Protein AF-A0A1H4TTR9-F1 (afdb_monomer)

Solvent-accessible surface area (backbone atoms only — not comparable to full-atom values): 35630 Å² total; per-residue (Å²): 132,89,55,81,62,45,75,66,67,33,70,66,47,48,50,48,52,50,24,49,53,57,41,59,69,64,35,64,68,94,58,66,63,32,37,32,39,32,40,49,38,52,62,48,83,67,57,56,69,40,50,79,34,61,26,54,58,40,37,19,14,58,51,67,68,34,41,50,50,22,43,71,77,40,73,88,58,50,76,45,82,44,42,56,70,70,56,73,81,50,62,88,81,46,77,19,44,31,34,41,32,54,79,30,56,29,34,25,74,40,50,70,60,33,48,45,47,52,36,72,24,41,70,36,32,37,45,37,26,31,46,39,40,91,59,88,55,69,42,75,43,78,40,82,40,65,95,48,87,92,45,16,91,84,27,35,13,29,34,33,10,62,45,25,53,44,50,53,27,28,73,50,28,65,31,34,29,33,51,41,58,67,37,81,42,90,43,36,69,30,42,65,88,73,66,71,94,75,78,66,40,39,54,56,36,39,22,18,63,55,90,80,93,33,91,31,53,35,72,62,86,68,57,62,30,80,79,43,77,93,70,84,86,75,80,77,57,85,43,34,35,37,32,39,55,44,84,37,72,64,63,40,54,51,28,70,74,33,79,46,31,35,33,42,31,24,19,48,52,66,79,54,32,53,54,35,55,78,64,47,52,99,38,40,47,70,39,76,26,37,68,25,68,50,71,51,74,46,66,33,40,33,50,97,80,76,79,52,63,35,75,60,83,83,76,96,77,74,91,80,79,90,74,85,95,68,85,86,68,86,61,61,74,44,81,34,41,28,33,20,53,38,58,52,29,61,78,68,71,54,75,57,33,54,36,39,38,41,44,43,68,77,39,57,65,36,39,55,54,12,19,60,84,52,50,73,36,46,53,28,45,39,57,73,76,78,82,58,94,91,62,91,79,76,56,80,66,57,56,50,51,49,53,50,58,39,45,79,68,52,37,36,78,41,78,63,82,78,82,80,79,94,66,94,71,66,54,45,33,37,46,61,93,77,73,90,84,89,83,80,88,82,76,89,86,84,56,70,23,72,65,25,66,41,74,81,62,45,42,71,69,35,59,51,59,46,72,55,97,84,26,34,40,38,34,29,42,46,52,56,67,41,45,17,36,39,20,57,57,41,74,88,37,52,60,72,62,17,29,36,40,36,36,34,39,40,38,24,83,34,47,15,45,26,44,32,31,24,25,57,85,65,81,50,69,72,31,71,52,77,46,63,48,51,77,76,41,77,49,77,46,58,41,80,54,41,72,58,66,26,38,40,34,35,23,14,59,21,78,88,36,44,17,34,34,36,40,28,80,75,52,47,47,49,43,72,68,76,76,78,59,93,84,74,83,84,66,72,58,65,65,47,50,56,54,46,53,53,48,51,54,53,51,51,50,53,54,60,55,74,78,49,97,65,63,70,69,60,57,48,54,52,50,51,51,53,52,49,54,55,48,52,56,57,61,75,72,110

Sequence (638 aa):
MTTTFDVFLAQDALNINRARLNHLATLGLELQNKRVLEVGAGIGLLTGFFEERGCDVLSTEGNSANVAEMRRRYPQRRIGLLDLDYPGDLTGLGSFDVIFCYGTLYHLQYPDLALAQLANVCSGMILLETIVRTGNYPEVQLMTEPPVANQALFGVGCRPTRSWVMAALRKHFGHAYTTLDQPDFPDFVGDWDVVNKEGNLRAVFVGSKRPLAASGLTETLLVRHRHASRRTIRRRPSRVWIDVGARGEHSIAAAVSDPSLMVHAFEPLPALHEKLVHAAPANLMAHAMAVYDGDGVASIRINGSGSTSSLTPIGETAPGAFREGHLVGKEPEFVVQTTRLETFMRHNGIGTVELLKINAPGADLAVLRSLGDRIKDIKQIRIETGPKAGQVDYGPADEAALIAFLAERGFVIEPPEGQAQGKQGRPIVARQSSLDPTGAPPEDPENDATGLYELKAFETAAGNVRFLDDRLEVTTTAAQWAYAAVIPVDRTRAPKGSIVRLDLALDIDAGSLEAGILNEAETSFITAVSCEAGPLQTVELVIPCFDAVGRLVLRNAYANGPSHGWCRLLRITTEMPDEPKAGAWADGEYASQVAAQIRTSAMDLAGKLAESPMPPPVIAEIKEAAELMLREIRSAAR

Secondary structure (DSSP, 8-state):
---TTHHHHSHHHHHHHHHHHHHHHHS----TT-EEEEES-TTTSSTHHHHTTT-EEEEEES-HHHHHHHHHH-TTSEEEE--SSS----GGG--EEEEEEES-GGG-S-HHHHHHHHHHHEEEEEEEEEE-B--SS--EEEEE--SSTTS-TTSEEEEEBHHHHHHHHHHHHSEEEEESS--SSTTB-SBSSS--S-S--EEEEEEESS----TTEESSPPSB-TT---PPPPPPP-EEEEEES--SHHHHHHHHH-TTEEEEEE--SHHHHHHHHHH--TTEEEESSEE-SSSEEEEEEE-TTSS-EESSPPPS-------SS---PPPPEEEEEEE-HHHHHHHTT---EEEEEE--TTTHHHHHHTTGGGGGGEEEEEE---PPTT-----HHHHHHHHHHHHTTTEEEEPPS---SS--PPPEEEEGGG----S--------B-TTSB-GGGPEE-SEEEEEETTEEEEEE-SSTT-EEEEE-B-TTSS-TT-EEEEEEEEEEEEEEEEEEEEETTSSSEEEEEEEEEEEEEEEEEEESS-SSEEEEEEEE--TTS--EEEEEEEEEEEEPPPP--TT----THHHHHHHHHHHHHHHHHHHHHTTS---HHHHHHHHHHHHHHHHHHHHHT-

pLDDT: mean 73.66, std 21.51, range [23.94, 98.88]

Nearest PDB structures (foldseek):
  3ccf-assembly1_A  TM=8.533E-01  e=3.716E-07  Trichormus variabilis ATCC 29413
  3bkw-assembly1_B  TM=6.988E-01  e=2.064E-06  Mesorhizobium japonicum MAFF 303099
  3l8d-assembly1_A-2  TM=6.474E-01  e=1.418E-06  Bacillus thuringiensis str. Al Hakam
  6uk5-assembly1_B  TM=6.040E-01  e=1.956E-06  Micromonospora echinospora
  7z2j-assembly1_A  TM=5.813E-01  e=1.583E-04  White bream virus

Mean predicted aligned error: 21.39 Å

Foldseek 3Di:
DDDLCVVCVPPQNVVVLVLVLVVVVQQQDDLAQWAEEEEQCQLPPNVVSSVVRNYQYAYEHQDVVSQVNNCVVCVPHHYYYADLLCRDAPCVVAATQEYEAALHLQQHPCNLSSLQRNLVRHPWKYKHKDFADDDDDFDKDKDFADPGSSHRPVRIGIHTHPNNVLVSLCVRAVAKKFFLAHRPDPLEAQAQVQDDPDDTNMGIMMHTNDDDPGPGIDSDDDNGHPPGDPDDDDDAQPAEAEAAQDQQPVQQVVCVVDVSYAYEYEHQDPVSLVVNVVSHDPRYHYDNAHEFLDFFKAKWWADPVNPAIARDDDDPDDPDDDDDDDDPDDTDIDMTGYAQPCVVCVVVVPQAHAEYEADHPNGRVRNCNSCPVVNLRYFKYHYDDDDDPPDDDDDPVNVVVVVVVQVVSQWDWDDDPDDPDDDPDDTIIGGPPPDDDDDDDDDDDDAFLPVQWQQCQKDAQAADWDQDPQKIKFKHFFDAFGWGIKTWGPLVSADFFKKKKWKKKKAWQAAKKKKFKAFQVRPDTQFMDMDGHDHIDIDMTINNGSDGTGIITMGGNGNGGITTIMMHTDGMGIGHDPDPPPPPPPDCPVLVVVLVVLVVVLVVVLVVVVPDPDDPVVNVVSVVVSVVVNVVSVVVSD

Radius of gyration: 33.21 Å; Cα contacts (8 Å, |Δi|>4): 1223; chains: 1; bounding box: 105×60×90 Å

Structure (mmCIF, N/CA/C/O backbone):
data_AF-A0A1H4TTR9-F1
#
_entry.id   AF-A0A1H4TTR9-F1
#
loop_
_atom_site.group_PDB
_atom_site.id
_atom_site.type_symbol
_atom_site.label_atom_id
_atom_site.label_alt_id
_atom_site.label_comp_id
_atom_site.label_asym_id
_atom_site.label_entity_id
_atom_site.label_seq_id
_atom_site.pdbx_PDB_ins_code
_atom_site.Cartn_x
_atom_site.Cartn_y
_atom_site.Cartn_z
_atom_site.occupancy
_atom_site.B_iso_or_equiv
_atom_site.auth_seq_id
_atom_site.auth_comp_id
_atom_site.auth_asym_id
_atom_site.auth_atom_id
_atom_site.pdbx_PDB_model_num
ATOM 1 N N . MET A 1 1 ? 16.246 27.030 25.613 1.00 40.41 1 MET A N 1
ATOM 2 C CA . MET A 1 1 ? 16.589 25.619 25.872 1.00 40.41 1 MET A CA 1
ATOM 3 C C . MET A 1 1 ? 15.510 24.799 25.210 1.00 40.41 1 MET A C 1
ATOM 5 O O . MET A 1 1 ? 14.363 24.938 25.610 1.00 40.41 1 MET A O 1
ATOM 9 N N . THR A 1 2 ? 15.849 24.072 24.153 1.00 48.59 2 THR A N 1
ATOM 10 C CA . THR A 1 2 ? 14.915 23.194 23.446 1.00 48.59 2 THR A CA 1
ATOM 11 C C . THR A 1 2 ? 14.563 22.040 24.384 1.00 48.59 2 THR A C 1
ATOM 13 O O . THR A 1 2 ? 15.469 21.357 24.864 1.00 48.59 2 THR A O 1
ATOM 16 N N . THR A 1 3 ? 13.293 21.872 24.741 1.00 66.31 3 THR A N 1
ATOM 17 C CA . THR A 1 3 ? 12.870 20.755 25.596 1.00 66.31 3 THR A CA 1
ATOM 18 C C . THR A 1 3 ? 12.690 19.495 24.754 1.00 66.31 3 THR A C 1
ATOM 20 O O . THR A 1 3 ? 12.384 19.572 23.565 1.00 66.31 3 THR A O 1
ATOM 23 N N . THR A 1 4 ? 12.828 18.315 25.365 1.00 77.38 4 THR A N 1
ATOM 24 C CA . THR A 1 4 ? 12.585 17.010 24.717 1.00 77.38 4 THR A CA 1
ATOM 25 C C . THR A 1 4 ? 11.213 16.924 24.029 1.00 77.38 4 THR A C 1
ATOM 27 O O . THR A 1 4 ? 11.044 16.161 23.081 1.00 77.38 4 THR A O 1
ATOM 30 N N . PHE A 1 5 ? 10.238 17.724 24.472 1.00 88.69 5 PHE A N 1
ATOM 31 C CA . PHE A 1 5 ? 8.859 17.700 23.984 1.00 88.69 5 PHE A CA 1
ATOM 32 C C . PHE A 1 5 ? 8.552 18.755 22.913 1.00 88.69 5 PHE A C 1
ATOM 34 O O . PHE A 1 5 ? 7.428 18.793 22.412 1.00 88.69 5 PHE A O 1
ATOM 41 N N . ASP A 1 6 ? 9.527 19.580 22.517 1.00 86.88 6 ASP A N 1
ATOM 42 C CA . ASP A 1 6 ? 9.323 20.630 21.509 1.00 86.88 6 ASP A CA 1
ATOM 43 C C . ASP A 1 6 ? 8.893 20.049 20.154 1.00 86.88 6 ASP A C 1
ATOM 45 O O . ASP A 1 6 ? 8.130 20.679 19.426 1.00 86.88 6 ASP A O 1
ATOM 49 N N . VAL A 1 7 ? 9.285 18.806 19.850 1.00 86.81 7 VAL A N 1
ATOM 50 C CA . VAL A 1 7 ? 8.857 18.080 18.640 1.00 86.81 7 VAL A CA 1
ATOM 51 C C . VAL A 1 7 ? 7.336 17.902 18.546 1.00 86.81 7 VAL A C 1
ATOM 53 O O . VAL A 1 7 ? 6.798 17.862 17.444 1.00 86.81 7 VAL A O 1
ATOM 56 N N . PHE A 1 8 ? 6.627 17.841 19.680 1.00 89.81 8 PHE A N 1
ATOM 57 C CA . PHE A 1 8 ? 5.162 17.752 19.720 1.00 89.81 8 PHE A CA 1
ATOM 58 C C . PHE A 1 8 ? 4.477 19.117 19.602 1.00 89.81 8 PHE A C 1
ATOM 60 O O . PHE A 1 8 ? 3.298 19.188 19.258 1.00 89.81 8 PHE A O 1
ATOM 67 N N . LEU A 1 9 ? 5.198 20.194 19.922 1.00 93.25 9 LEU A N 1
ATOM 68 C CA . LEU A 1 9 ? 4.688 21.567 19.953 1.00 93.25 9 LEU A CA 1
ATOM 69 C C . LEU A 1 9 ? 5.141 22.397 18.749 1.00 93.25 9 LEU A C 1
ATOM 71 O O . LEU A 1 9 ? 4.719 23.543 18.604 1.00 93.25 9 LEU A O 1
ATOM 75 N N . ALA A 1 10 ? 5.984 21.827 17.888 1.00 91.62 10 ALA A N 1
ATOM 76 C CA . ALA A 1 10 ? 6.375 22.429 16.627 1.00 91.62 10 ALA A CA 1
ATOM 77 C C . ALA A 1 10 ? 5.135 22.796 15.799 1.00 91.62 10 ALA A C 1
ATOM 79 O O . ALA A 1 10 ? 4.137 22.071 15.782 1.00 91.62 10 ALA A O 1
ATOM 80 N N . GLN A 1 11 ? 5.206 23.920 15.084 1.00 91.75 11 GLN A N 1
ATOM 81 C CA . GLN A 1 11 ? 4.058 24.468 14.361 1.00 91.75 11 GLN A CA 1
ATOM 82 C C . GLN A 1 11 ? 3.453 23.460 13.372 1.00 91.75 11 GLN A C 1
ATOM 84 O O . GLN A 1 11 ? 2.231 23.337 13.299 1.00 91.75 11 GLN A O 1
ATOM 89 N N . ASP A 1 12 ? 4.291 22.695 12.671 1.00 86.69 12 ASP A N 1
ATOM 90 C CA . ASP A 1 12 ? 3.834 21.663 11.737 1.00 86.69 12 ASP A CA 1
ATOM 91 C C . ASP A 1 12 ? 3.136 20.498 12.448 1.00 86.69 12 ASP A C 1
ATOM 93 O O . ASP A 1 12 ? 2.098 20.035 11.976 1.00 86.69 12 ASP A O 1
ATOM 97 N N . ALA A 1 13 ? 3.625 20.087 13.626 1.00 91.00 13 ALA A N 1
ATOM 98 C CA . ALA A 1 13 ? 2.991 19.055 14.449 1.00 91.00 13 ALA A CA 1
ATOM 99 C C . ALA A 1 13 ? 1.599 19.496 14.940 1.00 91.00 13 ALA A C 1
ATOM 101 O O . ALA A 1 13 ? 0.637 18.728 14.905 1.00 91.00 13 ALA A O 1
ATOM 102 N N . LEU A 1 14 ? 1.453 20.762 15.337 1.00 94.62 14 LEU A N 1
ATOM 103 C CA . LEU A 1 14 ? 0.153 21.326 15.710 1.00 94.62 14 LEU A CA 1
ATOM 104 C C . LEU A 1 14 ? -0.784 21.456 14.497 1.00 94.62 14 LEU A C 1
ATOM 106 O O . LEU A 1 14 ? -1.981 21.178 14.604 1.00 94.62 14 LEU A O 1
ATOM 110 N N . ASN A 1 15 ? -0.251 21.843 13.335 1.00 94.62 15 ASN A N 1
ATOM 111 C CA . ASN A 1 15 ? -1.022 21.985 12.101 1.00 94.62 15 ASN A CA 1
ATOM 112 C C . ASN A 1 15 ? -1.586 20.644 11.617 1.00 94.62 15 ASN A C 1
ATOM 114 O O . ASN A 1 15 ? -2.785 20.570 11.338 1.00 94.62 15 ASN A O 1
ATOM 118 N N . ILE A 1 16 ? -0.767 19.588 11.575 1.00 94.88 16 ILE A N 1
ATOM 119 C CA . ILE A 1 16 ? -1.232 18.257 11.163 1.00 94.88 16 ILE A CA 1
ATOM 120 C C . ILE A 1 16 ? -2.249 17.682 12.154 1.00 94.88 16 ILE A C 1
ATOM 122 O O . ILE A 1 16 ? -3.252 17.103 11.737 1.00 94.88 16 ILE A O 1
ATOM 126 N N . ASN A 1 17 ? -2.057 17.892 13.461 1.00 97.12 17 ASN A N 1
ATOM 127 C CA . ASN A 1 17 ? -3.008 17.454 14.486 1.00 97.12 17 ASN A CA 1
ATOM 128 C C . ASN A 1 17 ? -4.379 18.112 14.302 1.00 97.12 17 ASN A C 1
ATOM 130 O O . ASN A 1 17 ? -5.405 17.432 14.318 1.00 97.12 17 ASN A O 1
ATOM 134 N N . ARG A 1 18 ? -4.403 19.422 14.040 1.00 97.38 18 ARG A N 1
ATOM 135 C CA . ARG A 1 18 ? -5.639 20.145 13.725 1.00 97.38 18 ARG A CA 1
ATOM 136 C C . ARG A 1 18 ? -6.298 19.627 12.444 1.00 97.38 18 ARG A C 1
ATOM 138 O O . ARG A 1 18 ? -7.505 19.409 12.448 1.00 97.38 18 ARG A O 1
ATOM 145 N N . ALA A 1 19 ? -5.534 19.394 11.375 1.00 96.44 19 ALA A N 1
ATOM 146 C CA . ALA A 1 19 ? -6.073 18.863 10.120 1.00 96.44 19 ALA A CA 1
ATOM 147 C C . ALA A 1 19 ? -6.716 17.477 10.310 1.00 96.44 19 ALA A C 1
ATOM 149 O O . ALA A 1 19 ? -7.837 17.250 9.855 1.00 96.44 19 ALA A O 1
ATOM 150 N N . ARG A 1 20 ? -6.046 16.581 11.049 1.00 97.75 20 ARG A N 1
ATOM 151 C CA . ARG A 1 20 ? -6.550 15.244 11.405 1.00 97.75 20 ARG A CA 1
ATOM 152 C C . ARG A 1 20 ? -7.870 15.296 12.173 1.00 97.75 20 ARG A C 1
ATOM 154 O O . ARG A 1 20 ? -8.801 14.579 11.820 1.00 97.75 20 ARG A O 1
ATOM 161 N N . LEU A 1 21 ? -7.959 16.127 13.213 1.00 97.81 21 LEU A N 1
ATOM 162 C CA . LEU A 1 21 ? -9.159 16.219 14.054 1.00 97.81 21 LEU A CA 1
ATOM 163 C C . LEU A 1 21 ? -10.320 16.924 13.341 1.00 97.81 21 LEU A C 1
ATOM 165 O O . LEU A 1 21 ? -11.465 16.490 13.464 1.00 97.81 21 LEU A O 1
ATOM 169 N N . ASN A 1 22 ? -10.031 17.963 12.552 1.00 97.06 22 ASN A N 1
ATOM 170 C CA . ASN A 1 22 ? -11.034 18.621 11.714 1.00 97.06 22 ASN A CA 1
ATOM 171 C C . ASN A 1 22 ? -11.636 17.637 10.710 1.00 97.06 22 ASN A C 1
ATOM 173 O O . ASN A 1 22 ? -12.850 17.597 10.552 1.00 97.06 22 ASN A O 1
ATOM 177 N N . HIS A 1 23 ? -10.800 16.819 10.068 1.00 96.62 23 HIS A N 1
ATOM 178 C CA . HIS A 1 23 ? -11.254 15.767 9.162 1.00 96.62 23 HIS A CA 1
ATOM 179 C C . HIS A 1 23 ? -12.042 14.673 9.882 1.00 96.62 23 HIS A C 1
ATOM 181 O O . HIS A 1 23 ? -13.120 14.310 9.428 1.00 96.62 23 HIS A O 1
ATOM 187 N N . LEU A 1 24 ? -11.583 14.202 11.044 1.00 97.00 24 LEU A N 1
ATOM 188 C CA . LEU A 1 24 ? -12.326 13.212 11.828 1.00 97.00 24 LEU A CA 1
ATOM 189 C C . LEU A 1 24 ? -13.748 13.698 12.168 1.00 97.00 24 LEU A C 1
ATOM 191 O O . LEU A 1 24 ? -14.699 12.919 12.110 1.00 97.00 24 LEU A O 1
ATOM 195 N N . ALA A 1 25 ? -13.916 14.991 12.462 1.00 95.75 25 ALA A N 1
ATOM 196 C CA . ALA A 1 25 ? -15.224 15.583 12.733 1.00 95.75 25 ALA A CA 1
ATOM 197 C C . ALA A 1 25 ? -16.189 15.547 11.532 1.00 95.75 25 ALA A C 1
ATOM 199 O O . ALA A 1 25 ? -17.400 15.592 11.744 1.00 95.75 25 ALA A O 1
ATOM 200 N N . THR A 1 26 ? -15.695 15.452 10.291 1.00 94.25 26 THR A N 1
ATOM 201 C CA . THR A 1 26 ? -16.543 15.429 9.084 1.00 94.25 26 THR A CA 1
ATOM 202 C C . THR A 1 26 ? -16.972 14.027 8.661 1.00 94.25 26 THR A C 1
ATOM 204 O O . THR A 1 26 ? -17.849 13.899 7.808 1.00 94.25 26 THR A O 1
ATOM 207 N N . LEU A 1 27 ? -16.414 12.965 9.258 1.00 93.75 27 LEU A N 1
ATOM 208 C CA . LEU A 1 27 ? -16.687 11.586 8.831 1.00 93.75 27 LEU A CA 1
ATOM 209 C C . LEU A 1 27 ? -18.105 11.097 9.160 1.00 93.75 27 LEU A C 1
ATOM 211 O O . LEU A 1 27 ? -18.511 10.059 8.645 1.00 93.75 27 LEU A O 1
ATOM 215 N N . GLY A 1 28 ? -18.865 11.822 9.991 1.00 91.12 28 GLY A N 1
ATOM 216 C CA . GLY A 1 28 ? -20.238 11.451 10.355 1.00 91.12 28 GLY A CA 1
ATOM 217 C C . GLY A 1 28 ? -20.321 10.213 11.256 1.00 91.12 28 GLY A C 1
ATOM 218 O O . GLY A 1 28 ? -21.281 9.452 11.173 1.00 91.12 28 GLY A O 1
ATOM 219 N N . LEU A 1 29 ? -19.297 9.985 12.083 1.00 95.19 29 LEU A N 1
ATOM 220 C CA . LEU A 1 29 ? -19.224 8.859 13.016 1.00 95.19 29 LEU A CA 1
ATOM 221 C C . LEU A 1 29 ? -19.876 9.201 14.363 1.00 95.19 29 LEU A C 1
ATOM 223 O O . LEU A 1 29 ? -19.726 10.311 14.877 1.00 95.19 29 LEU A O 1
ATOM 227 N N . GLU A 1 30 ? -20.554 8.228 14.974 1.00 94.25 30 GLU A N 1
ATOM 228 C CA . GLU A 1 30 ? -21.172 8.396 16.294 1.00 94.25 30 GLU A CA 1
ATOM 229 C C . GLU A 1 30 ? -20.142 8.310 17.428 1.00 94.25 30 GLU A C 1
ATOM 231 O O . GLU A 1 30 ? -19.894 7.243 17.994 1.00 94.25 30 GLU A O 1
ATOM 236 N N . LEU A 1 31 ? -19.551 9.456 17.771 1.00 96.31 31 LEU A N 1
ATOM 237 C CA . LEU A 1 31 ? -18.477 9.563 18.767 1.00 96.31 31 LEU A CA 1
ATOM 238 C C . LEU A 1 31 ? -18.907 10.209 20.094 1.00 96.31 31 LEU A C 1
ATOM 240 O O . LEU A 1 31 ? -18.063 10.428 20.952 1.00 96.31 31 LEU A O 1
ATOM 244 N N . GLN A 1 32 ? -20.187 10.534 20.289 1.00 97.56 32 GLN A N 1
ATOM 245 C CA . GLN A 1 32 ? -20.653 11.182 21.521 1.00 97.56 32 GLN A CA 1
ATOM 246 C C . GLN A 1 32 ? -20.807 10.172 22.672 1.00 97.56 32 GLN A C 1
ATOM 248 O O . GLN A 1 32 ? -21.374 9.094 22.477 1.00 97.56 32 GLN A O 1
ATOM 253 N N . ASN A 1 33 ? -20.364 10.549 23.877 1.00 98.31 33 ASN A N 1
ATOM 254 C CA . ASN A 1 33 ? -20.523 9.790 25.127 1.00 98.31 33 ASN A CA 1
ATOM 255 C C . ASN A 1 33 ? -20.016 8.335 25.045 1.00 98.31 33 ASN A C 1
ATOM 257 O O . ASN A 1 33 ? -20.628 7.422 25.602 1.00 98.31 33 ASN A O 1
ATOM 261 N N . LYS A 1 34 ? -18.925 8.103 24.307 1.00 98.50 34 LYS A N 1
ATOM 262 C CA . LYS A 1 34 ? -18.324 6.776 24.113 1.00 98.50 34 LYS A CA 1
ATOM 263 C C . LYS A 1 34 ? -17.222 6.495 25.128 1.00 98.50 34 LYS A C 1
ATOM 265 O O . LYS A 1 34 ? -16.598 7.414 25.655 1.00 98.50 34 LYS A O 1
ATOM 270 N N . ARG A 1 35 ? -16.936 5.215 25.362 1.00 98.69 35 ARG A N 1
ATOM 271 C CA . ARG A 1 35 ? -15.700 4.785 26.028 1.00 98.69 35 ARG A CA 1
ATOM 272 C C . ARG A 1 35 ? -14.590 4.665 24.993 1.00 98.69 35 ARG A C 1
ATOM 274 O O . ARG A 1 35 ? -14.719 3.887 24.047 1.00 98.69 35 ARG A O 1
ATOM 281 N N . VAL A 1 36 ? -13.513 5.422 25.174 1.00 98.88 36 VAL A N 1
ATOM 282 C CA . VAL A 1 36 ? -12.429 5.551 24.195 1.00 98.88 36 VAL A CA 1
ATOM 283 C C . VAL A 1 36 ? -11.119 5.052 24.796 1.00 98.88 36 VAL A C 1
ATOM 285 O O . VAL A 1 36 ? -10.713 5.508 25.864 1.00 98.88 36 VAL A O 1
ATOM 288 N N . LEU A 1 37 ? -10.446 4.136 24.100 1.00 98.81 37 LEU A N 1
ATOM 289 C CA . LEU A 1 37 ? -9.040 3.821 24.350 1.00 98.81 37 LEU A CA 1
ATOM 290 C C . LEU A 1 37 ? -8.200 4.565 23.316 1.00 98.81 37 LEU A C 1
ATOM 292 O O . LEU A 1 37 ? -8.232 4.230 22.134 1.00 98.81 37 LEU A O 1
ATOM 296 N N . GLU A 1 38 ? -7.460 5.571 23.761 1.00 98.81 38 GLU A N 1
ATOM 297 C CA . GLU A 1 38 ? -6.450 6.250 22.953 1.00 98.81 38 GLU A CA 1
ATOM 298 C C . GLU A 1 38 ? -5.104 5.551 23.165 1.00 98.81 38 GLU A C 1
ATOM 300 O O . GLU A 1 38 ? -4.677 5.335 24.303 1.00 98.81 38 GLU A O 1
ATOM 305 N N . VAL A 1 39 ? -4.440 5.183 22.071 1.00 98.50 39 VAL A N 1
ATOM 306 C CA . VAL A 1 39 ? -3.124 4.537 22.093 1.00 98.50 39 VAL A CA 1
ATOM 307 C C . VAL A 1 39 ? -2.093 5.375 21.353 1.00 98.50 39 VAL A C 1
ATOM 309 O O . VAL A 1 39 ? -2.409 5.964 20.324 1.00 98.50 39 VAL A O 1
ATOM 312 N N . GLY A 1 40 ? -0.874 5.446 21.895 1.00 97.00 40 GLY A N 1
ATOM 313 C CA . GLY A 1 40 ? 0.174 6.335 21.387 1.00 97.00 40 GLY A CA 1
ATOM 314 C C . GLY A 1 40 ? -0.176 7.817 21.545 1.00 97.00 40 GLY A C 1
ATOM 315 O O . GLY A 1 40 ? -0.014 8.600 20.611 1.00 97.00 40 GLY A O 1
ATOM 316 N N . ALA A 1 41 ? -0.697 8.199 22.716 1.00 96.88 41 ALA A N 1
ATOM 317 C CA . ALA A 1 41 ? -1.195 9.546 22.997 1.00 96.88 41 ALA A CA 1
ATOM 318 C C . ALA A 1 41 ? -0.106 10.641 22.958 1.00 96.88 41 ALA A C 1
ATOM 320 O O . ALA A 1 41 ? -0.422 11.839 22.976 1.00 96.88 41 ALA A O 1
ATOM 321 N N . GLY A 1 42 ? 1.178 10.265 22.956 1.00 96.12 42 GLY A N 1
ATOM 322 C CA . GLY A 1 42 ? 2.298 11.183 23.108 1.00 96.12 42 GLY A CA 1
ATOM 323 C C . GLY A 1 42 ? 2.152 11.986 24.399 1.00 96.12 42 GLY A C 1
ATOM 324 O O . GLY A 1 42 ? 2.026 11.431 25.488 1.00 96.12 42 GLY A O 1
ATOM 325 N N . ILE A 1 43 ? 2.130 13.314 24.274 1.00 96.25 43 ILE A N 1
ATOM 326 C CA . ILE A 1 43 ? 1.907 14.223 25.410 1.00 96.25 43 ILE A CA 1
ATOM 327 C C . ILE A 1 43 ? 0.426 14.614 25.611 1.00 96.25 43 ILE A C 1
ATOM 329 O O . ILE A 1 43 ? 0.140 15.534 26.378 1.00 96.25 43 ILE A O 1
ATOM 333 N N . GLY A 1 44 ? -0.515 13.946 24.928 1.00 96.81 44 GLY A N 1
ATOM 334 C CA . GLY A 1 44 ? -1.965 14.070 25.147 1.00 96.81 44 GLY A CA 1
ATOM 335 C C . GLY A 1 44 ? -2.663 15.212 24.401 1.00 96.81 44 GLY A C 1
ATOM 336 O O . GLY A 1 44 ? -3.658 15.749 24.888 1.00 96.81 44 GLY A O 1
ATOM 337 N N . LEU A 1 45 ? -2.153 15.647 23.245 1.00 97.31 45 LEU A N 1
ATOM 338 C CA . LEU A 1 45 ? -2.723 16.807 22.535 1.00 97.31 45 LEU A CA 1
ATOM 339 C C . LEU A 1 45 ? -4.031 16.502 21.787 1.00 97.31 45 LEU A C 1
ATOM 341 O O . LEU A 1 45 ? -4.783 17.431 21.505 1.00 97.31 45 LEU A O 1
ATOM 345 N N . LEU A 1 46 ? -4.307 15.235 21.457 1.00 98.19 46 LEU A N 1
ATOM 346 C CA . LEU A 1 46 ? -5.485 14.844 20.669 1.00 98.19 46 LEU A CA 1
ATOM 347 C C . LEU A 1 46 ? -6.693 14.452 21.533 1.00 98.19 46 LEU A C 1
ATOM 349 O O . LEU A 1 46 ? -7.831 14.584 21.086 1.00 98.19 46 LEU A O 1
ATOM 353 N N . THR A 1 47 ? -6.459 14.055 22.786 1.00 98.19 47 THR A N 1
ATOM 354 C CA . THR A 1 47 ? -7.469 13.554 23.731 1.00 98.19 47 THR A CA 1
ATOM 355 C C . THR A 1 47 ? -8.674 14.489 23.900 1.00 98.19 47 THR A C 1
ATOM 357 O O . THR A 1 47 ? -9.811 14.027 24.011 1.00 98.19 47 THR A O 1
ATOM 360 N N . GLY A 1 48 ? -8.442 15.809 23.869 1.00 97.81 48 GLY A N 1
ATOM 361 C CA . GLY A 1 48 ? -9.478 16.830 24.076 1.00 97.81 48 GLY A CA 1
ATOM 362 C C . GLY A 1 48 ? -10.658 16.719 23.107 1.00 97.81 48 GLY A C 1
ATOM 363 O O . GLY A 1 48 ? -11.793 16.978 23.492 1.00 97.81 48 GLY A O 1
ATOM 364 N N . PHE A 1 49 ? -10.421 16.221 21.889 1.00 98.38 49 PHE A N 1
ATOM 365 C CA . PHE A 1 49 ? -11.467 16.001 20.889 1.00 98.38 49 PHE A CA 1
ATOM 366 C C . PHE A 1 49 ? -12.605 15.099 21.393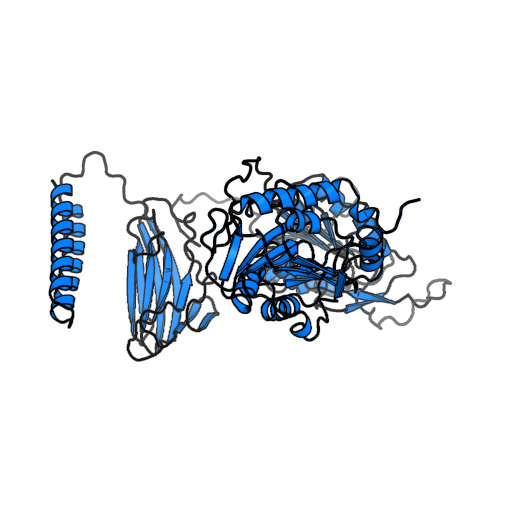 1.00 98.38 49 PHE A C 1
ATOM 368 O O . PHE A 1 49 ? -13.777 15.330 21.080 1.00 98.38 49 PHE A O 1
ATOM 375 N N . PHE A 1 50 ? -12.265 14.063 22.162 1.00 98.62 50 PHE A N 1
ATOM 376 C CA . PHE A 1 50 ? -13.229 13.114 22.717 1.00 98.62 50 PHE A CA 1
ATOM 377 C C . PHE A 1 50 ? -13.823 13.615 24.038 1.00 98.62 50 PHE A C 1
ATOM 379 O O . PHE A 1 50 ? -15.012 13.412 24.285 1.00 98.62 50 PHE A O 1
ATOM 386 N N . GLU A 1 51 ? -13.037 14.323 24.855 1.00 98.12 51 GLU A N 1
ATOM 387 C CA . GLU A 1 51 ? -13.513 14.950 26.099 1.00 98.12 51 GLU A CA 1
ATOM 388 C C . GLU A 1 51 ? -14.620 15.979 25.818 1.00 98.12 51 GLU A C 1
ATOM 390 O O . GLU A 1 51 ? -15.670 15.953 26.458 1.00 98.12 51 GLU A O 1
ATOM 395 N N . GLU A 1 52 ? -14.446 16.819 24.792 1.00 97.94 52 GLU A N 1
ATOM 396 C CA . GLU A 1 52 ? -15.462 17.776 24.322 1.00 97.94 52 GLU A CA 1
ATOM 397 C C . GLU A 1 52 ? -16.764 17.093 23.862 1.00 97.94 52 GLU A C 1
ATOM 399 O O . GLU A 1 52 ? -17.827 17.712 23.826 1.00 97.94 52 GLU A O 1
ATOM 404 N N . ARG A 1 53 ? -16.697 15.795 23.545 1.00 98.12 53 ARG A N 1
ATOM 405 C CA . ARG A 1 53 ? -17.827 14.939 23.150 1.00 98.12 53 ARG A CA 1
ATOM 406 C C . ARG A 1 53 ? -18.347 14.070 24.301 1.00 98.12 53 ARG A C 1
ATOM 408 O O . ARG A 1 53 ? -19.081 13.111 24.065 1.00 98.12 53 ARG A O 1
ATOM 415 N N . GLY A 1 54 ? -17.973 14.382 25.542 1.00 98.25 54 GLY A N 1
ATOM 416 C CA . GLY A 1 54 ? -18.438 13.677 26.739 1.00 98.25 54 GLY A CA 1
ATOM 417 C C . GLY A 1 54 ? -17.948 12.232 26.851 1.00 98.25 54 GLY A C 1
ATOM 418 O O . GLY A 1 54 ? -18.569 11.434 27.550 1.00 98.25 54 GLY A O 1
ATOM 419 N N . CYS A 1 55 ? -16.879 11.861 26.142 1.00 98.69 55 CYS A N 1
ATOM 420 C CA . CYS A 1 55 ? -16.339 10.504 26.197 1.00 98.69 55 CYS A CA 1
ATOM 421 C C . CYS A 1 55 ? -15.591 10.223 27.507 1.00 98.69 55 CYS A C 1
ATOM 423 O O . CYS A 1 55 ? -14.905 11.094 28.040 1.00 98.69 55 CYS A O 1
ATOM 425 N N . ASP A 1 56 ? -15.645 8.970 27.964 1.00 98.38 56 ASP A N 1
ATOM 426 C CA . ASP A 1 56 ? -14.740 8.441 28.993 1.00 98.38 56 ASP A CA 1
ATOM 427 C C . ASP A 1 56 ? -13.476 7.918 28.305 1.00 98.38 56 ASP A C 1
ATOM 429 O O . ASP A 1 56 ? -13.519 6.891 27.621 1.00 98.38 56 ASP A O 1
ATOM 433 N N . VAL A 1 57 ? -12.366 8.644 28.447 1.00 98.75 57 VAL A N 1
ATOM 434 C CA . VAL A 1 57 ? -11.125 8.371 27.713 1.00 98.75 57 VAL A CA 1
ATOM 435 C C . VAL A 1 57 ? -10.059 7.786 28.635 1.00 98.75 57 VAL A C 1
ATOM 437 O O . VAL A 1 57 ? -9.731 8.361 29.675 1.00 98.75 57 VAL A O 1
ATOM 440 N N . LEU A 1 58 ? -9.481 6.658 28.223 1.00 98.56 58 LEU A N 1
ATOM 441 C CA . LEU A 1 58 ? -8.210 6.153 28.733 1.00 98.56 58 LEU A CA 1
ATOM 442 C C . LEU A 1 58 ? -7.129 6.419 27.683 1.00 98.56 58 LEU A C 1
ATOM 444 O O . LEU A 1 58 ? -7.127 5.780 26.633 1.00 98.56 58 LEU A O 1
ATOM 448 N N . SER A 1 59 ? -6.205 7.331 27.980 1.00 98.50 59 SER A N 1
ATOM 449 C CA . SER A 1 59 ? -5.055 7.617 27.115 1.00 98.50 59 SER A CA 1
ATOM 450 C C . SER A 1 59 ? -3.864 6.759 27.517 1.00 98.50 59 SER A C 1
ATOM 452 O O . SER A 1 59 ? -3.513 6.672 28.696 1.00 98.50 59 SER A O 1
ATOM 454 N N . THR A 1 60 ? -3.220 6.129 26.542 1.00 97.94 60 THR A N 1
ATOM 455 C CA . THR A 1 60 ? -2.067 5.256 26.760 1.00 97.94 60 THR A CA 1
ATOM 456 C C . THR A 1 60 ? -0.900 5.641 25.860 1.00 97.94 60 THR A C 1
ATOM 458 O O . THR A 1 60 ? -1.089 6.151 24.758 1.00 97.94 60 THR A O 1
ATOM 461 N N . GLU A 1 61 ? 0.319 5.436 26.347 1.00 96.25 61 GLU A N 1
ATOM 462 C CA . GLU A 1 61 ? 1.554 5.784 25.643 1.00 96.25 61 GLU A CA 1
ATOM 463 C C . GLU A 1 61 ? 2.667 4.811 26.060 1.00 96.25 61 GLU A C 1
ATOM 465 O O . GLU A 1 61 ? 2.692 4.377 27.213 1.00 96.25 61 GLU A O 1
ATOM 470 N N . GLY A 1 62 ? 3.561 4.443 25.137 1.00 87.88 62 GLY A N 1
ATOM 471 C CA . GLY A 1 62 ? 4.648 3.488 25.388 1.00 87.88 62 GLY A CA 1
ATOM 472 C C . GLY A 1 62 ? 5.893 4.146 25.978 1.00 87.88 62 GLY A C 1
ATOM 473 O O . GLY A 1 62 ? 6.611 3.542 26.774 1.00 87.88 62 GLY A O 1
ATOM 474 N N . ASN A 1 63 ? 6.133 5.418 25.652 1.00 87.19 63 ASN A N 1
ATOM 475 C CA . ASN A 1 63 ? 7.252 6.171 26.199 1.00 87.19 63 ASN A CA 1
ATOM 476 C C . ASN A 1 63 ? 6.914 6.752 27.585 1.00 87.19 63 ASN A C 1
ATOM 478 O O . ASN A 1 63 ? 6.088 7.657 27.733 1.00 87.19 63 ASN A O 1
ATOM 482 N N . SER A 1 64 ? 7.614 6.281 28.617 1.00 88.62 64 SER A N 1
ATOM 483 C CA . SER A 1 64 ? 7.392 6.704 30.005 1.00 88.62 64 SER A CA 1
ATOM 484 C C . SER A 1 64 ? 7.634 8.201 30.254 1.00 88.62 64 SER A C 1
ATOM 486 O O . SER A 1 64 ? 6.972 8.783 31.117 1.00 88.62 64 SER A O 1
ATOM 488 N N . ALA A 1 65 ? 8.515 8.854 29.488 1.00 89.31 65 ALA A N 1
ATOM 489 C CA . ALA A 1 65 ? 8.739 10.297 29.579 1.00 89.31 65 ALA A CA 1
ATOM 490 C C . ALA A 1 65 ? 7.554 11.092 29.009 1.00 89.31 65 ALA A C 1
ATOM 492 O O . ALA A 1 65 ? 7.130 12.078 29.614 1.00 89.31 65 ALA A O 1
ATOM 493 N N . ASN A 1 66 ? 6.968 10.629 27.900 1.00 92.00 66 ASN A N 1
ATOM 494 C CA . ASN A 1 66 ? 5.750 11.216 27.336 1.00 92.00 66 ASN A CA 1
ATOM 495 C C . ASN A 1 66 ? 4.561 11.034 28.294 1.00 92.00 66 ASN A C 1
ATOM 497 O O . ASN A 1 66 ? 3.836 11.992 28.556 1.00 92.00 66 ASN A O 1
ATOM 501 N N . VAL A 1 67 ? 4.420 9.850 28.908 1.00 92.56 67 VAL A N 1
ATOM 502 C CA . VAL A 1 67 ? 3.423 9.584 29.965 1.00 92.56 67 VAL A CA 1
ATOM 503 C C . VAL A 1 67 ? 3.574 10.558 31.136 1.00 92.56 67 VAL A C 1
ATOM 505 O O . VAL A 1 67 ? 2.580 11.110 31.616 1.00 92.56 67 VAL A O 1
ATOM 508 N N . ALA A 1 68 ? 4.802 10.778 31.612 1.00 93.00 68 ALA A N 1
ATOM 509 C CA . ALA A 1 68 ? 5.071 11.707 32.707 1.00 93.00 68 ALA A CA 1
ATOM 510 C C . ALA A 1 68 ? 4.692 13.150 32.335 1.00 93.00 68 ALA A C 1
ATOM 512 O O . ALA A 1 68 ? 4.047 13.841 33.126 1.00 93.00 68 ALA A O 1
ATOM 513 N N . GLU A 1 69 ? 5.024 13.587 31.120 1.00 95.62 69 GLU A N 1
ATOM 514 C CA . GLU A 1 69 ? 4.667 14.918 30.629 1.00 95.62 69 GLU A CA 1
ATOM 515 C C . GLU A 1 69 ? 3.154 15.082 30.438 1.00 95.62 69 GLU A C 1
ATOM 517 O O . GLU A 1 69 ? 2.588 16.107 30.823 1.00 95.62 69 GLU A O 1
ATOM 522 N N . MET A 1 70 ? 2.472 14.061 29.921 1.00 95.81 70 MET A N 1
ATOM 523 C CA . MET A 1 70 ? 1.017 14.049 29.785 1.00 95.81 70 MET A CA 1
ATOM 524 C C . MET A 1 70 ? 0.329 14.154 31.153 1.00 95.81 70 MET A C 1
ATOM 526 O O . MET A 1 70 ? -0.582 14.965 31.316 1.00 95.81 70 MET A O 1
ATOM 530 N N . ARG A 1 71 ? 0.808 13.417 32.168 1.00 96.50 71 ARG A N 1
ATOM 531 C CA . ARG A 1 71 ? 0.313 13.523 33.556 1.00 96.50 71 ARG A CA 1
ATOM 532 C C . ARG A 1 71 ? 0.558 14.903 34.157 1.00 96.50 71 ARG A C 1
ATOM 534 O O . ARG A 1 71 ? -0.298 15.413 34.872 1.00 96.50 71 ARG A O 1
ATOM 541 N N . ARG A 1 72 ? 1.706 15.520 33.860 1.00 96.75 72 ARG A N 1
ATOM 542 C CA . ARG A 1 72 ? 2.031 16.879 34.315 1.00 96.75 72 ARG A CA 1
ATOM 543 C C . ARG A 1 72 ? 1.094 17.922 33.700 1.00 96.75 72 ARG A C 1
ATOM 545 O O . ARG A 1 72 ? 0.692 18.853 34.392 1.00 96.75 72 ARG A O 1
ATOM 552 N N . ARG A 1 73 ? 0.767 17.789 32.410 1.00 95.38 73 ARG A N 1
ATOM 553 C CA . ARG A 1 73 ? -0.118 18.716 31.679 1.00 95.38 73 ARG A CA 1
ATOM 554 C C . ARG A 1 73 ? -1.592 18.534 32.026 1.00 95.38 73 ARG A C 1
ATOM 556 O O . ARG A 1 73 ? -2.318 19.521 32.094 1.00 95.38 73 ARG A O 1
ATOM 563 N N . TYR A 1 74 ? -2.018 17.290 32.231 1.00 96.62 74 TYR A N 1
ATOM 564 C CA . TYR A 1 74 ? -3.423 16.916 32.376 1.00 96.62 74 TYR A CA 1
ATOM 565 C C . TYR A 1 74 ? -3.624 15.967 33.570 1.00 96.62 74 TYR A C 1
ATOM 567 O O . TYR A 1 74 ? -3.954 14.794 33.380 1.00 96.62 74 TYR A O 1
ATOM 575 N N . PRO A 1 75 ? -3.431 16.443 34.814 1.00 95.94 75 PRO A N 1
ATOM 576 C CA . PRO A 1 75 ? -3.467 15.599 36.013 1.00 95.94 75 PRO A CA 1
ATOM 577 C C . PRO A 1 75 ? -4.823 14.920 36.263 1.00 95.94 75 PRO A C 1
ATOM 579 O O . PRO A 1 75 ? -4.890 13.928 36.982 1.00 95.94 75 PRO A O 1
ATOM 582 N N . GLN A 1 76 ? -5.900 15.438 35.672 1.00 95.88 76 GLN A N 1
ATOM 583 C CA . GLN A 1 76 ? -7.250 14.885 35.762 1.00 95.88 76 GLN A CA 1
ATOM 584 C C . GLN A 1 76 ? -7.514 13.702 34.815 1.00 95.88 76 GLN A C 1
ATOM 586 O O . GLN A 1 76 ? -8.518 13.012 34.981 1.00 95.88 76 GLN A O 1
ATOM 591 N N . ARG A 1 77 ? -6.664 13.473 33.801 1.00 96.56 77 ARG A N 1
ATOM 592 C CA . ARG A 1 77 ? -6.891 12.434 32.783 1.00 96.56 77 ARG A CA 1
ATOM 593 C C . ARG A 1 77 ? -6.482 11.050 33.275 1.00 96.56 77 ARG A C 1
ATOM 595 O O . ARG A 1 77 ? -5.494 10.884 33.991 1.00 96.56 77 ARG A O 1
ATOM 602 N N . ARG A 1 78 ? -7.203 10.024 32.815 1.00 97.38 78 ARG A N 1
ATOM 603 C CA . ARG A 1 78 ? -6.833 8.618 33.024 1.00 97.38 78 ARG A CA 1
ATOM 604 C C . ARG A 1 78 ? -5.719 8.254 32.046 1.00 97.38 78 ARG A C 1
ATOM 606 O O . ARG A 1 78 ? -5.938 8.235 30.839 1.00 97.38 78 ARG A O 1
ATOM 613 N N . ILE A 1 79 ? -4.527 7.992 32.582 1.00 97.25 79 ILE A N 1
ATOM 614 C CA . ILE A 1 79 ? -3.302 7.822 31.793 1.00 97.25 79 ILE A CA 1
ATOM 615 C C . ILE A 1 79 ? -2.589 6.511 32.148 1.00 97.25 79 ILE A C 1
ATOM 617 O O . ILE A 1 79 ? -2.155 6.326 33.294 1.00 97.25 79 ILE A O 1
ATOM 621 N N . GLY A 1 80 ? -2.412 5.643 31.150 1.00 91.25 80 GLY A N 1
ATOM 622 C CA . GLY A 1 80 ? -1.699 4.366 31.240 1.00 91.25 80 GLY A CA 1
ATOM 623 C C . GLY A 1 80 ? -0.365 4.348 30.485 1.00 91.25 80 GLY A C 1
ATOM 624 O O . GLY A 1 80 ? -0.178 5.082 29.519 1.00 91.25 80 GLY A O 1
ATOM 625 N N . LEU A 1 81 ? 0.555 3.488 30.928 1.00 93.31 81 LEU A N 1
ATOM 626 C CA . LEU A 1 81 ? 1.744 3.104 30.161 1.00 93.31 81 LEU A CA 1
ATOM 627 C C . LEU A 1 81 ? 1.393 1.829 29.386 1.00 93.31 81 LEU A C 1
ATOM 629 O O . LEU A 1 81 ? 0.979 0.854 30.013 1.00 93.31 81 LEU A O 1
ATOM 633 N N . LEU A 1 82 ? 1.530 1.843 28.061 1.00 92.81 82 LEU A N 1
ATOM 634 C CA . LEU A 1 82 ? 1.234 0.694 27.206 1.00 92.81 82 LEU A CA 1
ATOM 635 C C . LEU A 1 82 ? 2.201 0.639 26.024 1.00 92.81 82 LEU A C 1
ATOM 637 O O . LEU A 1 82 ? 2.207 1.534 25.182 1.00 92.81 82 LEU A O 1
ATOM 641 N N . ASP A 1 83 ? 2.970 -0.440 25.949 1.00 90.06 83 ASP A N 1
ATOM 642 C CA . ASP A 1 83 ? 3.793 -0.779 24.792 1.00 90.06 83 ASP A CA 1
ATOM 643 C C . ASP A 1 83 ? 2.973 -1.636 23.820 1.00 90.06 83 ASP A C 1
ATOM 645 O O . ASP A 1 83 ? 2.498 -2.704 24.190 1.00 90.06 83 ASP A O 1
ATOM 649 N N . LEU A 1 84 ? 2.782 -1.170 22.585 1.00 88.69 84 LEU A N 1
ATOM 650 C CA . LEU A 1 84 ? 2.006 -1.893 21.575 1.00 88.69 84 LEU A CA 1
ATOM 651 C C . LEU A 1 84 ? 2.816 -2.914 20.766 1.00 88.69 84 LEU A C 1
ATOM 653 O O . LEU A 1 84 ? 2.195 -3.724 20.078 1.00 88.69 84 LEU A O 1
ATOM 657 N N . ASP A 1 85 ? 4.149 -2.918 20.842 1.00 76.50 85 ASP A N 1
ATOM 658 C CA . ASP A 1 85 ? 4.952 -4.021 20.294 1.00 76.50 85 ASP A CA 1
ATOM 659 C C . ASP A 1 85 ? 4.897 -5.247 21.214 1.00 76.50 85 ASP A C 1
ATOM 661 O O . ASP A 1 85 ? 4.926 -6.386 20.742 1.00 76.50 85 ASP A O 1
ATOM 665 N N . TYR A 1 86 ? 4.725 -5.015 22.520 1.00 80.81 86 TYR A N 1
ATOM 666 C CA . TYR A 1 86 ? 4.589 -6.060 23.539 1.00 80.81 86 TYR A CA 1
ATOM 667 C C . TYR A 1 86 ? 3.379 -5.822 24.468 1.00 80.81 86 TYR A C 1
ATOM 669 O O . TYR A 1 86 ? 3.539 -5.744 25.688 1.00 80.81 86 TYR A O 1
ATOM 677 N N . PRO A 1 87 ? 2.146 -5.751 23.928 1.00 75.56 87 PRO A N 1
ATOM 678 C CA . PRO A 1 87 ? 0.962 -5.303 24.671 1.00 75.56 87 PRO A CA 1
ATOM 679 C C . PRO A 1 87 ? 0.476 -6.285 25.741 1.00 75.56 87 PRO A C 1
ATOM 681 O O . PRO A 1 87 ? -0.322 -5.909 26.596 1.00 75.56 87 PRO A O 1
ATOM 684 N N . GLY A 1 88 ? 0.934 -7.541 25.709 1.00 79.62 88 GLY A N 1
ATOM 685 C CA . GLY A 1 88 ? 0.378 -8.599 26.549 1.00 79.62 88 GLY A CA 1
ATOM 686 C C . GLY A 1 88 ? -1.122 -8.799 26.294 1.00 79.62 88 GLY A C 1
ATOM 687 O O . GLY A 1 88 ? -1.610 -8.573 25.186 1.00 79.62 88 GLY A O 1
ATOM 688 N N . ASP A 1 89 ? -1.847 -9.245 27.320 1.00 87.12 89 ASP A N 1
ATOM 689 C CA . ASP A 1 89 ? -3.309 -9.337 27.301 1.00 87.12 89 ASP A CA 1
ATOM 690 C C . ASP A 1 89 ? -3.929 -8.010 27.768 1.00 87.12 89 ASP A C 1
ATOM 692 O O . ASP A 1 89 ? -3.738 -7.583 28.909 1.00 87.12 89 ASP A O 1
ATOM 696 N N . LEU A 1 90 ? -4.693 -7.365 26.882 1.00 91.75 90 LEU A N 1
ATOM 697 C CA . LEU A 1 90 ? -5.343 -6.080 27.154 1.00 91.75 90 LEU A CA 1
ATOM 698 C C . LEU A 1 90 ? -6.724 -6.205 27.804 1.00 91.75 90 LEU A C 1
ATOM 700 O O . LEU A 1 90 ? -7.284 -5.192 28.223 1.00 91.75 90 LEU A O 1
ATOM 704 N N . THR A 1 91 ? -7.298 -7.406 27.911 1.00 89.00 91 THR A N 1
ATOM 705 C CA . THR A 1 91 ? -8.690 -7.600 28.364 1.00 89.00 91 THR A CA 1
ATOM 706 C C . THR A 1 91 ? -8.957 -7.051 29.768 1.00 89.00 91 THR A C 1
ATOM 708 O O . THR A 1 91 ? -10.067 -6.594 30.053 1.00 89.00 91 THR A O 1
ATOM 711 N N . GLY A 1 92 ? -7.928 -6.982 30.621 1.00 88.81 92 GLY A N 1
ATOM 712 C CA . GLY A 1 92 ? -7.995 -6.353 31.944 1.00 88.81 92 GLY A CA 1
ATOM 713 C C . GLY A 1 92 ? -8.313 -4.849 31.927 1.00 88.81 92 GLY A C 1
ATOM 714 O O . GLY A 1 92 ? -8.759 -4.312 32.939 1.00 88.81 92 GLY A O 1
ATOM 715 N N . LEU A 1 93 ? -8.148 -4.167 30.787 1.00 90.69 93 LEU A N 1
ATOM 716 C CA . LEU A 1 93 ? -8.541 -2.763 30.601 1.00 90.69 93 LEU A CA 1
ATOM 717 C C . LEU A 1 93 ? -10.063 -2.590 30.427 1.00 90.69 93 LEU A C 1
ATOM 719 O O . LEU A 1 93 ? -10.584 -1.475 30.531 1.00 90.69 93 LEU A O 1
ATOM 723 N N . GLY A 1 94 ? -10.785 -3.687 30.184 1.00 92.75 94 GLY A N 1
ATOM 724 C CA . GLY A 1 94 ? -12.202 -3.702 29.844 1.00 92.75 94 GLY A CA 1
ATOM 725 C C . GLY A 1 94 ? -12.455 -3.516 28.345 1.00 92.75 94 GLY A C 1
ATOM 726 O O . GLY A 1 94 ? -11.573 -3.713 27.517 1.00 92.75 94 GLY A O 1
ATOM 727 N N . SER A 1 95 ? -13.693 -3.156 27.996 1.00 97.31 95 SER A N 1
ATOM 728 C CA . SER A 1 95 ? -14.129 -2.961 26.607 1.00 97.31 95 SER A CA 1
ATOM 729 C C . SER A 1 95 ? -14.377 -1.485 26.279 1.00 97.31 95 SER A C 1
ATOM 731 O O . SER A 1 95 ? -14.873 -0.740 27.129 1.00 97.31 95 SER A O 1
ATOM 733 N N . PHE A 1 96 ? -14.049 -1.081 25.053 1.00 98.69 96 PHE A N 1
ATOM 734 C CA . PHE A 1 96 ? -14.126 0.287 24.545 1.00 98.69 96 PHE A CA 1
ATOM 735 C C . PHE A 1 96 ? -14.933 0.342 23.249 1.00 98.69 96 PHE A C 1
ATOM 737 O O . PHE A 1 96 ? -14.723 -0.461 22.338 1.00 98.69 96 PHE A O 1
ATOM 744 N N . ASP A 1 97 ? -15.817 1.332 23.147 1.00 98.75 97 ASP A N 1
ATOM 745 C CA . ASP A 1 97 ? -16.625 1.563 21.948 1.00 98.75 97 ASP A CA 1
ATOM 746 C C . ASP A 1 97 ? -15.760 2.050 20.781 1.00 98.75 97 ASP A C 1
ATOM 748 O O . ASP A 1 97 ? -16.026 1.725 19.622 1.00 98.75 97 ASP A O 1
ATOM 752 N N . VAL A 1 98 ? -14.718 2.825 21.093 1.00 98.88 98 VAL A N 1
ATOM 753 C CA . VAL A 1 98 ? -13.800 3.404 20.114 1.00 98.88 98 VAL A CA 1
ATOM 754 C C . VAL A 1 98 ? -12.359 3.157 20.546 1.00 98.88 98 VAL A C 1
ATOM 756 O O . VAL A 1 98 ? -11.964 3.493 21.660 1.00 98.88 98 VAL A O 1
ATOM 759 N N . ILE A 1 99 ? -11.555 2.610 19.641 1.00 98.88 99 ILE A N 1
ATOM 760 C CA . ILE A 1 99 ? -10.096 2.640 19.732 1.00 98.88 99 ILE A CA 1
ATOM 761 C C . ILE A 1 99 ? -9.606 3.802 18.867 1.00 98.88 99 ILE A C 1
ATOM 763 O O . ILE A 1 99 ? -9.915 3.856 17.679 1.00 98.88 99 ILE A O 1
ATOM 767 N N . PHE A 1 100 ? -8.848 4.731 19.437 1.00 98.88 100 PHE A N 1
ATOM 768 C CA . PHE A 1 100 ? -8.241 5.843 18.712 1.00 98.88 100 PHE A CA 1
ATOM 769 C C . PHE A 1 100 ? -6.732 5.606 18.578 1.00 98.88 100 PHE A C 1
ATOM 771 O O . PHE A 1 100 ? -6.009 5.606 19.571 1.00 98.88 100 PHE A O 1
ATOM 778 N N . CYS A 1 101 ? -6.276 5.360 17.347 1.00 98.69 101 CYS A N 1
ATOM 779 C CA . CYS A 1 101 ? -4.901 4.996 16.996 1.00 98.69 101 CYS A CA 1
ATOM 780 C C . CYS A 1 101 ? -4.414 5.893 15.845 1.00 98.69 101 CYS A C 1
ATOM 782 O O . CYS A 1 101 ? -4.260 5.463 14.702 1.00 98.69 101 CYS A O 1
ATOM 784 N N . TYR A 1 102 ? -4.253 7.185 16.118 1.00 98.38 102 TYR A N 1
ATOM 785 C CA . TYR A 1 102 ? -3.715 8.147 15.154 1.00 98.38 102 TYR A CA 1
ATOM 786 C C . TYR A 1 102 ? -2.241 8.386 15.447 1.00 98.38 102 TYR A C 1
ATOM 788 O O . TYR A 1 102 ? -1.884 8.737 16.567 1.00 98.38 102 TYR A O 1
ATOM 796 N N . GLY A 1 103 ? -1.383 8.267 14.437 1.00 96.38 103 GLY A N 1
ATOM 797 C CA . GLY A 1 103 ? 0.026 8.605 14.598 1.00 96.38 103 GLY A CA 1
ATOM 798 C C . GLY A 1 103 ? 0.894 7.495 15.195 1.00 96.38 103 GLY A C 1
ATOM 799 O O . GLY A 1 103 ? 2.034 7.783 15.532 1.00 96.38 103 GLY A O 1
ATOM 800 N N . THR A 1 104 ? 0.388 6.265 15.353 1.00 97.19 104 THR A N 1
ATOM 801 C CA . THR A 1 104 ? 1.054 5.238 16.184 1.00 97.19 104 THR A CA 1
ATOM 802 C C . THR A 1 104 ? 1.482 3.992 15.417 1.00 97.19 104 THR A C 1
ATOM 804 O O . THR A 1 104 ? 2.600 3.528 15.598 1.00 97.19 104 THR A O 1
ATOM 807 N N . LEU A 1 105 ? 0.629 3.434 14.549 1.00 97.88 105 LEU A N 1
ATOM 808 C CA . LEU A 1 105 ? 0.853 2.098 13.969 1.00 97.88 105 LEU A CA 1
ATOM 809 C C . LEU A 1 105 ? 2.183 1.979 13.194 1.00 97.88 105 LEU A C 1
ATOM 811 O O . LEU A 1 105 ? 2.838 0.944 13.252 1.00 97.88 105 LEU A O 1
ATOM 815 N N . TYR A 1 106 ? 2.609 3.042 12.507 1.00 94.94 106 TYR A N 1
ATOM 816 C CA . TYR A 1 106 ? 3.869 3.080 11.751 1.00 94.94 106 TYR A CA 1
ATOM 817 C C . TYR A 1 106 ? 5.130 3.175 12.620 1.00 94.94 106 TYR A C 1
ATOM 819 O O . TYR A 1 106 ? 6.230 3.068 12.086 1.00 94.94 106 TYR A O 1
ATOM 827 N N . HIS A 1 107 ? 4.992 3.362 13.931 1.00 92.88 107 HIS A N 1
ATOM 828 C CA . HIS A 1 107 ? 6.094 3.315 14.893 1.00 92.88 107 HIS A CA 1
ATOM 829 C C . HIS A 1 107 ? 6.290 1.918 15.500 1.00 92.88 107 HIS A C 1
ATOM 831 O O . HIS A 1 107 ? 7.161 1.751 16.345 1.00 92.88 107 HIS A O 1
ATOM 837 N N . LEU A 1 108 ? 5.483 0.930 15.091 1.00 85.44 108 LEU A N 1
ATOM 838 C CA . LEU A 1 108 ? 5.525 -0.428 15.631 1.00 85.44 108 LEU A CA 1
ATOM 839 C C . LEU A 1 108 ? 6.294 -1.372 14.710 1.00 85.44 108 LEU A C 1
ATOM 841 O O . LEU A 1 108 ? 6.160 -1.311 13.481 1.00 85.44 108 LEU A O 1
ATOM 845 N N . GLN A 1 109 ? 7.031 -2.295 15.318 1.00 80.50 109 GLN A N 1
ATOM 846 C CA . GLN A 1 109 ? 7.666 -3.418 14.640 1.00 80.50 109 GLN A CA 1
ATOM 847 C C . GLN A 1 109 ? 6.651 -4.528 14.313 1.00 80.50 109 GLN A C 1
ATOM 849 O O . GLN A 1 109 ? 6.769 -5.182 13.273 1.00 80.50 109 GLN A O 1
ATOM 854 N N . TYR A 1 110 ? 5.630 -4.718 15.158 1.00 81.00 110 TYR A N 1
ATOM 855 C CA . TYR A 1 110 ? 4.631 -5.788 15.035 1.00 81.00 110 TYR A CA 1
ATOM 856 C C . TYR A 1 110 ? 3.190 -5.257 14.876 1.00 81.00 110 TYR A C 1
ATOM 858 O O . TYR A 1 110 ? 2.318 -5.534 15.707 1.00 81.00 110 TYR A O 1
ATOM 866 N N . PRO A 1 111 ? 2.874 -4.532 13.783 1.00 90.62 111 PRO A N 1
ATOM 867 C CA . PRO A 1 111 ? 1.587 -3.850 13.631 1.00 90.62 111 PRO A CA 1
ATOM 868 C C . PRO A 1 111 ? 0.367 -4.794 13.582 1.00 90.62 111 PRO A C 1
ATOM 870 O O . PRO A 1 111 ? -0.699 -4.416 14.062 1.00 90.62 111 PRO A O 1
ATOM 873 N N . ASP A 1 112 ? 0.487 -6.022 13.050 1.00 87.75 112 ASP A N 1
ATOM 874 C CA . ASP A 1 112 ? -0.636 -6.988 13.034 1.00 87.75 112 ASP A CA 1
ATOM 875 C C . ASP A 1 112 ? -1.003 -7.464 14.447 1.00 87.75 112 ASP A C 1
ATOM 877 O O . ASP A 1 112 ? -2.183 -7.581 14.774 1.00 87.75 112 ASP A O 1
ATOM 881 N N . LEU A 1 113 ? 0.008 -7.707 15.293 1.00 89.56 113 LEU A N 1
ATOM 882 C CA . LEU A 1 113 ? -0.177 -8.138 16.679 1.00 89.56 113 LEU A CA 1
ATOM 883 C C . LEU A 1 113 ? -0.862 -7.041 17.500 1.00 89.56 113 LEU A C 1
ATOM 885 O O . LEU A 1 113 ? -1.811 -7.324 18.232 1.00 89.56 113 LEU A O 1
ATOM 889 N N . ALA A 1 114 ? -0.421 -5.792 17.336 1.00 94.06 114 ALA A N 1
ATOM 890 C CA . ALA A 1 114 ? -1.041 -4.642 17.980 1.00 94.06 114 ALA A CA 1
ATOM 891 C C . ALA A 1 114 ? -2.522 -4.511 17.589 1.00 94.06 114 ALA A C 1
ATOM 893 O O . ALA A 1 114 ? -3.387 -4.410 18.459 1.00 94.06 114 ALA A O 1
ATOM 894 N N . LEU A 1 115 ? -2.839 -4.583 16.288 1.00 97.94 115 LEU A N 1
ATOM 895 C CA . LEU A 1 115 ? -4.225 -4.530 15.807 1.00 97.94 115 LEU A CA 1
ATOM 896 C C . LEU A 1 115 ? -5.074 -5.685 16.354 1.00 97.94 115 LEU A C 1
ATOM 898 O O . LEU A 1 115 ? -6.220 -5.451 16.737 1.00 97.94 115 LEU A O 1
ATOM 902 N N . ALA A 1 116 ? -4.520 -6.897 16.444 1.00 96.06 116 ALA A N 1
ATOM 903 C CA . ALA A 1 116 ? -5.208 -8.049 17.023 1.00 96.06 116 ALA A CA 1
ATOM 904 C C . ALA A 1 116 ? -5.572 -7.823 18.502 1.00 96.06 116 ALA A C 1
ATOM 906 O O . ALA A 1 116 ? -6.710 -8.061 18.904 1.00 96.06 116 ALA A O 1
ATOM 907 N N . GLN A 1 117 ? -4.637 -7.315 19.312 1.00 96.12 117 GLN A N 1
ATOM 908 C CA . GLN A 1 117 ? -4.887 -7.075 20.738 1.00 96.12 117 GLN A CA 1
ATOM 909 C C . GLN A 1 117 ? -5.859 -5.918 20.977 1.00 96.12 117 GLN A C 1
ATOM 911 O O . GLN A 1 117 ? -6.761 -6.024 21.808 1.00 96.12 117 GLN A O 1
ATOM 916 N N . LEU A 1 118 ? -5.753 -4.841 20.198 1.00 98.25 118 LEU A N 1
ATOM 917 C CA . LEU A 1 118 ? -6.720 -3.743 20.245 1.00 98.25 118 LEU A CA 1
ATOM 918 C C . LEU A 1 118 ? -8.125 -4.206 19.843 1.00 98.25 118 LEU A C 1
ATOM 920 O O . LEU A 1 118 ? -9.120 -3.772 20.425 1.00 98.25 118 LEU A O 1
ATOM 924 N N . ALA A 1 119 ? -8.224 -5.127 18.884 1.00 98.31 119 ALA A N 1
ATOM 925 C CA . ALA A 1 119 ? -9.495 -5.695 18.466 1.00 98.31 119 ALA A CA 1
ATOM 926 C C . ALA A 1 119 ? -10.176 -6.550 19.549 1.00 98.31 119 ALA A C 1
ATOM 928 O O . ALA A 1 119 ? -11.402 -6.670 19.502 1.00 98.31 119 ALA A O 1
ATOM 929 N N . ASN A 1 120 ? -9.430 -7.110 20.511 1.00 97.06 120 ASN A N 1
ATOM 930 C CA . ASN A 1 120 ? -9.982 -7.892 21.629 1.00 97.06 120 ASN A CA 1
ATOM 931 C C . ASN A 1 120 ? -10.717 -7.022 22.657 1.00 97.06 120 ASN A C 1
ATOM 933 O O . ASN A 1 120 ? -11.655 -7.482 23.303 1.00 97.06 120 ASN A O 1
ATOM 937 N N . VAL A 1 121 ? -10.313 -5.758 22.791 1.00 98.12 121 VAL A N 1
ATOM 938 C CA . VAL A 1 121 ? -10.928 -4.793 23.717 1.00 98.12 121 VAL A CA 1
ATOM 939 C C . VAL A 1 121 ? -11.887 -3.825 23.019 1.00 98.12 121 VAL A C 1
ATOM 941 O O . VAL A 1 121 ? -12.554 -3.033 23.680 1.00 98.12 121 VAL A O 1
ATOM 944 N N . CYS A 1 122 ? -12.013 -3.897 21.694 1.00 98.56 122 CYS A N 1
ATOM 945 C CA . CYS A 1 122 ? -12.903 -3.050 20.902 1.00 98.56 122 CYS A CA 1
ATOM 946 C C . CYS A 1 122 ? -14.296 -3.678 20.734 1.00 98.56 122 CYS A C 1
ATOM 948 O O . CYS A 1 122 ? -14.427 -4.754 20.149 1.00 98.56 122 CYS A O 1
ATOM 950 N N . SER A 1 123 ? -15.349 -2.986 21.175 1.00 97.94 123 SER A N 1
ATOM 951 C CA . SER A 1 123 ? -16.748 -3.376 20.935 1.00 97.94 123 SER A CA 1
ATOM 952 C C . SER A 1 123 ? -17.361 -2.713 19.696 1.00 97.94 123 SER A C 1
ATOM 954 O O . SER A 1 123 ? -18.298 -3.263 19.116 1.00 97.94 123 SER A O 1
ATOM 956 N N . GLY A 1 124 ? -16.855 -1.543 19.290 1.00 98.25 124 GLY A N 1
ATOM 957 C CA . GLY A 1 124 ? -17.412 -0.741 18.200 1.00 98.25 124 GLY A CA 1
ATOM 958 C C . GLY A 1 124 ? -16.469 -0.606 17.010 1.00 98.25 124 GLY A C 1
ATOM 959 O O . GLY A 1 124 ? -16.589 -1.353 16.035 1.00 98.25 124 GLY A O 1
ATOM 960 N N . MET A 1 125 ? -15.569 0.377 17.056 1.00 98.56 125 MET A N 1
ATOM 961 C CA . MET A 1 125 ? -14.688 0.719 15.935 1.00 98.56 125 MET A CA 1
ATOM 962 C C . MET A 1 125 ? -13.273 1.116 16.359 1.00 98.56 125 MET A C 1
ATOM 964 O O . MET A 1 125 ? -13.042 1.532 17.490 1.00 98.56 125 MET A O 1
ATOM 968 N N . ILE A 1 126 ? -12.335 1.030 15.419 1.00 98.88 126 ILE A N 1
ATOM 969 C CA . ILE A 1 126 ? -11.012 1.645 15.489 1.00 98.88 126 ILE A CA 1
ATOM 970 C C . ILE A 1 126 ? -10.916 2.775 14.465 1.00 98.88 126 ILE A C 1
ATOM 972 O O . ILE A 1 126 ? -11.271 2.605 13.299 1.00 98.88 126 ILE A O 1
ATOM 976 N N . LEU A 1 127 ? -10.410 3.918 14.912 1.00 98.81 127 LEU A N 1
ATOM 977 C CA . LEU A 1 127 ? -10.029 5.059 14.091 1.00 98.81 127 LEU A CA 1
ATOM 978 C C . LEU A 1 127 ? -8.510 5.020 13.939 1.00 98.81 127 LEU A C 1
ATOM 980 O O . LEU A 1 127 ? -7.790 5.156 14.930 1.00 98.81 127 LEU A O 1
ATOM 984 N N . LEU A 1 128 ? -8.029 4.803 12.719 1.00 98.81 128 LEU A N 1
ATOM 985 C CA . LEU A 1 128 ? -6.619 4.560 12.438 1.00 98.81 128 LEU A CA 1
ATOM 986 C C . LEU A 1 128 ? -6.073 5.612 11.472 1.00 98.81 128 LEU A C 1
ATOM 988 O O . LEU A 1 128 ? -6.596 5.786 10.377 1.00 98.81 128 LEU A O 1
ATOM 992 N N . GLU A 1 129 ? -4.972 6.258 11.833 1.00 98.38 129 GLU A N 1
ATOM 993 C CA . GLU A 1 129 ? -4.156 7.034 10.898 1.00 98.38 129 GLU A CA 1
ATOM 994 C C . GLU A 1 129 ? -2.712 6.560 10.991 1.00 98.38 129 GLU A C 1
ATOM 996 O O . GLU A 1 129 ? -2.173 6.367 12.082 1.00 98.38 129 GLU A O 1
ATOM 1001 N N . THR A 1 130 ? -2.085 6.352 9.834 1.00 98.12 130 THR A N 1
ATOM 1002 C CA . THR A 1 130 ? -0.722 5.830 9.777 1.00 98.12 130 THR A CA 1
ATOM 1003 C C . THR A 1 130 ? 0.044 6.334 8.558 1.00 98.12 130 THR A C 1
ATOM 1005 O O . THR A 1 130 ? -0.564 6.699 7.547 1.00 98.12 130 THR A O 1
ATOM 1008 N N . ILE A 1 131 ? 1.381 6.318 8.631 1.00 95.62 131 ILE A N 1
ATOM 1009 C CA . ILE A 1 131 ? 2.229 6.465 7.446 1.00 95.62 131 ILE A CA 1
ATOM 1010 C C . ILE A 1 131 ? 2.137 5.171 6.636 1.00 95.62 131 ILE A C 1
ATOM 1012 O O . ILE A 1 131 ? 2.242 4.073 7.183 1.00 95.62 131 ILE A O 1
ATOM 1016 N N . VAL A 1 132 ? 1.952 5.309 5.331 1.00 91.50 132 VAL A N 1
ATOM 1017 C CA . VAL A 1 132 ? 1.849 4.220 4.366 1.00 91.50 132 VAL A CA 1
ATOM 1018 C C . VAL A 1 132 ? 2.906 4.352 3.272 1.00 91.50 132 VAL A C 1
ATOM 1020 O O . VAL A 1 132 ? 3.517 5.403 3.090 1.00 91.50 132 VAL A O 1
ATOM 1023 N N . ARG A 1 133 ? 3.109 3.281 2.505 1.00 79.31 133 ARG A N 1
ATOM 1024 C CA . ARG A 1 133 ? 3.877 3.297 1.252 1.00 79.31 133 ARG A CA 1
ATOM 1025 C C . ARG A 1 133 ? 2.991 2.989 0.050 1.00 79.31 133 ARG A C 1
ATOM 1027 O O . ARG A 1 133 ? 1.900 2.427 0.183 1.00 79.31 133 ARG A O 1
ATOM 1034 N N . THR A 1 134 ? 3.473 3.356 -1.132 1.00 70.44 134 THR A N 1
ATOM 1035 C CA . THR A 1 134 ? 2.864 2.952 -2.402 1.00 70.44 134 THR A CA 1
ATOM 1036 C C . THR A 1 134 ? 3.060 1.450 -2.635 1.00 70.44 134 THR A C 1
ATOM 1038 O O . THR A 1 134 ? 4.034 0.858 -2.172 1.00 70.44 134 THR A O 1
ATOM 1041 N N . GLY A 1 135 ? 2.107 0.828 -3.326 1.00 52.28 135 GLY A N 1
ATOM 1042 C CA . GLY A 1 135 ? 2.074 -0.612 -3.583 1.00 52.28 135 GLY A CA 1
ATOM 1043 C C . GLY A 1 135 ? 0.636 -1.118 -3.694 1.00 52.28 135 GLY A C 1
ATOM 1044 O O . GLY A 1 135 ? -0.249 -0.612 -3.001 1.00 52.28 135 GLY A O 1
ATOM 1045 N N . ASN A 1 136 ? 0.409 -2.096 -4.574 1.00 46.62 136 ASN A N 1
ATOM 1046 C CA . ASN A 1 136 ? -0.919 -2.679 -4.809 1.00 46.62 136 ASN A CA 1
ATOM 1047 C C . ASN A 1 136 ? -1.167 -3.939 -3.963 1.00 46.62 136 ASN A C 1
ATOM 1049 O O . ASN A 1 136 ? -2.317 -4.310 -3.739 1.00 46.62 136 ASN A O 1
ATOM 1053 N N . TYR A 1 137 ? -0.112 -4.550 -3.419 1.00 46.47 137 TYR A N 1
ATOM 1054 C CA . TYR A 1 137 ? -0.191 -5.781 -2.630 1.00 46.47 137 TYR A CA 1
ATOM 1055 C C . TYR A 1 137 ? -0.124 -5.519 -1.120 1.00 46.47 137 TYR A C 1
ATOM 1057 O O . TYR A 1 137 ? 0.551 -4.569 -0.723 1.00 46.47 137 TYR A O 1
ATOM 1065 N N . PRO A 1 138 ? -0.793 -6.340 -0.283 1.00 60.91 138 PRO A N 1
ATOM 1066 C CA . PRO A 1 138 ? -0.724 -6.273 1.178 1.00 60.91 138 PRO A CA 1
ATOM 1067 C C . PRO A 1 138 ? 0.682 -6.527 1.755 1.00 60.91 138 PRO A C 1
ATOM 1069 O O . PRO A 1 138 ? 0.982 -7.605 2.257 1.00 60.91 138 PRO A O 1
ATOM 1072 N N . GLU A 1 139 ? 1.540 -5.513 1.726 1.00 59.84 139 GLU A N 1
ATOM 1073 C CA . GLU A 1 139 ? 2.921 -5.570 2.219 1.00 59.84 139 GLU A CA 1
ATOM 1074 C C . GLU A 1 139 ? 3.171 -4.633 3.407 1.00 59.84 139 GLU A C 1
ATOM 1076 O O . GLU A 1 139 ? 2.559 -3.564 3.511 1.00 59.84 139 GLU A O 1
ATOM 1081 N N . VAL A 1 140 ? 4.151 -4.999 4.242 1.00 65.12 140 VAL A N 1
ATOM 1082 C CA . VAL A 1 140 ? 4.720 -4.167 5.312 1.00 65.12 140 VAL A CA 1
ATOM 1083 C C . VAL A 1 140 ? 6.232 -4.110 5.149 1.00 65.12 140 VAL A C 1
ATOM 1085 O O . VAL A 1 140 ? 6.885 -5.147 5.068 1.00 65.12 140 VAL A O 1
ATOM 1088 N N . GLN A 1 141 ? 6.791 -2.902 5.129 1.00 66.19 141 GLN A N 1
ATOM 1089 C CA . GLN A 1 141 ? 8.236 -2.677 5.170 1.00 66.19 141 GLN A CA 1
ATOM 1090 C C . GLN A 1 141 ? 8.637 -2.170 6.556 1.00 66.19 141 GLN A C 1
ATOM 1092 O O . GLN A 1 141 ? 8.011 -1.239 7.056 1.00 66.19 141 GLN A O 1
ATOM 1097 N N . LEU A 1 142 ? 9.675 -2.740 7.165 1.00 60.66 142 LEU A N 1
ATOM 1098 C CA . LEU A 1 142 ? 10.244 -2.219 8.412 1.00 60.66 142 LEU A CA 1
ATOM 1099 C C . LEU A 1 142 ? 11.195 -1.050 8.133 1.00 60.66 142 LEU A C 1
ATOM 1101 O O . LEU A 1 142 ? 11.880 -1.038 7.109 1.00 60.66 142 LEU A O 1
ATOM 1105 N N . MET A 1 143 ? 11.234 -0.078 9.044 1.00 57.81 143 MET A N 1
ATOM 1106 C CA . MET A 1 143 ? 12.043 1.138 8.934 1.00 57.81 143 MET A CA 1
ATOM 1107 C C . MET A 1 143 ? 12.749 1.439 10.251 1.00 57.81 143 MET A C 1
ATOM 1109 O O . MET A 1 143 ? 12.135 1.357 11.309 1.00 57.81 143 MET A O 1
ATOM 1113 N N . THR A 1 144 ? 14.012 1.854 10.191 1.00 60.56 144 THR A N 1
ATOM 1114 C CA . THR A 1 144 ? 14.715 2.402 11.358 1.00 60.56 144 THR A CA 1
ATOM 1115 C C . THR A 1 144 ? 14.301 3.854 11.586 1.00 60.56 144 THR A C 1
ATOM 1117 O O . THR A 1 144 ? 14.195 4.627 10.634 1.00 60.56 144 THR A O 1
ATOM 1120 N N . GLU A 1 145 ? 14.094 4.235 12.843 1.00 61.19 145 GLU A N 1
ATOM 1121 C CA . GLU A 1 145 ? 13.693 5.581 13.248 1.00 61.19 145 GLU A CA 1
ATOM 1122 C C . GLU A 1 145 ? 14.662 6.160 14.292 1.00 61.19 145 GLU A C 1
ATOM 1124 O O . GLU A 1 145 ? 15.217 5.417 15.107 1.00 61.19 145 GLU A O 1
ATOM 1129 N N . PRO A 1 146 ? 14.915 7.482 14.270 1.00 64.19 146 PRO A N 1
ATOM 1130 C CA . PRO A 1 146 ? 15.844 8.105 15.203 1.00 64.19 146 PRO A CA 1
ATOM 1131 C C . PRO A 1 146 ? 15.277 8.111 16.633 1.00 64.19 146 PRO A C 1
ATOM 1133 O O . PRO A 1 146 ? 14.063 8.210 16.807 1.00 64.19 146 PRO A O 1
ATOM 1136 N N . PRO A 1 147 ? 16.131 8.090 17.672 1.00 70.50 147 PRO A N 1
ATOM 1137 C CA . PRO A 1 147 ? 15.706 8.014 19.070 1.00 70.50 147 PRO A CA 1
ATOM 1138 C C . PRO A 1 147 ? 15.237 9.381 19.601 1.00 70.50 147 PRO A C 1
ATOM 1140 O O . PRO A 1 147 ? 15.837 9.956 20.510 1.00 70.50 147 PRO A O 1
ATOM 1143 N N . VAL A 1 148 ? 14.179 9.939 19.013 1.00 76.38 148 VAL A N 1
ATOM 1144 C CA . VAL A 1 148 ? 13.537 11.182 19.469 1.00 76.38 148 VAL A CA 1
ATOM 1145 C C . VAL A 1 148 ? 12.135 10.890 20.006 1.00 76.38 148 VAL A C 1
ATOM 1147 O O . VAL A 1 148 ? 11.527 9.875 19.681 1.00 76.38 148 VAL A O 1
ATOM 1150 N N . ALA A 1 149 ? 11.617 11.773 20.864 1.00 76.62 149 ALA A N 1
ATOM 1151 C CA . ALA A 1 149 ? 10.463 11.482 21.724 1.00 76.62 149 ALA A CA 1
ATOM 1152 C C . ALA A 1 149 ? 9.153 11.135 20.991 1.00 76.62 149 ALA A C 1
ATOM 1154 O O . ALA A 1 149 ? 8.241 10.597 21.615 1.00 76.62 149 ALA A O 1
ATOM 1155 N N . ASN A 1 150 ? 9.050 11.443 19.696 1.00 79.81 150 ASN A N 1
ATOM 1156 C CA . ASN A 1 150 ? 7.891 11.170 18.847 1.00 79.81 150 ASN A CA 1
ATOM 1157 C C . ASN A 1 150 ? 8.143 10.070 17.793 1.00 79.81 150 ASN A C 1
ATOM 1159 O O . ASN A 1 150 ? 7.518 10.109 16.736 1.00 79.81 150 ASN A O 1
ATOM 1163 N N . GLN A 1 151 ? 9.086 9.153 18.035 1.00 82.81 151 GLN A N 1
ATOM 1164 C CA . GLN A 1 151 ? 9.410 8.026 17.145 1.00 82.81 151 GLN A CA 1
ATOM 1165 C C . GLN A 1 151 ? 9.239 6.674 17.846 1.00 82.81 151 GLN A C 1
ATOM 1167 O O . GLN A 1 151 ? 8.928 6.622 19.038 1.00 82.81 151 GLN A O 1
ATOM 1172 N N . ALA A 1 152 ? 9.463 5.586 17.101 1.00 74.88 152 ALA A N 1
ATOM 1173 C CA . ALA A 1 152 ? 9.431 4.213 17.593 1.00 74.88 152 ALA A CA 1
ATOM 1174 C C . ALA A 1 152 ? 10.246 4.014 18.879 1.00 74.88 152 ALA A C 1
ATOM 1176 O O . ALA A 1 152 ? 11.411 4.411 18.970 1.00 74.88 152 ALA A O 1
ATOM 1177 N N . LEU A 1 153 ? 9.647 3.318 19.851 1.00 70.31 153 LEU A N 1
ATOM 1178 C CA . LEU A 1 153 ? 10.229 3.084 21.177 1.00 70.31 153 LEU A CA 1
ATOM 1179 C C . LEU A 1 153 ? 11.575 2.347 21.103 1.00 70.31 153 LEU A C 1
ATOM 1181 O O . LEU A 1 153 ? 12.516 2.695 21.814 1.00 70.31 153 LEU A O 1
ATOM 1185 N N . PHE A 1 154 ? 11.666 1.361 20.210 1.00 69.88 154 PHE A N 1
ATOM 1186 C CA . PHE A 1 154 ? 12.864 0.545 19.994 1.00 69.88 154 PHE A CA 1
ATOM 1187 C C . PHE A 1 154 ? 13.642 0.947 18.732 1.00 69.88 154 PHE A C 1
ATOM 1189 O O . PHE A 1 154 ? 14.507 0.205 18.273 1.00 69.88 154 PHE A O 1
ATOM 1196 N N . GLY A 1 155 ? 13.333 2.114 18.152 1.00 65.31 155 GLY A N 1
ATOM 1197 C CA . GLY A 1 155 ? 13.993 2.623 16.947 1.00 65.31 155 GLY A CA 1
ATOM 1198 C C . GLY A 1 155 ? 13.648 1.866 15.662 1.00 65.31 155 GLY A C 1
ATOM 1199 O O . GLY A 1 155 ? 14.306 2.076 14.645 1.00 65.31 155 GLY A O 1
ATOM 1200 N N . VAL A 1 156 ? 12.635 0.994 15.681 1.00 61.91 156 VAL A N 1
ATOM 1201 C CA . VAL A 1 156 ? 12.137 0.278 14.499 1.00 61.91 156 VAL A CA 1
ATOM 1202 C C . VAL A 1 156 ? 10.628 0.461 14.398 1.00 61.91 156 VAL A C 1
ATOM 1204 O O . VAL A 1 156 ? 9.890 0.024 15.271 1.00 61.91 156 VAL A O 1
ATOM 1207 N N . GLY A 1 157 ? 10.188 1.096 13.316 1.00 75.75 157 GLY A N 1
ATOM 1208 C CA . GLY A 1 157 ? 8.790 1.201 12.922 1.00 75.75 157 GLY A CA 1
ATOM 1209 C C . GLY A 1 157 ? 8.508 0.444 11.625 1.00 75.75 157 GLY A C 1
ATOM 1210 O O . GLY A 1 157 ? 9.301 -0.380 11.158 1.00 75.75 157 GLY A O 1
ATOM 1211 N N . CYS A 1 158 ? 7.386 0.762 10.988 1.00 74.56 158 CYS A N 1
ATOM 1212 C CA . CYS A 1 158 ? 6.973 0.157 9.730 1.00 74.56 158 CYS A CA 1
ATOM 1213 C C . CYS A 1 158 ? 6.284 1.144 8.777 1.00 74.56 158 CYS A C 1
ATOM 1215 O O . CYS A 1 158 ? 5.853 2.232 9.153 1.00 74.56 158 CYS A O 1
ATOM 1217 N N . ARG A 1 159 ? 6.187 0.770 7.501 1.00 87.56 159 ARG A N 1
ATOM 1218 C CA . ARG A 1 159 ? 5.469 1.489 6.442 1.00 87.56 159 ARG A CA 1
ATOM 1219 C C . ARG A 1 159 ? 4.602 0.480 5.682 1.00 87.56 159 ARG A C 1
ATOM 1221 O O . ARG A 1 159 ? 5.070 -0.119 4.709 1.00 87.56 159 ARG A O 1
ATOM 1228 N N . PRO A 1 160 ? 3.369 0.213 6.145 1.00 75.88 160 PRO A N 1
ATOM 1229 C CA . PRO A 1 160 ? 2.449 -0.682 5.455 1.00 75.88 160 PRO A CA 1
ATOM 1230 C C . PRO A 1 160 ? 1.930 -0.072 4.149 1.00 75.88 160 PRO A C 1
ATOM 1232 O O . PRO A 1 160 ? 1.848 1.143 3.983 1.00 75.88 160 PRO A O 1
ATOM 1235 N N . THR A 1 161 ? 1.534 -0.918 3.210 1.00 80.00 161 THR A N 1
ATOM 1236 C CA . THR A 1 161 ? 0.705 -0.506 2.066 1.00 80.00 161 THR A CA 1
ATOM 1237 C C . THR A 1 161 ? -0.741 -0.274 2.512 1.00 80.00 161 THR A C 1
ATOM 1239 O O . THR A 1 161 ? -1.210 -0.847 3.498 1.00 80.00 161 THR A O 1
ATOM 1242 N N . ARG A 1 162 ? -1.498 0.535 1.763 1.00 92.88 162 ARG A N 1
ATOM 1243 C CA . ARG A 1 162 ? -2.927 0.766 2.056 1.00 92.88 162 ARG A CA 1
ATOM 1244 C C . ARG A 1 162 ? -3.751 -0.524 1.981 1.00 92.88 162 ARG A C 1
ATOM 1246 O O . ARG A 1 162 ? -4.664 -0.716 2.780 1.00 92.88 162 ARG A O 1
ATOM 1253 N N . SER A 1 163 ? -3.418 -1.413 1.044 1.00 69.19 163 SER A N 1
ATOM 1254 C CA . SER A 1 163 ? -4.052 -2.730 0.901 1.00 69.19 163 SER A CA 1
ATOM 1255 C C . SER A 1 163 ? -3.777 -3.628 2.103 1.00 69.19 163 SER A C 1
ATOM 1257 O O . SER A 1 163 ? -4.698 -4.307 2.555 1.00 69.19 163 SER A O 1
ATOM 1259 N N . TRP A 1 164 ? -2.576 -3.566 2.689 1.00 93.19 164 TRP A N 1
ATOM 1260 C CA . TRP A 1 164 ? -2.281 -4.267 3.937 1.00 93.19 164 TRP A CA 1
ATOM 1261 C C . TRP A 1 164 ? -3.127 -3.761 5.102 1.00 93.19 164 TRP A C 1
ATOM 1263 O O . TRP A 1 164 ? -3.749 -4.568 5.788 1.00 93.19 164 TRP A O 1
ATOM 1273 N N . VAL A 1 165 ? -3.223 -2.438 5.291 1.00 96.56 165 VAL A N 1
ATOM 1274 C CA . VAL A 1 165 ? -4.018 -1.859 6.390 1.00 96.56 165 VAL A CA 1
ATOM 1275 C C . VAL A 1 165 ? -5.486 -2.275 6.277 1.00 96.56 165 VAL A C 1
ATOM 1277 O O . VAL A 1 165 ? -6.071 -2.743 7.251 1.00 96.56 165 VAL A O 1
ATOM 1280 N N . MET A 1 166 ? -6.071 -2.189 5.078 1.00 95.88 166 MET A N 1
ATOM 1281 C CA . MET A 1 166 ? -7.450 -2.631 4.841 1.00 95.88 166 MET A CA 1
ATOM 1282 C C . MET A 1 166 ? -7.637 -4.124 5.127 1.00 95.88 166 MET A C 1
ATOM 1284 O O . MET A 1 166 ? -8.628 -4.507 5.746 1.00 95.88 166 MET A O 1
ATOM 1288 N N . ALA A 1 167 ? -6.699 -4.974 4.702 1.00 81.38 167 ALA A N 1
ATOM 1289 C CA . ALA A 1 167 ? -6.760 -6.411 4.959 1.00 81.38 167 ALA A CA 1
ATOM 1290 C C . ALA A 1 167 ? -6.660 -6.734 6.460 1.00 81.38 167 ALA A C 1
ATOM 1292 O O . ALA A 1 167 ? -7.464 -7.516 6.969 1.00 81.38 167 ALA A O 1
ATOM 1293 N N . ALA A 1 168 ? -5.735 -6.096 7.181 1.00 89.00 168 ALA A N 1
ATOM 1294 C CA . ALA A 1 168 ? -5.562 -6.279 8.620 1.00 89.00 168 ALA A CA 1
ATOM 1295 C C . ALA A 1 168 ? -6.797 -5.811 9.408 1.00 89.00 168 ALA A C 1
ATOM 1297 O O . ALA A 1 168 ? -7.280 -6.516 10.295 1.00 89.00 168 ALA A O 1
ATOM 1298 N N . LEU A 1 169 ? -7.378 -4.664 9.044 1.00 98.31 169 LEU A N 1
ATOM 1299 C CA . LEU A 1 169 ? -8.612 -4.185 9.666 1.00 98.31 169 LEU A CA 1
ATOM 1300 C C . LEU A 1 169 ? -9.790 -5.135 9.408 1.00 98.31 169 LEU A C 1
ATOM 1302 O O . LEU A 1 169 ? -10.510 -5.459 10.350 1.00 98.31 169 LEU A O 1
ATOM 1306 N N . ARG A 1 170 ? -9.957 -5.659 8.183 1.00 96.25 170 ARG A N 1
ATOM 1307 C CA . ARG A 1 170 ? -10.995 -6.672 7.901 1.00 96.25 170 ARG A CA 1
ATOM 1308 C C . ARG A 1 170 ? -10.790 -7.931 8.731 1.00 96.25 170 ARG A C 1
ATOM 1310 O O . ARG A 1 170 ? -11.745 -8.426 9.315 1.00 96.25 170 ARG A O 1
ATOM 1317 N N . LYS A 1 171 ? -9.549 -8.416 8.817 1.00 96.00 171 LYS A N 1
ATOM 1318 C CA . LYS A 1 171 ? -9.186 -9.613 9.586 1.00 96.00 171 LYS A CA 1
ATOM 1319 C C . LYS A 1 171 ? -9.573 -9.489 11.064 1.00 96.00 171 LYS A C 1
ATOM 1321 O O . LYS A 1 171 ? -10.161 -10.417 11.606 1.00 96.00 171 LYS A O 1
ATOM 1326 N N . HIS A 1 172 ? -9.253 -8.366 11.711 1.00 97.75 172 HIS A N 1
ATOM 1327 C CA . HIS A 1 172 ? -9.381 -8.235 13.174 1.00 97.75 172 HIS A CA 1
ATOM 1328 C C . HIS A 1 172 ? -10.674 -7.547 13.634 1.00 97.75 172 HIS A C 1
ATOM 1330 O O . HIS A 1 172 ? -11.190 -7.816 14.725 1.00 97.75 172 HIS A O 1
ATOM 1336 N N . PHE A 1 173 ? -11.223 -6.653 12.814 1.00 98.12 173 PHE A N 1
ATOM 1337 C CA . PHE A 1 173 ? -12.430 -5.896 13.143 1.00 98.12 173 PHE A CA 1
ATOM 1338 C C . PHE A 1 173 ? -13.659 -6.395 12.381 1.00 98.12 173 PHE A C 1
ATOM 1340 O O . PHE A 1 173 ? -14.757 -6.222 12.885 1.00 98.12 173 PHE A O 1
ATOM 1347 N N . GLY A 1 174 ? -13.507 -7.091 11.252 1.00 96.75 174 GLY A N 1
ATOM 1348 C CA . GLY A 1 174 ? -14.609 -7.630 10.444 1.00 96.75 174 GLY A CA 1
ATOM 1349 C C . GLY A 1 174 ? -14.976 -6.724 9.268 1.00 96.75 174 GLY A C 1
ATOM 1350 O O . GLY A 1 174 ? -15.138 -7.204 8.149 1.00 96.75 174 GLY A O 1
ATOM 1351 N N . HIS A 1 175 ? -15.005 -5.408 9.486 1.00 98.19 175 HIS A N 1
ATOM 1352 C CA . HIS A 1 175 ? -15.208 -4.410 8.434 1.00 98.19 175 HIS A CA 1
ATOM 1353 C C . HIS A 1 175 ? -14.045 -3.419 8.392 1.00 98.19 175 HIS A C 1
ATOM 1355 O O . HIS A 1 175 ? -13.482 -3.081 9.435 1.00 98.19 175 HIS A O 1
ATOM 1361 N N . ALA A 1 176 ? -13.700 -2.940 7.195 1.00 97.50 176 ALA A N 1
ATOM 1362 C CA . ALA A 1 176 ? -12.658 -1.938 6.997 1.00 97.50 176 ALA A CA 1
ATOM 1363 C C . ALA A 1 176 ? -13.054 -0.922 5.933 1.00 97.50 176 ALA A C 1
ATOM 1365 O O . ALA A 1 176 ? -13.588 -1.286 4.883 1.00 97.50 176 ALA A O 1
ATOM 1366 N N . TYR A 1 177 ? -12.702 0.331 6.189 1.00 98.06 177 TYR A N 1
ATOM 1367 C CA . TYR A 1 177 ? -13.028 1.472 5.356 1.00 98.06 177 TYR A CA 1
ATOM 1368 C C . TYR A 1 177 ? -11.813 2.383 5.198 1.00 98.06 177 TYR A C 1
ATOM 1370 O O . TYR A 1 177 ? -11.022 2.563 6.126 1.00 98.06 177 TYR A O 1
ATOM 1378 N N . THR A 1 178 ? -11.717 3.017 4.036 1.00 96.00 178 THR A N 1
ATOM 1379 C CA . THR A 1 178 ? -10.944 4.244 3.832 1.00 96.00 178 THR A CA 1
ATOM 1380 C C . THR A 1 178 ? -11.901 5.432 3.799 1.00 96.00 178 THR A C 1
ATOM 1382 O O . THR A 1 178 ? -13.109 5.281 3.594 1.00 96.00 178 THR A O 1
ATOM 1385 N N . THR A 1 179 ? -11.368 6.632 3.984 1.00 95.69 179 THR A N 1
ATOM 1386 C CA . THR A 1 179 ? -12.146 7.867 3.872 1.00 95.69 179 THR A CA 1
ATOM 1387 C C . THR A 1 179 ? -12.290 8.305 2.412 1.00 95.69 179 THR A C 1
ATOM 1389 O O . THR A 1 179 ? -11.411 8.041 1.592 1.00 95.69 179 THR A O 1
ATOM 1392 N N . LEU A 1 180 ? -13.417 8.946 2.083 1.00 92.62 180 LEU A N 1
ATOM 1393 C CA . LEU A 1 180 ? -13.701 9.514 0.755 1.00 92.62 180 LEU A CA 1
ATOM 1394 C C . LEU A 1 180 ? -12.941 10.821 0.496 1.00 92.62 180 LEU A C 1
ATOM 1396 O O . LEU A 1 180 ? -12.659 11.153 -0.653 1.00 92.62 180 LEU A O 1
ATOM 1400 N N . ASP A 1 181 ? -12.618 11.539 1.568 1.00 91.56 181 ASP A N 1
ATOM 1401 C CA . ASP A 1 181 ? -11.787 12.738 1.596 1.00 91.56 181 ASP A CA 1
ATOM 1402 C C . ASP A 1 181 ? -10.594 12.516 2.526 1.00 91.56 181 ASP A C 1
ATOM 1404 O O . ASP A 1 181 ? -10.636 11.640 3.393 1.00 91.56 181 ASP A O 1
ATOM 1408 N N . GLN A 1 182 ? -9.544 13.318 2.383 1.00 90.81 182 GLN A N 1
ATOM 1409 C CA . GLN A 1 182 ? -8.366 13.287 3.252 1.00 90.81 182 GLN A CA 1
ATOM 1410 C C . GLN A 1 182 ? -8.271 14.554 4.116 1.00 90.81 182 GLN A C 1
ATOM 1412 O O . GLN A 1 182 ? -8.847 15.581 3.746 1.00 90.81 182 GLN A O 1
ATOM 1417 N N . PRO A 1 183 ? -7.541 14.509 5.247 1.00 94.38 183 PRO A N 1
ATOM 1418 C CA . PRO A 1 183 ? -7.152 15.713 5.970 1.00 94.38 183 PRO A CA 1
ATOM 1419 C C . PRO A 1 183 ? -6.470 16.735 5.057 1.00 94.38 183 PRO A C 1
ATOM 1421 O O . PRO A 1 183 ? -5.648 16.376 4.218 1.00 94.38 183 PRO A O 1
ATOM 1424 N N . ASP A 1 184 ? -6.786 18.016 5.249 1.00 91.62 184 ASP A N 1
ATOM 1425 C CA . ASP A 1 184 ? -6.156 19.118 4.515 1.00 91.62 184 ASP A CA 1
ATOM 1426 C C . ASP A 1 184 ? -4.759 19.407 5.084 1.00 91.62 184 ASP A C 1
ATOM 1428 O O . ASP A 1 184 ? -4.566 20.285 5.929 1.00 91.62 184 ASP A O 1
ATOM 1432 N N . PHE A 1 185 ? -3.791 18.574 4.698 1.00 90.88 185 PHE A N 1
ATOM 1433 C CA . PHE A 1 185 ? -2.390 18.707 5.081 1.00 90.88 185 PHE A CA 1
ATOM 1434 C C . PHE A 1 185 ? -1.476 18.007 4.050 1.00 90.88 185 PHE A C 1
ATOM 1436 O O . PHE A 1 185 ? -1.873 16.967 3.524 1.00 90.88 185 PHE A O 1
ATOM 1443 N N . PRO A 1 186 ? -0.257 18.519 3.762 1.00 86.50 186 PRO A N 1
ATOM 1444 C CA . PRO A 1 186 ? 0.600 18.009 2.680 1.00 86.50 186 PRO A CA 1
ATOM 1445 C C . PRO A 1 186 ? 0.921 16.507 2.709 1.00 86.50 186 PRO A C 1
ATOM 1447 O O . PRO A 1 186 ? 1.049 15.902 1.648 1.00 86.50 186 PRO A O 1
ATOM 1450 N N . ASP A 1 187 ? 1.014 15.900 3.896 1.00 89.00 187 ASP A N 1
ATOM 1451 C CA . ASP A 1 187 ? 1.287 14.462 4.055 1.00 89.00 187 ASP A CA 1
ATOM 1452 C C . ASP A 1 187 ? 0.132 13.563 3.560 1.00 89.00 187 ASP A C 1
ATOM 1454 O O . ASP A 1 187 ? 0.326 12.363 3.355 1.00 89.00 187 ASP A O 1
ATOM 1458 N N . PHE A 1 188 ? -1.078 14.102 3.379 1.00 90.81 188 PHE A N 1
ATOM 1459 C CA . PHE A 1 188 ? -2.245 13.330 2.955 1.00 90.81 188 PHE A CA 1
ATOM 1460 C C . PHE A 1 188 ? -2.549 13.562 1.475 1.00 90.81 188 PHE A C 1
ATOM 1462 O O . PHE A 1 188 ? -3.083 14.593 1.063 1.00 90.81 188 PHE A O 1
ATOM 1469 N N . VAL A 1 189 ? -2.229 12.564 0.652 1.00 85.06 189 VAL A N 1
ATOM 1470 C CA . VAL A 1 189 ? -2.412 12.654 -0.799 1.00 85.06 189 VAL A CA 1
ATOM 1471 C C . VAL A 1 189 ? -3.852 12.333 -1.204 1.00 85.06 189 VAL A C 1
ATOM 1473 O O . VAL A 1 189 ? -4.407 11.279 -0.886 1.00 85.06 189 VAL A O 1
ATOM 1476 N N . GLY A 1 190 ? -4.464 13.255 -1.947 1.00 82.06 190 GLY A N 1
ATOM 1477 C CA . GLY A 1 190 ? -5.802 13.066 -2.510 1.00 82.06 190 GLY A CA 1
ATOM 1478 C C . GLY A 1 190 ? -5.818 12.222 -3.788 1.00 82.06 190 GLY A C 1
ATOM 1479 O O . GLY A 1 190 ? -6.853 11.664 -4.134 1.00 82.06 190 GLY A O 1
ATOM 1480 N N . ASP A 1 191 ? -4.697 12.105 -4.494 1.00 82.44 191 ASP A N 1
ATOM 1481 C CA . ASP A 1 191 ? -4.587 11.329 -5.731 1.00 82.44 191 ASP A CA 1
ATOM 1482 C C . ASP A 1 191 ? -3.349 10.432 -5.662 1.00 82.44 191 ASP A C 1
ATOM 1484 O O . ASP A 1 191 ? -2.215 10.906 -5.566 1.00 82.44 191 ASP A O 1
ATOM 1488 N N . TRP A 1 192 ? -3.593 9.125 -5.652 1.00 76.81 192 TRP A N 1
ATOM 1489 C CA . TRP A 1 192 ? -2.580 8.100 -5.450 1.00 76.81 192 TRP A CA 1
ATOM 1490 C C . TRP A 1 192 ? -1.864 7.684 -6.745 1.00 76.81 192 TRP A C 1
ATOM 1492 O O . TRP A 1 192 ? -0.868 6.966 -6.653 1.00 76.81 192 TRP A O 1
ATOM 1502 N N . ASP A 1 193 ? -2.288 8.173 -7.918 1.00 62.66 193 ASP A N 1
ATOM 1503 C CA . ASP A 1 193 ? -1.576 7.956 -9.191 1.00 62.66 193 ASP A CA 1
ATOM 1504 C C . ASP A 1 193 ? -0.407 8.937 -9.391 1.00 62.66 193 ASP A C 1
ATOM 1506 O O . ASP A 1 193 ? 0.565 8.640 -10.091 1.00 62.66 193 ASP A O 1
ATOM 1510 N N . VAL A 1 194 ? -0.467 10.109 -8.752 1.00 59.00 194 VAL A N 1
ATOM 1511 C CA . VAL A 1 194 ? 0.463 11.239 -8.967 1.00 59.00 194 VAL A CA 1
ATOM 1512 C C . VAL A 1 194 ? 1.382 11.516 -7.775 1.00 59.00 194 VAL A C 1
ATOM 1514 O O . VAL A 1 194 ? 1.881 12.627 -7.600 1.00 59.00 194 VAL A O 1
ATOM 1517 N N . VAL A 1 195 ? 1.618 10.509 -6.937 1.00 58.50 195 VAL A N 1
ATOM 1518 C CA . VAL A 1 195 ? 2.417 10.658 -5.715 1.00 58.50 195 VAL A CA 1
ATOM 1519 C C . VAL A 1 195 ? 3.891 10.922 -6.054 1.00 58.50 195 VAL A C 1
ATOM 1521 O O . VAL A 1 195 ? 4.597 10.030 -6.533 1.00 58.50 195 VAL A O 1
ATOM 1524 N N . ASN A 1 196 ? 4.372 12.138 -5.774 1.00 49.19 196 ASN A N 1
ATOM 1525 C CA . ASN A 1 196 ? 5.803 12.449 -5.752 1.00 49.19 196 ASN A CA 1
ATOM 1526 C C . ASN A 1 196 ? 6.422 11.879 -4.466 1.00 49.19 196 ASN A C 1
ATOM 1528 O O . ASN A 1 196 ? 5.872 12.053 -3.384 1.00 49.19 196 ASN A O 1
ATOM 1532 N N . LYS A 1 197 ? 7.555 11.177 -4.591 1.00 50.81 197 LYS A N 1
ATOM 1533 C CA . LYS A 1 197 ? 8.204 10.371 -3.533 1.00 50.81 197 LYS A CA 1
ATOM 1534 C C . LYS A 1 197 ? 8.863 11.179 -2.391 1.00 50.81 197 LYS A C 1
ATOM 1536 O O . LYS A 1 197 ? 9.758 10.660 -1.731 1.00 50.81 197 LYS A O 1
ATOM 1541 N N . GLU A 1 198 ? 8.461 12.422 -2.142 1.00 46.50 198 GLU A N 1
ATOM 1542 C CA . GLU A 1 198 ? 9.043 13.241 -1.071 1.00 46.50 198 GLU A CA 1
ATOM 1543 C C . GLU A 1 198 ? 8.121 13.268 0.158 1.00 46.50 198 GLU A C 1
ATOM 1545 O O . GLU A 1 198 ? 6.981 13.717 0.072 1.00 46.50 198 GLU A O 1
ATOM 1550 N N . GLY A 1 199 ? 8.623 12.805 1.309 1.00 65.38 199 GLY A N 1
ATOM 1551 C CA . GLY A 1 199 ? 7.960 12.947 2.612 1.00 65.38 199 GLY A CA 1
ATOM 1552 C C . GLY A 1 199 ? 7.168 11.732 3.112 1.00 65.38 199 GLY A C 1
ATOM 1553 O O . GLY A 1 199 ? 7.180 10.647 2.529 1.00 65.38 199 GLY A O 1
ATOM 1554 N N . ASN A 1 200 ? 6.501 11.914 4.256 1.00 83.00 200 ASN A N 1
ATOM 1555 C CA . ASN A 1 200 ? 5.670 10.890 4.884 1.00 83.00 200 ASN A CA 1
ATOM 1556 C C . ASN A 1 200 ? 4.289 10.863 4.219 1.00 83.00 200 ASN A C 1
ATOM 1558 O O . ASN A 1 200 ? 3.523 11.810 4.361 1.00 83.00 200 ASN A O 1
ATOM 1562 N N . LEU A 1 201 ? 3.941 9.769 3.537 1.00 89.94 201 LEU A N 1
ATOM 1563 C CA . LEU A 1 201 ? 2.592 9.582 2.996 1.00 89.94 201 LEU A CA 1
ATOM 1564 C C . LEU A 1 201 ? 1.673 9.052 4.086 1.00 89.94 201 LEU A C 1
ATOM 1566 O O . LEU A 1 201 ? 1.939 7.990 4.639 1.00 89.94 201 LEU A O 1
ATOM 1570 N N . ARG A 1 202 ? 0.580 9.747 4.381 1.00 94.56 202 ARG A N 1
ATOM 1571 C CA . ARG A 1 202 ? -0.370 9.374 5.433 1.00 94.56 202 ARG A CA 1
ATOM 1572 C C . ARG A 1 202 ? -1.744 9.070 4.861 1.00 94.56 202 ARG A C 1
ATOM 1574 O O . ARG A 1 202 ? -2.140 9.600 3.824 1.00 94.56 202 ARG A O 1
ATOM 1581 N N . ALA A 1 203 ? -2.469 8.195 5.548 1.00 95.56 203 ALA A N 1
ATOM 1582 C CA . ALA A 1 203 ? -3.844 7.858 5.211 1.00 95.56 203 ALA A CA 1
ATOM 1583 C C . ALA A 1 203 ? -4.655 7.521 6.467 1.00 95.56 203 ALA A C 1
ATOM 1585 O O . ALA A 1 203 ? -4.117 7.000 7.450 1.00 95.56 203 ALA A O 1
ATOM 1586 N N . VAL A 1 204 ? -5.955 7.814 6.400 1.00 98.19 204 VAL A N 1
ATOM 1587 C CA . VAL A 1 204 ? -6.943 7.527 7.446 1.00 98.19 204 VAL A CA 1
ATOM 1588 C C . VAL A 1 204 ? -7.790 6.316 7.057 1.00 98.19 204 VAL A C 1
ATOM 1590 O O . VAL A 1 204 ? -8.282 6.217 5.931 1.00 98.19 204 VAL A O 1
ATOM 1593 N N . PHE A 1 205 ? -7.994 5.423 8.019 1.00 98.44 205 PHE A N 1
ATOM 1594 C CA . PHE A 1 205 ? -8.767 4.196 7.905 1.00 98.44 205 PHE A CA 1
ATOM 1595 C C . PHE A 1 205 ? -9.686 4.024 9.113 1.00 98.44 205 PHE A C 1
ATOM 1597 O O . PHE A 1 205 ? -9.419 4.525 10.206 1.00 98.44 205 PHE A O 1
ATOM 1604 N N . VAL A 1 206 ? -10.759 3.263 8.925 1.00 98.75 206 VAL A N 1
ATOM 1605 C CA . VAL A 1 206 ? -11.672 2.869 10.000 1.00 98.75 206 VAL A CA 1
ATOM 1606 C C . VAL A 1 206 ? -11.868 1.363 9.939 1.00 98.75 206 VAL A C 1
ATOM 1608 O O . VAL A 1 206 ? -12.135 0.820 8.871 1.00 98.75 206 VAL A O 1
ATOM 1611 N N . GLY A 1 207 ? -11.736 0.678 11.070 1.00 98.56 207 GLY A N 1
ATOM 1612 C CA . GLY A 1 207 ? -12.161 -0.714 11.225 1.00 98.56 207 GLY A CA 1
ATOM 1613 C C . GLY A 1 207 ? -13.361 -0.785 12.161 1.00 98.56 207 GLY A C 1
ATOM 1614 O O . GLY A 1 207 ? -13.443 0.011 13.091 1.00 98.56 207 GLY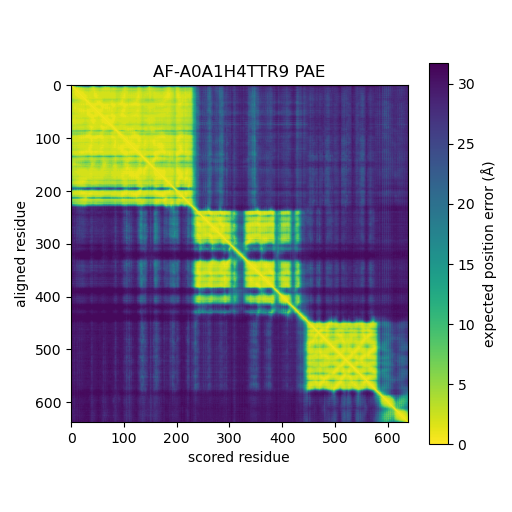 A O 1
ATOM 1615 N N . SER A 1 208 ? -14.300 -1.705 11.963 1.00 98.62 208 SER A N 1
ATOM 1616 C CA . SER A 1 208 ? -15.460 -1.808 12.861 1.00 98.62 208 SER A CA 1
ATOM 1617 C C . SER A 1 208 ? -16.005 -3.220 12.996 1.00 98.62 208 SER A C 1
ATOM 1619 O O . SER A 1 208 ? -16.005 -3.978 12.034 1.00 98.62 208 SER A O 1
ATOM 1621 N N . LYS A 1 209 ? -16.532 -3.530 14.190 1.00 98.00 209 LYS A N 1
ATOM 1622 C CA . LYS A 1 209 ? -17.181 -4.808 14.541 1.00 98.00 209 LYS A CA 1
ATOM 1623 C C . LYS A 1 209 ? -18.550 -4.999 13.887 1.00 98.00 209 LYS A C 1
ATOM 1625 O O . LYS A 1 209 ? -19.089 -6.101 13.890 1.00 98.00 209 LYS A O 1
ATOM 1630 N N . ARG A 1 210 ? -19.138 -3.919 13.367 1.00 96.00 210 ARG A N 1
ATOM 1631 C CA . ARG A 1 210 ? -20.423 -3.896 12.655 1.00 96.00 210 ARG A CA 1
ATOM 1632 C C . ARG A 1 210 ? -20.326 -2.976 11.435 1.00 96.00 210 ARG A C 1
ATOM 1634 O O . ARG A 1 210 ? -19.533 -2.032 11.492 1.00 96.00 210 ARG A O 1
ATOM 1641 N N . PRO A 1 211 ? -21.123 -3.193 10.374 1.00 96.19 211 PRO A N 1
ATOM 1642 C CA . PRO A 1 211 ? -21.157 -2.294 9.225 1.00 96.19 211 PRO A CA 1
ATOM 1643 C C . PRO A 1 211 ? -21.452 -0.844 9.637 1.00 96.19 211 PRO A C 1
ATOM 1645 O O . PRO A 1 211 ? -22.289 -0.609 10.511 1.00 96.19 211 PRO A O 1
ATOM 1648 N N . LEU A 1 212 ? -20.780 0.123 9.010 1.00 94.62 212 LEU A N 1
ATOM 1649 C CA . LEU A 1 212 ? -20.989 1.555 9.239 1.00 94.62 212 LEU A CA 1
ATOM 1650 C C . LEU A 1 212 ? -21.671 2.181 8.020 1.00 94.62 212 LEU A C 1
ATOM 1652 O O . LEU A 1 212 ? -21.235 1.984 6.892 1.00 94.62 212 LEU A O 1
ATOM 1656 N N . ALA A 1 213 ? -22.704 2.991 8.253 1.00 84.38 213 ALA A N 1
ATOM 1657 C CA . ALA A 1 213 ? -23.435 3.718 7.209 1.00 84.38 213 ALA A CA 1
ATOM 1658 C C . ALA A 1 213 ? -22.984 5.190 7.084 1.00 84.38 213 ALA A C 1
ATOM 1660 O O . ALA A 1 213 ? -23.786 6.078 6.803 1.00 84.38 213 ALA A O 1
ATOM 1661 N N . ALA A 1 214 ? -21.707 5.470 7.352 1.00 84.38 214 ALA A N 1
ATOM 1662 C CA . ALA A 1 214 ? -21.180 6.831 7.381 1.00 84.38 214 ALA A CA 1
ATOM 1663 C C . ALA A 1 214 ? -20.872 7.350 5.965 1.00 84.38 214 ALA A C 1
ATOM 1665 O O . ALA A 1 214 ? -20.104 6.741 5.221 1.00 84.38 214 ALA A O 1
ATOM 1666 N N . SER A 1 215 ? -21.415 8.518 5.605 1.00 81.50 215 SER A N 1
ATOM 1667 C CA . SER A 1 215 ? -21.318 9.098 4.252 1.00 81.50 215 SER A CA 1
ATOM 1668 C C . SER A 1 215 ? -19.905 9.509 3.818 1.00 81.50 215 SER A C 1
ATOM 1670 O O . SER A 1 215 ? -19.704 9.850 2.652 1.00 81.50 215 SER A O 1
ATOM 1672 N N . GLY A 1 216 ? -18.949 9.535 4.752 1.00 89.62 216 GLY A N 1
ATOM 1673 C CA . GLY A 1 216 ? -17.540 9.857 4.515 1.00 89.62 216 GLY A CA 1
ATOM 1674 C C . GLY A 1 216 ? -16.636 8.639 4.295 1.00 89.62 216 GLY A C 1
ATOM 1675 O O . GLY A 1 216 ? -15.434 8.822 4.105 1.00 89.62 216 GLY A O 1
ATOM 1676 N N . LEU A 1 217 ? -17.179 7.417 4.326 1.00 94.88 217 LEU A N 1
ATOM 1677 C CA . LEU A 1 217 ? -16.414 6.170 4.275 1.00 94.88 217 LEU A CA 1
ATOM 1678 C C . LEU A 1 217 ? -16.725 5.334 3.029 1.00 94.88 217 LEU A C 1
ATOM 1680 O O . LEU A 1 217 ? -17.814 5.396 2.466 1.00 94.88 217 LEU A O 1
ATOM 1684 N N . THR A 1 218 ? -15.756 4.519 2.615 1.00 93.88 218 THR A N 1
ATOM 1685 C CA . THR A 1 218 ? -15.925 3.492 1.581 1.00 93.88 218 THR A CA 1
ATOM 1686 C C . THR A 1 218 ? -15.081 2.264 1.900 1.00 93.88 218 THR A C 1
ATOM 1688 O O . THR A 1 218 ? -13.972 2.374 2.422 1.00 93.88 218 THR A O 1
ATOM 1691 N N . GLU A 1 219 ? -15.589 1.079 1.575 1.00 91.12 219 GLU A N 1
ATOM 1692 C CA . GLU A 1 219 ? -14.863 -0.184 1.756 1.00 91.12 219 GLU A CA 1
ATOM 1693 C C . GLU A 1 219 ? -13.803 -0.418 0.668 1.00 91.12 219 GLU A C 1
ATOM 1695 O O . GLU A 1 219 ? -12.922 -1.268 0.817 1.00 91.12 219 GLU A O 1
ATOM 1700 N N . THR A 1 220 ? -13.857 0.332 -0.434 1.00 85.38 220 THR A N 1
ATOM 1701 C CA . THR A 1 220 ? -12.923 0.176 -1.556 1.00 85.38 220 THR A CA 1
ATOM 1702 C C . THR A 1 220 ? -11.819 1.218 -1.481 1.00 85.38 220 THR A C 1
ATOM 1704 O O . THR A 1 220 ? -12.085 2.405 -1.304 1.00 85.38 220 THR A O 1
ATOM 1707 N N . LEU A 1 221 ? -10.567 0.785 -1.648 1.00 84.00 221 LEU A N 1
ATOM 1708 C CA . LEU A 1 221 ? -9.441 1.709 -1.719 1.00 84.00 221 LEU A CA 1
ATOM 1709 C C . LEU A 1 221 ? -9.585 2.632 -2.922 1.00 84.00 221 LEU A C 1
ATOM 1711 O O . LEU A 1 221 ? -9.625 2.189 -4.067 1.00 84.00 221 LEU A O 1
ATOM 1715 N N . LEU A 1 222 ? -9.614 3.929 -2.647 1.00 83.06 222 LEU A N 1
ATOM 1716 C CA . LEU A 1 222 ? -9.703 4.939 -3.684 1.00 83.06 222 LEU A CA 1
ATOM 1717 C C . LEU A 1 222 ? -8.321 5.227 -4.254 1.00 83.06 222 LEU A C 1
ATOM 1719 O O . LEU A 1 222 ? -7.368 5.507 -3.520 1.00 83.06 222 LEU A O 1
ATOM 1723 N N . VAL A 1 223 ? -8.230 5.226 -5.579 1.00 76.50 223 VAL A N 1
ATOM 1724 C CA . VAL A 1 223 ? -7.100 5.845 -6.276 1.00 76.50 223 VAL A CA 1
ATOM 1725 C C . VAL A 1 223 ? -7.187 7.366 -6.136 1.00 76.50 223 VAL A C 1
ATOM 1727 O O . VAL A 1 223 ? -6.185 8.017 -5.862 1.00 76.50 223 VAL A O 1
ATOM 1730 N N . ARG A 1 224 ? -8.401 7.929 -6.192 1.00 81.56 224 ARG A N 1
ATOM 1731 C CA . ARG A 1 224 ? -8.639 9.370 -6.089 1.00 81.56 224 ARG A CA 1
ATOM 1732 C C . ARG A 1 224 ? -9.740 9.704 -5.080 1.00 81.56 224 ARG A C 1
ATOM 1734 O O . ARG A 1 224 ? -10.836 9.155 -5.146 1.00 81.56 224 ARG A O 1
ATOM 1741 N N . HIS A 1 225 ? -9.438 10.622 -4.167 1.00 87.56 225 HIS A N 1
ATOM 1742 C CA . HIS A 1 225 ? -10.333 11.146 -3.131 1.00 87.56 225 HIS A CA 1
ATOM 1743 C C . HIS A 1 225 ? -11.190 12.296 -3.686 1.00 87.56 225 HIS A C 1
ATOM 1745 O O . HIS A 1 225 ? -10.786 12.986 -4.628 1.00 87.56 225 HIS A O 1
ATOM 1751 N N . ARG A 1 226 ? -12.383 12.507 -3.118 1.00 81.06 226 ARG A N 1
ATOM 1752 C CA . ARG A 1 226 ? -13.449 13.369 -3.665 1.00 81.06 226 ARG A CA 1
ATOM 1753 C C . ARG A 1 226 ? -13.002 14.822 -3.897 1.00 81.06 226 ARG A C 1
ATOM 1755 O O . ARG A 1 226 ? -13.401 15.406 -4.902 1.00 81.06 226 ARG A O 1
ATOM 1762 N N . HIS A 1 227 ? -12.123 15.377 -3.060 1.00 74.44 227 HIS A N 1
ATOM 1763 C CA . HIS A 1 227 ? -11.574 16.736 -3.226 1.00 74.44 227 HIS A CA 1
ATOM 1764 C C . HIS A 1 227 ? -10.103 16.802 -3.687 1.00 74.44 227 HIS A C 1
ATOM 1766 O O . HIS A 1 227 ? -9.415 17.793 -3.447 1.00 74.44 227 HIS A O 1
ATOM 1772 N N . ALA A 1 228 ? -9.592 15.777 -4.376 1.00 64.19 228 ALA A N 1
ATOM 1773 C CA . ALA A 1 228 ? -8.213 15.779 -4.865 1.00 64.19 228 ALA A CA 1
ATOM 1774 C C . ALA A 1 228 ? -7.938 16.900 -5.896 1.00 64.19 228 ALA A C 1
ATOM 1776 O O . ALA A 1 228 ? -8.468 16.881 -7.017 1.00 64.19 228 ALA A O 1
ATOM 1777 N N . SER A 1 229 ? -7.061 17.844 -5.530 1.00 57.41 229 SER A N 1
ATOM 1778 C CA . SER A 1 229 ? -6.600 18.971 -6.353 1.00 57.41 229 SER A CA 1
ATOM 1779 C C . SER A 1 229 ? -6.149 18.534 -7.754 1.00 57.41 229 SER A C 1
ATOM 1781 O O . SER A 1 229 ? -5.248 17.711 -7.900 1.00 57.41 229 SER A O 1
ATOM 1783 N N . ARG A 1 230 ? -6.705 19.135 -8.815 1.00 43.34 230 ARG A N 1
ATOM 1784 C CA . ARG A 1 230 ? -6.178 19.022 -10.191 1.00 43.34 230 ARG A CA 1
ATOM 1785 C C . ARG A 1 230 ? -4.901 19.876 -10.333 1.00 43.34 230 ARG A C 1
ATOM 1787 O O . ARG A 1 230 ? -4.958 20.945 -10.930 1.00 43.34 230 ARG A O 1
ATOM 1794 N N . ARG A 1 231 ? -3.761 19.477 -9.749 1.00 35.25 231 ARG A N 1
ATOM 1795 C CA . ARG A 1 231 ? -2.466 20.164 -9.973 1.00 35.25 231 ARG A CA 1
ATOM 1796 C C . ARG A 1 231 ? -1.611 19.443 -11.018 1.00 35.25 231 ARG A C 1
ATOM 1798 O O . ARG A 1 231 ? -1.626 18.225 -11.133 1.00 35.25 231 ARG A O 1
ATOM 1805 N N . THR A 1 232 ? -0.927 20.262 -11.808 1.00 33.44 232 THR A N 1
ATOM 1806 C CA . THR A 1 232 ? -0.209 19.983 -13.055 1.00 33.44 232 THR A CA 1
ATOM 1807 C C . THR A 1 232 ? 0.843 18.877 -12.939 1.00 33.44 232 THR A C 1
ATOM 1809 O O . THR A 1 232 ? 1.713 18.901 -12.074 1.00 33.44 232 THR A O 1
ATOM 1812 N N . ILE A 1 233 ? 0.764 17.938 -13.882 1.00 34.59 233 ILE A N 1
ATOM 1813 C CA . ILE A 1 233 ? 1.636 16.777 -14.087 1.00 34.59 233 ILE A CA 1
ATOM 1814 C C . ILE A 1 233 ? 3.102 17.225 -14.233 1.00 34.59 233 ILE A C 1
ATOM 1816 O O . ILE A 1 233 ? 3.449 17.882 -15.213 1.00 34.59 233 ILE A O 1
ATOM 1820 N N . ARG A 1 234 ? 3.991 16.816 -13.317 1.00 31.62 234 ARG A N 1
ATOM 1821 C CA . ARG A 1 234 ? 5.423 16.663 -13.631 1.00 31.62 234 ARG A CA 1
ATOM 1822 C C . ARG A 1 234 ? 5.662 15.195 -13.988 1.00 31.62 234 ARG A C 1
ATOM 1824 O O . ARG A 1 234 ? 5.393 14.310 -13.184 1.00 31.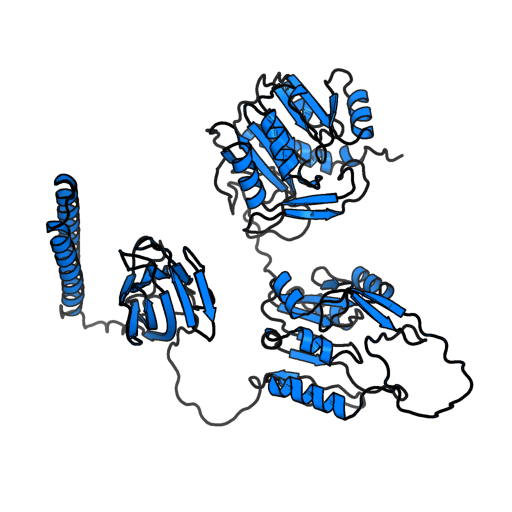62 234 ARG A O 1
ATOM 1831 N N . ARG A 1 235 ? 6.076 14.948 -15.236 1.00 36.81 235 ARG A N 1
ATOM 1832 C CA . ARG A 1 235 ? 6.296 13.612 -15.817 1.00 36.81 235 ARG A CA 1
ATOM 1833 C C . ARG A 1 235 ? 7.358 12.831 -15.031 1.00 36.81 235 ARG A C 1
ATOM 1835 O O . ARG A 1 235 ? 8.349 13.418 -14.603 1.00 36.81 235 ARG A O 1
ATOM 1842 N N . ARG A 1 236 ? 7.173 11.510 -14.902 1.00 38.78 236 ARG A N 1
ATOM 1843 C CA . ARG A 1 236 ? 8.218 10.599 -14.406 1.00 38.78 236 ARG A CA 1
ATOM 1844 C C . ARG A 1 236 ? 9.436 10.647 -15.350 1.00 38.78 236 ARG A C 1
ATOM 1846 O O . ARG A 1 236 ? 9.221 10.652 -16.566 1.00 38.78 236 ARG A O 1
ATOM 1853 N N . PRO A 1 237 ? 10.678 10.678 -14.829 1.00 42.34 237 PRO A N 1
ATOM 1854 C CA . PRO A 1 237 ? 11.875 10.531 -15.651 1.00 42.34 237 PRO A CA 1
ATOM 1855 C C . PRO A 1 237 ? 11.806 9.198 -16.407 1.00 42.34 237 PRO A C 1
ATOM 1857 O O . PRO A 1 237 ? 11.493 8.161 -15.825 1.00 42.34 237 PRO A O 1
ATOM 1860 N N . SER A 1 238 ? 11.999 9.251 -17.724 1.00 56.66 238 SER A N 1
ATOM 1861 C CA . SER A 1 238 ? 11.735 8.133 -18.649 1.00 56.66 238 SER A CA 1
ATOM 1862 C C . SER A 1 238 ? 12.994 7.342 -19.015 1.00 56.66 238 SER A C 1
ATOM 1864 O O . SER A 1 238 ? 12.909 6.321 -19.695 1.00 56.66 238 SER A O 1
ATOM 1866 N N . ARG A 1 239 ? 14.162 7.806 -18.556 1.00 77.50 239 ARG A N 1
ATOM 1867 C CA . ARG A 1 239 ? 15.489 7.296 -18.918 1.00 77.50 239 ARG A CA 1
ATOM 1868 C C . ARG A 1 239 ? 16.265 6.947 -17.651 1.00 77.50 239 ARG A C 1
ATOM 1870 O O . ARG A 1 239 ? 16.164 7.667 -16.657 1.00 77.50 239 ARG A O 1
ATOM 1877 N N . VAL A 1 240 ? 17.018 5.847 -17.681 1.00 83.38 240 VAL A N 1
ATOM 1878 C CA . VAL A 1 240 ? 17.766 5.327 -16.523 1.00 83.38 240 VAL A CA 1
ATOM 1879 C C . VAL A 1 240 ? 19.213 5.045 -16.911 1.00 83.38 240 VAL A C 1
ATOM 1881 O O . VAL A 1 240 ? 19.454 4.336 -17.890 1.00 83.38 240 VAL A O 1
ATOM 1884 N N . TRP A 1 241 ? 20.161 5.565 -16.132 1.00 92.38 241 TRP A N 1
ATOM 1885 C CA . TRP A 1 241 ? 21.592 5.256 -16.216 1.00 92.38 241 TRP A CA 1
ATOM 1886 C C . TRP A 1 241 ? 22.059 4.527 -14.957 1.00 92.38 241 TRP A C 1
ATOM 1888 O O . TRP A 1 241 ? 21.576 4.797 -13.855 1.00 92.38 241 TRP A O 1
ATOM 1898 N N . ILE A 1 242 ? 23.027 3.628 -15.123 1.00 92.81 242 ILE A N 1
ATOM 1899 C CA . ILE A 1 242 ? 23.710 2.937 -14.028 1.00 92.81 242 ILE A CA 1
ATOM 1900 C C . ILE A 1 242 ? 25.216 3.201 -14.144 1.00 92.81 242 ILE A C 1
ATOM 1902 O O . ILE A 1 242 ? 25.802 2.938 -15.191 1.00 92.81 242 ILE A O 1
ATOM 1906 N N . ASP A 1 243 ? 25.846 3.704 -13.080 1.00 91.81 243 ASP A N 1
ATOM 1907 C CA . ASP A 1 243 ? 27.300 3.933 -12.992 1.00 91.81 243 ASP A CA 1
ATOM 1908 C C . ASP A 1 243 ? 27.898 3.052 -11.889 1.00 91.81 243 ASP A C 1
ATOM 1910 O O . ASP A 1 243 ? 27.590 3.221 -10.709 1.00 91.81 243 ASP A O 1
ATOM 1914 N N . VAL A 1 244 ? 28.738 2.093 -12.272 1.00 90.56 244 VAL A N 1
ATOM 1915 C CA . VAL A 1 244 ? 29.413 1.153 -11.371 1.00 90.56 244 VAL A CA 1
ATOM 1916 C C . VAL A 1 244 ? 30.844 1.623 -11.121 1.00 90.56 244 VAL A C 1
ATOM 1918 O O . VAL A 1 244 ? 31.625 1.739 -12.064 1.00 90.56 244 VAL A O 1
ATOM 1921 N N . GLY A 1 245 ? 31.200 1.874 -9.856 1.00 83.00 245 GLY A N 1
ATOM 1922 C CA . GLY A 1 245 ? 32.485 2.487 -9.483 1.00 83.00 245 GLY A CA 1
ATOM 1923 C C . GLY A 1 245 ? 32.456 4.015 -9.615 1.00 83.00 245 GLY A C 1
ATOM 1924 O O . GLY A 1 245 ? 33.347 4.629 -10.219 1.00 83.00 245 GLY A O 1
ATOM 1925 N N . ALA A 1 246 ? 31.379 4.628 -9.119 1.00 84.81 246 ALA A N 1
ATOM 1926 C CA . ALA A 1 246 ? 31.047 6.027 -9.354 1.00 84.81 246 ALA A CA 1
ATOM 1927 C C . ALA A 1 246 ? 31.829 6.995 -8.446 1.00 84.81 246 ALA A C 1
ATOM 1929 O O . ALA A 1 246 ? 31.620 7.062 -7.240 1.00 84.81 246 ALA A O 1
ATOM 1930 N N . ARG A 1 247 ? 32.655 7.859 -9.055 1.00 72.94 247 ARG A N 1
ATOM 1931 C CA . ARG A 1 247 ? 33.426 8.918 -8.357 1.00 72.94 247 ARG A CA 1
ATOM 1932 C C . ARG A 1 247 ? 32.762 10.299 -8.375 1.00 72.94 247 ARG A C 1
ATOM 1934 O O . ARG A 1 247 ? 33.383 11.292 -8.011 1.00 72.94 247 ARG A O 1
ATOM 1941 N N . GLY A 1 248 ? 31.520 10.374 -8.846 1.00 64.75 248 GLY A N 1
ATOM 1942 C CA . GLY A 1 248 ? 30.717 11.598 -8.900 1.00 64.75 248 GLY A CA 1
ATOM 1943 C C . GLY A 1 248 ? 30.866 12.427 -10.173 1.00 64.75 248 GLY A C 1
ATOM 1944 O O . GLY A 1 248 ? 29.850 12.870 -10.691 1.00 64.75 248 GLY A O 1
ATOM 1945 N N . GLU A 1 249 ? 32.066 12.578 -10.740 1.00 73.62 249 GLU A N 1
ATOM 1946 C CA . GLU A 1 249 ? 32.310 13.499 -11.871 1.00 73.62 249 GLU A CA 1
ATOM 1947 C C . GLU A 1 249 ? 31.367 13.282 -13.073 1.00 73.62 249 GLU A C 1
ATOM 1949 O O . GLU A 1 249 ? 30.762 14.232 -13.565 1.00 73.62 249 GLU A O 1
ATOM 1954 N N . HIS A 1 250 ? 31.185 12.032 -13.513 1.00 76.25 250 HIS A N 1
ATOM 1955 C CA . HIS A 1 250 ? 30.340 11.702 -14.669 1.00 76.25 250 HIS A CA 1
ATOM 1956 C C . HIS A 1 250 ? 28.854 11.579 -14.305 1.00 76.25 250 HIS A C 1
ATOM 1958 O O . HIS A 1 250 ? 28.001 12.127 -15.001 1.00 76.25 250 HIS A O 1
ATOM 1964 N N . SER A 1 251 ? 28.545 10.887 -13.204 1.00 79.06 251 SER A N 1
ATOM 1965 C CA . SER A 1 251 ? 27.167 10.670 -12.749 1.00 79.06 251 SER A CA 1
ATOM 1966 C C . SER A 1 251 ? 26.452 11.982 -12.408 1.00 79.06 251 SER A C 1
ATOM 1968 O O . SER A 1 251 ? 25.311 12.186 -12.818 1.00 79.06 251 SER A O 1
ATOM 1970 N N . ILE A 1 252 ? 27.126 12.901 -11.707 1.00 80.56 252 ILE A N 1
ATOM 1971 C CA . ILE A 1 252 ? 26.544 14.192 -11.317 1.00 80.56 252 ILE A CA 1
ATOM 1972 C C . ILE A 1 252 ? 26.364 15.083 -12.546 1.00 80.56 252 ILE A C 1
ATOM 1974 O O . ILE A 1 252 ? 25.297 15.665 -12.714 1.00 80.56 252 ILE A O 1
ATOM 1978 N N . ALA A 1 253 ? 27.361 15.156 -13.436 1.00 80.31 253 ALA A N 1
ATOM 1979 C CA . ALA A 1 253 ? 27.253 15.952 -14.658 1.00 80.31 253 ALA A CA 1
ATOM 1980 C C . ALA A 1 253 ? 26.076 15.503 -15.543 1.00 80.31 253 ALA A C 1
ATOM 1982 O O . ALA A 1 253 ? 25.363 16.348 -16.081 1.00 80.31 253 ALA A O 1
ATOM 1983 N N . ALA A 1 254 ? 25.843 14.190 -15.653 1.00 78.50 254 ALA A N 1
ATOM 1984 C CA . ALA A 1 254 ? 24.718 13.629 -16.398 1.00 78.50 254 ALA A CA 1
ATOM 1985 C C . ALA A 1 254 ? 23.360 13.926 -15.746 1.00 78.50 254 ALA A C 1
ATOM 1987 O O . ALA A 1 254 ? 22.418 14.327 -16.423 1.00 78.50 254 ALA A O 1
ATOM 1988 N N . ALA A 1 255 ? 23.259 13.770 -14.425 1.00 79.06 255 ALA A N 1
ATOM 1989 C CA . ALA A 1 255 ? 22.021 14.052 -13.705 1.00 79.06 255 ALA A CA 1
ATOM 1990 C C . ALA A 1 255 ? 21.670 15.553 -13.719 1.00 79.06 255 ALA A C 1
ATOM 1992 O O . ALA A 1 255 ? 20.503 15.916 -13.848 1.00 79.06 255 ALA A O 1
ATOM 1993 N N . VAL A 1 256 ? 22.671 16.436 -13.639 1.00 80.00 256 VAL A N 1
ATOM 1994 C CA . VAL A 1 256 ? 22.471 17.893 -13.720 1.00 80.00 256 VAL A CA 1
ATOM 1995 C C . VAL A 1 256 ? 22.048 18.333 -15.125 1.00 80.00 256 VAL A C 1
ATOM 1997 O O . VAL A 1 256 ? 21.233 19.247 -15.249 1.00 80.00 256 VAL A O 1
ATOM 2000 N N . SER A 1 257 ? 22.589 17.717 -16.181 1.00 78.81 257 SER A N 1
ATOM 2001 C CA . SER A 1 257 ? 22.296 18.115 -17.564 1.00 78.81 257 SER A CA 1
ATOM 2002 C C . SER A 1 257 ? 20.922 17.651 -18.058 1.00 78.81 257 SER A C 1
ATOM 2004 O O . SER A 1 257 ? 20.318 18.349 -18.874 1.00 78.81 257 SER A O 1
ATOM 2006 N N . ASP A 1 258 ? 20.400 16.532 -17.546 1.00 76.06 258 ASP A N 1
ATOM 2007 C CA . ASP A 1 258 ? 19.076 16.008 -17.895 1.00 76.06 258 ASP A CA 1
ATOM 2008 C C . ASP A 1 258 ? 18.244 15.676 -16.638 1.00 76.06 258 ASP A C 1
ATOM 2010 O O . ASP A 1 258 ? 18.317 14.568 -16.106 1.00 76.06 258 ASP A O 1
ATOM 2014 N N . PRO A 1 259 ? 17.371 16.592 -16.178 1.00 71.81 259 PRO A N 1
ATOM 2015 C CA . PRO A 1 259 ? 16.464 16.339 -15.055 1.00 71.81 259 PRO A CA 1
ATOM 2016 C C . PRO A 1 259 ? 15.434 15.215 -15.289 1.00 71.81 259 PRO A C 1
ATOM 2018 O O . PRO A 1 259 ? 14.742 14.817 -14.352 1.00 71.81 259 PRO A O 1
ATOM 2021 N N . SER A 1 260 ? 15.282 14.727 -16.529 1.00 68.06 260 SER A N 1
ATOM 2022 C CA . SER A 1 260 ? 14.411 13.597 -16.891 1.00 68.06 260 SER A CA 1
ATOM 2023 C C . SER A 1 260 ? 15.133 12.242 -16.902 1.00 68.06 260 SER A C 1
ATOM 2025 O O . SER A 1 260 ? 14.498 11.210 -17.149 1.00 68.06 260 SER A O 1
ATOM 2027 N N . LEU A 1 261 ? 16.437 12.244 -16.610 1.00 77.06 261 LEU A N 1
ATOM 2028 C CA . LEU A 1 261 ? 17.274 11.067 -16.429 1.00 77.06 261 LEU A CA 1
ATOM 2029 C C . LEU A 1 261 ? 17.360 10.702 -14.943 1.00 77.06 261 LEU A C 1
ATOM 2031 O O . LEU A 1 261 ? 17.644 11.561 -14.114 1.00 77.06 261 LEU A O 1
ATOM 2035 N N . MET A 1 262 ? 17.164 9.427 -14.611 1.00 82.31 262 MET A N 1
ATOM 2036 C CA . MET A 1 262 ? 17.464 8.872 -13.288 1.00 82.31 262 MET A CA 1
ATOM 2037 C C . MET A 1 262 ? 18.820 8.158 -13.315 1.00 82.31 262 MET A C 1
ATOM 2039 O O . MET A 1 262 ? 19.013 7.245 -14.118 1.00 82.31 262 MET A O 1
ATOM 2043 N N . VAL A 1 263 ? 19.747 8.534 -12.431 1.00 85.62 263 VAL A N 1
ATOM 2044 C CA . VAL A 1 263 ? 21.087 7.924 -12.343 1.00 85.62 263 VAL A CA 1
ATOM 2045 C C . VAL A 1 263 ? 21.216 7.099 -11.062 1.00 85.62 263 VAL A C 1
ATOM 2047 O O . VAL A 1 263 ? 21.080 7.636 -9.967 1.00 85.62 263 VAL A O 1
ATOM 2050 N N . HIS A 1 264 ? 21.524 5.806 -11.178 1.00 87.44 264 HIS A N 1
ATOM 2051 C CA . HIS A 1 264 ? 21.890 4.947 -10.045 1.00 87.44 264 HIS A CA 1
ATOM 2052 C C . HIS A 1 264 ? 23.410 4.741 -10.017 1.00 87.44 264 HIS A C 1
ATOM 2054 O O . HIS A 1 264 ? 23.971 4.119 -10.917 1.00 87.44 264 HIS A O 1
ATOM 2060 N N . ALA A 1 265 ? 24.076 5.262 -8.990 1.00 88.50 265 ALA A N 1
ATOM 2061 C CA . ALA A 1 265 ? 25.530 5.288 -8.880 1.00 88.50 265 ALA A CA 1
ATOM 2062 C C . ALA A 1 265 ? 26.016 4.400 -7.720 1.00 88.50 265 ALA A C 1
ATOM 2064 O O . ALA A 1 265 ? 25.624 4.606 -6.574 1.00 88.50 265 ALA A O 1
ATOM 2065 N N . PHE A 1 266 ? 26.866 3.415 -8.008 1.00 88.88 266 PHE A N 1
ATOM 2066 C CA . PHE A 1 266 ? 27.373 2.431 -7.048 1.00 88.88 266 PHE A CA 1
ATOM 2067 C C . PHE A 1 266 ? 28.818 2.748 -6.649 1.00 88.88 266 PHE A C 1
ATOM 2069 O O . PHE A 1 266 ? 29.701 2.799 -7.510 1.00 88.88 266 PHE A O 1
ATOM 2076 N N . GLU A 1 267 ? 29.064 2.929 -5.350 1.00 88.00 267 GLU A N 1
ATOM 2077 C CA . GLU A 1 267 ? 30.396 3.168 -4.781 1.00 88.00 267 GLU A CA 1
ATOM 2078 C C . GLU A 1 267 ? 30.518 2.458 -3.418 1.00 88.00 267 GLU A C 1
ATOM 2080 O O . GLU A 1 267 ? 29.861 2.864 -2.456 1.00 88.00 267 GLU A O 1
ATOM 2085 N N . PRO A 1 268 ? 31.321 1.382 -3.312 1.00 77.81 268 PRO A N 1
ATOM 2086 C CA . PRO A 1 268 ? 31.421 0.591 -2.087 1.00 77.81 268 PRO A CA 1
ATOM 2087 C C . PRO A 1 268 ? 32.312 1.208 -1.000 1.00 77.81 268 PRO A C 1
ATOM 2089 O O . PRO A 1 268 ? 32.191 0.811 0.159 1.00 77.81 268 PRO A O 1
ATOM 2092 N N . LEU A 1 269 ? 33.221 2.139 -1.324 1.00 78.38 269 LEU A N 1
ATOM 2093 C CA . LEU A 1 269 ? 34.110 2.742 -0.329 1.00 78.38 269 LEU A CA 1
ATOM 2094 C C . LEU A 1 269 ? 33.379 3.849 0.449 1.00 78.38 269 LEU A C 1
ATOM 2096 O O . LEU A 1 269 ? 33.018 4.864 -0.155 1.00 78.38 269 LEU A O 1
ATOM 2100 N N . PRO A 1 270 ? 33.229 3.742 1.789 1.00 74.44 270 PRO A N 1
ATOM 2101 C CA . PRO A 1 270 ? 32.425 4.686 2.572 1.00 74.44 270 PRO A CA 1
ATOM 2102 C C . PRO A 1 270 ? 32.801 6.158 2.360 1.00 74.44 270 PRO A C 1
ATOM 2104 O O . PRO A 1 270 ? 31.926 6.993 2.152 1.00 74.44 270 PRO A O 1
ATOM 2107 N N . ALA A 1 271 ? 34.101 6.470 2.322 1.00 75.62 271 ALA A N 1
ATOM 2108 C CA . ALA A 1 271 ? 34.593 7.839 2.151 1.00 75.62 271 ALA A CA 1
ATOM 2109 C C . ALA A 1 271 ? 34.319 8.434 0.753 1.00 75.62 271 ALA A C 1
ATOM 2111 O O . ALA A 1 271 ? 34.257 9.655 0.607 1.00 75.62 271 ALA A O 1
ATOM 2112 N N . LEU A 1 272 ? 34.190 7.601 -0.286 1.00 74.94 272 LEU A N 1
ATOM 2113 C CA . LEU A 1 272 ? 33.842 8.051 -1.639 1.00 74.94 272 LEU A CA 1
ATOM 2114 C C . LEU A 1 272 ? 32.322 8.121 -1.819 1.00 74.94 272 LEU A C 1
ATOM 2116 O O . LEU A 1 272 ? 31.824 9.102 -2.369 1.00 74.94 272 LEU A O 1
ATOM 2120 N N . HIS A 1 273 ? 31.590 7.147 -1.274 1.00 82.25 273 HIS A N 1
ATOM 2121 C CA . HIS A 1 273 ? 30.130 7.153 -1.240 1.00 82.25 273 HIS A CA 1
ATOM 2122 C C . HIS A 1 273 ? 29.586 8.383 -0.506 1.00 82.25 273 HIS A C 1
ATOM 2124 O O . HIS A 1 273 ? 28.688 9.058 -1.002 1.00 82.25 273 HIS A O 1
ATOM 2130 N N . GLU A 1 274 ? 30.161 8.728 0.648 1.00 74.75 274 GLU A N 1
ATOM 2131 C CA . GLU A 1 274 ? 29.755 9.911 1.406 1.00 74.75 274 GLU A CA 1
ATOM 2132 C C . GLU A 1 274 ? 29.946 11.197 0.588 1.00 74.75 274 GLU A C 1
ATOM 2134 O O . GLU A 1 274 ? 29.043 12.032 0.539 1.00 74.75 274 GLU A O 1
ATOM 2139 N N . LYS A 1 275 ? 31.071 11.336 -0.127 1.00 75.75 275 LYS A N 1
ATOM 2140 C CA . LYS A 1 275 ? 31.293 12.469 -1.042 1.00 75.75 275 LYS A CA 1
ATOM 2141 C C . LYS A 1 275 ? 30.263 12.512 -2.172 1.00 75.75 275 LYS A C 1
ATOM 2143 O O . LYS A 1 275 ? 29.813 13.596 -2.534 1.00 75.75 275 LYS A O 1
ATOM 2148 N N . LEU A 1 276 ? 29.887 11.353 -2.712 1.00 75.38 276 LEU A N 1
ATOM 2149 C CA . LEU A 1 276 ? 28.895 11.237 -3.779 1.00 75.38 276 LEU A CA 1
ATOM 2150 C C . LEU A 1 276 ? 27.494 11.648 -3.305 1.00 75.38 276 LEU A C 1
ATOM 2152 O O . LEU A 1 276 ? 26.842 12.433 -3.985 1.00 75.38 276 LEU A O 1
ATOM 2156 N N . VAL A 1 277 ? 27.059 11.182 -2.129 1.00 72.56 277 VAL A N 1
ATOM 2157 C CA . VAL A 1 277 ? 25.766 11.552 -1.524 1.00 72.56 277 VAL A CA 1
ATOM 2158 C C . VAL A 1 277 ? 25.674 13.059 -1.298 1.00 72.56 277 VAL A C 1
ATOM 2160 O O . VAL A 1 277 ? 24.668 13.669 -1.650 1.00 72.56 277 VAL A O 1
ATOM 2163 N N . HIS A 1 278 ? 26.729 13.679 -0.760 1.00 76.38 278 HIS A N 1
ATOM 2164 C CA . HIS A 1 278 ? 26.736 15.119 -0.483 1.00 76.38 278 HIS A CA 1
ATOM 2165 C C . HIS A 1 278 ? 26.650 15.990 -1.745 1.00 76.38 278 HIS A C 1
ATOM 2167 O O . HIS A 1 278 ? 26.216 17.137 -1.662 1.00 76.38 278 HIS A O 1
ATOM 2173 N N . ALA A 1 279 ? 27.062 15.468 -2.902 1.00 74.00 279 ALA A N 1
ATOM 2174 C CA . ALA A 1 279 ? 27.076 16.196 -4.168 1.00 74.00 279 ALA A CA 1
ATOM 2175 C C . ALA A 1 279 ? 25.939 15.789 -5.136 1.00 74.00 279 ALA A C 1
ATOM 2177 O O . ALA A 1 279 ? 25.872 16.313 -6.249 1.00 74.00 279 ALA A O 1
ATOM 2178 N N . ALA A 1 280 ? 25.056 14.862 -4.743 1.00 73.75 280 ALA A N 1
ATOM 2179 C CA . ALA A 1 280 ? 24.021 14.287 -5.603 1.00 73.75 280 ALA A CA 1
ATOM 2180 C C . ALA A 1 280 ? 22.809 15.228 -5.820 1.00 73.75 280 ALA A C 1
ATOM 2182 O O . ALA A 1 280 ? 22.215 15.691 -4.844 1.00 73.75 280 ALA A O 1
ATOM 2183 N N . PRO A 1 281 ? 22.377 15.487 -7.072 1.00 72.31 281 PRO A N 1
ATOM 2184 C CA . PRO A 1 281 ? 21.094 16.135 -7.360 1.00 72.31 281 PRO A CA 1
ATOM 2185 C C . PRO A 1 281 ? 19.902 15.179 -7.146 1.00 72.31 281 PRO A C 1
ATOM 2187 O O . PRO A 1 281 ? 20.069 13.969 -7.029 1.00 72.31 281 PRO A O 1
ATOM 2190 N N . ALA A 1 282 ? 18.673 15.713 -7.155 1.00 69.81 282 ALA A N 1
ATOM 2191 C CA . ALA A 1 282 ? 17.440 14.973 -6.827 1.00 69.81 282 ALA A CA 1
ATOM 2192 C C . ALA A 1 282 ? 17.137 13.750 -7.724 1.00 69.81 282 ALA A C 1
ATOM 2194 O O . ALA A 1 282 ? 16.345 12.886 -7.355 1.00 69.81 282 ALA A O 1
ATOM 2195 N N . ASN A 1 283 ? 17.746 13.677 -8.906 1.00 69.56 283 ASN A N 1
ATOM 2196 C CA . ASN A 1 283 ? 17.614 12.594 -9.878 1.00 69.56 283 ASN A CA 1
ATOM 2197 C C . ASN A 1 283 ? 18.855 11.677 -9.946 1.00 69.56 283 ASN A C 1
ATOM 2199 O O . ASN A 1 283 ? 19.029 10.942 -10.918 1.00 69.56 283 ASN A O 1
ATOM 2203 N N . LEU A 1 284 ? 19.707 11.700 -8.913 1.00 83.31 284 LEU A N 1
ATOM 2204 C CA . LEU A 1 284 ? 20.825 10.777 -8.719 1.00 83.31 284 LEU A CA 1
ATOM 2205 C C . LEU A 1 284 ? 20.683 10.050 -7.378 1.00 83.31 284 LEU A C 1
ATOM 2207 O O . LEU A 1 284 ? 20.550 10.672 -6.329 1.00 83.31 284 LEU A O 1
ATOM 2211 N N . MET A 1 285 ? 20.771 8.722 -7.405 1.00 79.50 285 MET A N 1
ATOM 2212 C CA . MET A 1 285 ? 20.756 7.867 -6.219 1.00 79.50 285 MET A CA 1
ATOM 2213 C C . MET A 1 285 ? 22.103 7.161 -6.056 1.00 79.50 285 MET A C 1
ATOM 2215 O O . MET A 1 285 ? 22.468 6.336 -6.894 1.00 79.50 285 MET A O 1
ATOM 2219 N N . ALA A 1 286 ? 22.812 7.457 -4.967 1.00 75.69 286 ALA A N 1
ATOM 2220 C CA . ALA A 1 286 ? 24.048 6.776 -4.589 1.00 75.69 286 ALA A CA 1
ATOM 2221 C C . ALA A 1 286 ? 23.760 5.521 -3.745 1.00 75.69 286 ALA A C 1
ATOM 2223 O O . ALA A 1 286 ? 22.911 5.556 -2.853 1.00 75.69 286 ALA A O 1
ATOM 2224 N N . HIS A 1 287 ? 24.469 4.424 -4.021 1.00 80.94 287 HIS A N 1
ATOM 2225 C CA . HIS A 1 287 ? 24.328 3.134 -3.339 1.00 80.94 287 HIS A CA 1
ATOM 2226 C C . HIS A 1 287 ? 25.676 2.701 -2.750 1.00 80.94 287 HIS A C 1
ATOM 2228 O O . HIS A 1 287 ? 26.647 2.520 -3.488 1.00 80.94 287 HIS A O 1
ATOM 2234 N N . ALA A 1 288 ? 25.723 2.494 -1.429 1.00 80.75 288 ALA A N 1
ATOM 2235 C CA . ALA A 1 288 ? 26.905 2.039 -0.685 1.00 80.75 288 ALA A CA 1
ATOM 2236 C C . ALA A 1 288 ? 27.134 0.522 -0.828 1.00 80.75 288 ALA A C 1
ATOM 2238 O O . ALA A 1 288 ? 27.098 -0.226 0.150 1.00 80.75 288 ALA A O 1
ATOM 2239 N N . MET A 1 289 ? 27.298 0.046 -2.061 1.00 81.50 289 MET A N 1
ATOM 2240 C CA . MET A 1 289 ? 27.480 -1.373 -2.370 1.00 81.50 289 MET A CA 1
ATOM 2241 C C . MET A 1 289 ? 28.309 -1.560 -3.643 1.00 81.50 289 MET A C 1
ATOM 2243 O O . MET A 1 289 ? 28.305 -0.712 -4.536 1.00 81.50 289 MET A O 1
ATOM 2247 N N . ALA A 1 290 ? 29.018 -2.683 -3.723 1.00 82.50 290 ALA A N 1
ATOM 2248 C CA . ALA A 1 290 ? 29.711 -3.125 -4.922 1.00 82.50 290 ALA A CA 1
ATOM 2249 C C . ALA A 1 290 ? 28.748 -3.905 -5.823 1.00 82.50 290 ALA A C 1
ATOM 2251 O O . ALA A 1 290 ? 27.863 -4.619 -5.352 1.00 82.50 290 ALA A O 1
ATOM 2252 N N . VAL A 1 291 ? 28.945 -3.804 -7.133 1.00 86.88 291 VAL A N 1
ATOM 2253 C CA . VAL A 1 291 ? 28.247 -4.658 -8.093 1.00 86.88 291 VAL A CA 1
ATOM 2254 C C . VAL A 1 291 ? 29.129 -5.858 -8.406 1.00 86.88 291 VAL A C 1
ATOM 2256 O O . VAL A 1 291 ? 30.291 -5.688 -8.776 1.00 86.88 291 VAL A O 1
ATOM 2259 N N . TYR A 1 292 ? 28.586 -7.062 -8.241 1.00 84.00 292 TYR A N 1
ATOM 2260 C CA . TYR A 1 292 ? 29.322 -8.313 -8.424 1.00 84.00 292 TYR A CA 1
ATOM 2261 C C . TYR A 1 292 ? 28.391 -9.451 -8.868 1.00 84.00 292 TYR A C 1
ATOM 2263 O O . TYR A 1 292 ? 27.177 -9.271 -8.944 1.00 84.00 292 TYR A O 1
ATOM 2271 N N . ASP A 1 293 ? 28.932 -10.630 -9.179 1.00 77.50 293 ASP A N 1
ATOM 2272 C CA . ASP A 1 293 ? 28.159 -11.765 -9.711 1.00 77.50 293 ASP A CA 1
ATOM 2273 C C . ASP A 1 293 ? 27.302 -12.516 -8.661 1.00 77.50 293 ASP A C 1
ATOM 2275 O O . ASP A 1 293 ? 26.520 -13.409 -9.015 1.00 77.50 293 ASP A O 1
ATOM 2279 N N . GLY A 1 294 ? 27.349 -12.079 -7.396 1.00 74.19 294 GLY A N 1
ATOM 2280 C CA . GLY A 1 294 ? 26.522 -12.562 -6.288 1.00 74.19 294 GLY A CA 1
ATOM 2281 C C . GLY A 1 294 ? 26.003 -11.448 -5.366 1.00 74.19 294 GLY A C 1
ATOM 2282 O O . GLY A 1 294 ? 26.690 -10.458 -5.102 1.00 74.19 294 GLY A O 1
ATOM 2283 N N . ASP A 1 295 ? 24.783 -11.633 -4.852 1.00 70.06 295 ASP A N 1
ATOM 2284 C CA . ASP A 1 295 ? 24.209 -10.810 -3.781 1.00 70.06 295 ASP A CA 1
ATOM 2285 C C . ASP A 1 295 ? 24.772 -11.262 -2.418 1.00 70.06 295 ASP A C 1
ATOM 2287 O O . ASP A 1 295 ? 24.819 -12.463 -2.143 1.00 70.06 295 ASP A O 1
ATOM 2291 N N . GLY A 1 296 ? 25.197 -10.331 -1.556 1.00 72.69 296 GLY A N 1
ATOM 2292 C CA . GLY A 1 296 ? 25.747 -10.669 -0.238 1.00 72.69 296 GLY A CA 1
ATOM 2293 C C . GLY A 1 296 ? 26.825 -9.709 0.259 1.00 72.69 296 GLY A C 1
ATOM 2294 O O . GLY A 1 296 ? 26.636 -8.496 0.260 1.00 72.69 296 GLY A O 1
ATOM 2295 N N . VAL A 1 297 ? 27.946 -10.257 0.733 1.00 62.78 297 VAL A N 1
ATOM 2296 C CA . VAL A 1 297 ? 29.107 -9.492 1.211 1.00 62.78 297 VAL A CA 1
ATOM 2297 C C . VAL A 1 297 ? 30.401 -10.037 0.614 1.00 62.78 297 VAL A C 1
ATOM 2299 O O . VAL A 1 297 ? 30.544 -11.249 0.458 1.00 62.78 297 VAL A O 1
ATOM 2302 N N . ALA A 1 298 ? 31.357 -9.156 0.322 1.00 67.06 298 ALA A N 1
ATOM 2303 C CA . ALA A 1 298 ? 32.682 -9.525 -0.175 1.00 67.06 298 ALA A CA 1
ATOM 2304 C C . ALA A 1 298 ? 33.786 -8.648 0.432 1.00 67.06 298 ALA A C 1
ATOM 2306 O O . ALA A 1 298 ? 33.534 -7.515 0.845 1.00 67.06 298 ALA A O 1
ATOM 2307 N N . SER A 1 299 ? 35.014 -9.172 0.467 1.00 67.31 299 SER A N 1
ATOM 2308 C CA . SER A 1 299 ? 36.200 -8.429 0.899 1.00 67.31 299 SER A CA 1
ATOM 2309 C C . SER A 1 299 ? 36.869 -7.726 -0.285 1.00 67.31 299 SER A C 1
ATOM 2311 O O . SER A 1 299 ? 37.187 -8.370 -1.281 1.00 67.31 299 SER A O 1
ATOM 2313 N N . ILE A 1 300 ? 37.127 -6.423 -0.165 1.00 67.00 300 ILE A N 1
ATOM 2314 C CA . ILE A 1 300 ? 37.901 -5.619 -1.122 1.00 67.00 300 ILE A CA 1
ATOM 2315 C C . ILE A 1 300 ? 39.260 -5.239 -0.536 1.00 67.00 300 ILE A C 1
ATOM 2317 O O . ILE A 1 300 ? 39.356 -4.883 0.640 1.00 67.00 300 ILE A O 1
ATOM 2321 N N . ARG A 1 301 ? 40.310 -5.253 -1.365 1.00 63.59 301 ARG A N 1
ATOM 2322 C CA . ARG A 1 301 ? 41.640 -4.726 -1.005 1.00 63.59 301 ARG A CA 1
ATOM 2323 C C . ARG A 1 301 ? 41.872 -3.364 -1.644 1.00 63.59 301 ARG A C 1
ATOM 2325 O O . ARG A 1 301 ? 41.421 -3.124 -2.766 1.00 63.59 301 ARG A O 1
ATOM 2332 N N . ILE A 1 302 ? 42.552 -2.471 -0.922 1.00 56.66 302 ILE A N 1
ATOM 2333 C CA . ILE A 1 302 ? 42.856 -1.108 -1.374 1.00 56.66 302 ILE A CA 1
ATOM 2334 C C . ILE A 1 302 ? 44.363 -0.960 -1.593 1.00 56.66 302 ILE A C 1
ATOM 2336 O O . ILE A 1 302 ? 45.141 -1.105 -0.650 1.00 56.66 302 ILE A O 1
ATOM 2340 N N . ASN A 1 303 ? 44.761 -0.571 -2.808 1.00 50.88 303 ASN A N 1
ATOM 2341 C CA . ASN A 1 303 ? 46.159 -0.258 -3.109 1.00 50.88 303 ASN A CA 1
ATOM 2342 C C . ASN A 1 303 ? 46.660 0.887 -2.215 1.00 50.88 303 ASN A C 1
ATOM 2344 O O . ASN A 1 303 ? 45.905 1.815 -1.917 1.00 50.88 303 ASN A O 1
ATOM 2348 N N . GLY A 1 304 ? 47.949 0.892 -1.860 1.00 38.38 304 GLY A N 1
ATOM 2349 C CA . GLY A 1 304 ? 48.552 1.829 -0.890 1.00 38.38 304 GLY A CA 1
ATOM 2350 C C . GLY A 1 304 ? 48.355 3.346 -1.117 1.00 38.38 304 GLY A C 1
ATOM 2351 O O . GLY A 1 304 ? 48.694 4.135 -0.241 1.00 38.38 304 GLY A O 1
ATOM 2352 N N . SER A 1 305 ? 47.785 3.780 -2.249 1.00 40.66 305 SER A N 1
ATOM 2353 C CA . SER A 1 305 ? 47.393 5.173 -2.530 1.00 40.66 305 SER A CA 1
ATOM 2354 C C . SER A 1 305 ? 45.924 5.508 -2.205 1.00 40.66 305 SER A C 1
ATOM 2356 O O . SER A 1 305 ? 45.496 6.635 -2.449 1.00 40.66 305 SER A O 1
ATOM 2358 N N . GLY A 1 306 ? 45.120 4.554 -1.711 1.00 45.31 306 GLY A N 1
ATOM 2359 C CA . GLY A 1 306 ? 43.712 4.767 -1.336 1.00 45.31 306 GLY A CA 1
ATOM 2360 C C . GLY A 1 306 ? 42.765 5.047 -2.510 1.00 45.31 306 GLY A C 1
ATOM 2361 O O . GLY A 1 306 ? 41.600 5.379 -2.309 1.00 45.31 306 GLY A O 1
ATOM 2362 N N . SER A 1 307 ? 43.274 4.968 -3.742 1.00 35.16 307 SER A N 1
ATOM 2363 C CA . SER A 1 307 ? 42.606 5.510 -4.925 1.00 35.16 307 SER A CA 1
ATOM 2364 C C . SER A 1 307 ? 41.970 4.454 -5.826 1.00 35.16 307 SER A C 1
ATOM 2366 O O . SER A 1 307 ? 41.200 4.828 -6.704 1.00 35.16 307 SER A O 1
ATOM 2368 N N . THR A 1 308 ? 42.218 3.163 -5.602 1.00 45.53 308 THR A N 1
ATOM 2369 C CA . THR A 1 308 ? 41.648 2.036 -6.362 1.00 45.53 308 THR A CA 1
ATOM 2370 C C . THR A 1 308 ? 41.435 0.834 -5.442 1.00 45.53 308 THR A C 1
ATOM 2372 O O . THR A 1 308 ? 42.298 0.560 -4.605 1.00 45.53 308 THR A O 1
ATOM 2375 N N . SER A 1 309 ? 40.333 0.109 -5.627 1.00 53.28 309 SER A N 1
ATOM 2376 C CA . SER A 1 309 ? 39.993 -1.118 -4.900 1.00 53.28 309 SER A CA 1
ATOM 2377 C C . SER A 1 309 ? 39.724 -2.262 -5.883 1.00 53.28 309 SER A C 1
ATOM 2379 O O . SER A 1 309 ? 39.236 -2.012 -6.984 1.00 53.28 309 SER A O 1
ATOM 2381 N N . SER A 1 310 ? 40.074 -3.497 -5.505 1.00 49.12 310 SER A N 1
ATOM 2382 C CA . SER A 1 310 ? 39.851 -4.704 -6.319 1.00 49.12 310 SER A CA 1
ATOM 2383 C C . SER A 1 310 ? 39.225 -5.831 -5.490 1.00 49.12 310 SER A C 1
ATOM 2385 O O . SER A 1 310 ? 39.484 -5.948 -4.287 1.00 49.12 310 SER A O 1
ATOM 2387 N N . LEU A 1 311 ? 38.400 -6.644 -6.157 1.00 51.66 311 LEU A N 1
ATOM 2388 C CA . LEU A 1 311 ? 37.759 -7.859 -5.637 1.00 51.66 311 LEU A CA 1
ATOM 2389 C C . LEU A 1 311 ? 38.501 -9.149 -6.043 1.00 51.66 311 LEU A C 1
ATOM 2391 O O . LEU A 1 311 ? 38.165 -10.219 -5.541 1.00 51.66 311 LEU A O 1
ATOM 2395 N N . THR A 1 312 ? 39.492 -9.085 -6.941 1.00 43.47 312 THR A N 1
ATOM 2396 C CA . THR A 1 312 ? 40.230 -10.261 -7.439 1.00 43.47 312 THR A CA 1
ATOM 2397 C C . THR A 1 312 ? 41.580 -10.455 -6.728 1.00 43.47 312 THR A C 1
ATOM 2399 O O . THR A 1 312 ? 42.288 -9.478 -6.473 1.00 43.47 312 THR A O 1
ATOM 2402 N N . PRO A 1 313 ? 41.987 -11.703 -6.399 1.00 37.00 313 PRO A N 1
ATOM 2403 C CA . PRO A 1 313 ? 43.349 -11.992 -5.955 1.00 37.00 313 PRO A CA 1
ATOM 2404 C C . PRO A 1 313 ? 44.325 -11.856 -7.132 1.00 37.00 313 PRO A C 1
ATOM 2406 O O . PRO A 1 313 ? 44.122 -12.492 -8.164 1.00 37.00 313 PRO A O 1
ATOM 2409 N N . ILE A 1 314 ? 45.400 -11.080 -6.970 1.00 39.34 314 ILE A N 1
ATOM 2410 C CA . ILE A 1 314 ? 46.512 -11.045 -7.934 1.00 39.34 314 ILE A CA 1
ATOM 2411 C C . ILE A 1 314 ? 47.110 -12.458 -8.013 1.00 39.34 314 ILE A C 1
ATOM 2413 O O . ILE A 1 314 ? 47.479 -13.032 -6.986 1.00 39.34 314 ILE A O 1
ATOM 2417 N N . GLY A 1 315 ? 47.170 -13.034 -9.215 1.00 34.72 315 GLY A N 1
ATOM 2418 C CA . GLY A 1 315 ? 47.672 -14.390 -9.432 1.00 34.72 315 GLY A CA 1
ATOM 2419 C C . GLY A 1 315 ? 49.141 -14.544 -9.027 1.00 34.72 315 GLY A C 1
ATOM 2420 O O . GLY A 1 315 ? 49.997 -13.748 -9.413 1.00 34.72 315 GLY A O 1
ATOM 2421 N N . GLU A 1 316 ? 49.452 -15.603 -8.275 1.00 33.78 316 GLU A N 1
ATOM 2422 C CA . GLU A 1 316 ? 50.819 -16.026 -7.951 1.00 33.78 316 GLU A CA 1
ATOM 2423 C C . GLU A 1 316 ? 51.546 -16.579 -9.192 1.00 33.78 316 GLU A C 1
ATOM 2425 O O . GLU A 1 316 ? 51.831 -17.766 -9.274 1.00 33.78 316 GLU A O 1
ATOM 2430 N N . THR A 1 317 ? 51.895 -15.740 -10.167 1.00 29.70 317 THR A N 1
ATOM 2431 C CA . THR A 1 317 ? 52.928 -16.081 -11.163 1.00 29.70 317 THR A CA 1
ATOM 2432 C C . THR A 1 317 ? 53.677 -14.841 -11.645 1.00 29.70 317 THR A C 1
ATOM 2434 O O . THR A 1 317 ? 53.433 -14.332 -12.733 1.00 29.70 317 THR A O 1
ATOM 2437 N N . ALA A 1 318 ? 54.654 -14.401 -10.853 1.00 26.97 318 ALA A N 1
ATOM 2438 C CA . ALA A 1 318 ? 55.909 -13.846 -11.360 1.00 26.97 318 ALA A CA 1
ATOM 2439 C C . ALA A 1 318 ? 56.980 -13.964 -10.258 1.00 26.97 318 ALA A C 1
ATOM 2441 O O . ALA A 1 318 ? 56.947 -13.203 -9.288 1.00 26.97 318 ALA A O 1
ATOM 2442 N N . PRO A 1 319 ? 57.939 -14.903 -10.353 1.00 34.28 319 PRO A N 1
ATOM 2443 C CA . PRO A 1 319 ? 59.095 -14.872 -9.477 1.00 34.28 319 PRO A CA 1
ATOM 2444 C C . PRO A 1 319 ? 59.973 -13.680 -9.867 1.00 34.28 319 PRO A C 1
ATOM 2446 O O . PRO A 1 319 ? 60.536 -13.640 -10.956 1.00 34.28 319 PRO A O 1
ATOM 2449 N N . GLY A 1 320 ? 60.109 -12.732 -8.941 1.00 37.31 320 GLY A N 1
ATOM 2450 C CA . GLY A 1 320 ? 61.200 -11.764 -8.917 1.00 37.31 320 GLY A CA 1
ATOM 2451 C C . GLY A 1 320 ? 61.051 -10.559 -9.846 1.00 37.31 320 GLY A C 1
ATOM 2452 O O . GLY A 1 320 ? 61.542 -10.553 -10.968 1.00 37.31 320 GLY A O 1
ATOM 2453 N N . ALA A 1 321 ? 60.538 -9.458 -9.302 1.00 27.23 321 ALA A N 1
ATOM 2454 C CA . ALA A 1 321 ? 60.961 -8.127 -9.725 1.00 27.23 321 ALA A CA 1
ATOM 2455 C C . ALA A 1 321 ? 61.141 -7.244 -8.486 1.00 27.23 321 ALA A C 1
ATOM 2457 O O . ALA A 1 321 ? 60.260 -6.489 -8.088 1.00 27.23 321 ALA A O 1
ATOM 2458 N N . PHE A 1 322 ? 62.317 -7.358 -7.864 1.00 34.19 322 PHE A N 1
ATOM 2459 C CA . PHE A 1 322 ? 62.858 -6.286 -7.034 1.00 34.19 322 PHE A CA 1
ATOM 2460 C C . PHE A 1 322 ? 62.905 -5.012 -7.889 1.00 34.19 322 PHE A C 1
ATOM 2462 O O . PHE A 1 322 ? 63.672 -4.942 -8.850 1.00 34.19 322 PHE A O 1
ATOM 2469 N N . ARG A 1 323 ? 62.110 -4.000 -7.539 1.00 29.53 323 ARG A N 1
ATOM 2470 C CA . ARG A 1 323 ? 62.334 -2.621 -7.977 1.00 29.53 323 ARG A CA 1
ATOM 2471 C C . ARG A 1 323 ? 62.272 -1.692 -6.768 1.00 29.53 323 ARG A C 1
ATOM 2473 O O . ARG A 1 323 ? 61.212 -1.416 -6.230 1.00 29.53 323 ARG A O 1
ATOM 2480 N N . GLU A 1 324 ? 63.474 -1.302 -6.349 1.00 31.42 324 GLU A N 1
ATOM 2481 C CA . GLU A 1 324 ? 63.829 -0.083 -5.613 1.00 31.42 324 GLU A CA 1
ATOM 2482 C C . GLU A 1 324 ? 62.990 0.276 -4.370 1.00 31.42 324 GLU A C 1
ATOM 2484 O O . GLU A 1 324 ? 62.164 1.179 -4.367 1.00 31.42 324 GLU A O 1
ATOM 2489 N N . GLY A 1 325 ? 63.332 -0.358 -3.243 1.00 32.34 325 GLY A N 1
ATOM 2490 C CA . GLY A 1 325 ? 63.491 0.382 -1.982 1.00 32.34 325 GLY A CA 1
ATOM 2491 C C . GLY A 1 325 ? 62.265 0.642 -1.100 1.00 32.34 325 GLY A C 1
ATOM 2492 O O . GLY A 1 325 ? 62.427 1.285 -0.063 1.00 32.34 325 GLY A O 1
ATOM 2493 N N . HIS A 1 326 ? 61.077 0.123 -1.416 1.00 27.53 326 HIS A N 1
ATOM 2494 C CA . HIS A 1 326 ? 59.910 0.249 -0.533 1.00 27.53 326 HIS A CA 1
ATOM 2495 C C . HIS A 1 326 ? 59.351 -1.113 -0.105 1.00 27.53 326 HIS A C 1
ATOM 2497 O O . HIS A 1 326 ? 59.023 -1.963 -0.928 1.00 27.53 326 HIS A O 1
ATOM 2503 N N . LEU A 1 327 ? 59.258 -1.315 1.215 1.00 29.38 327 LEU A N 1
ATOM 2504 C CA . LEU A 1 327 ? 58.550 -2.436 1.833 1.00 29.38 327 LEU A CA 1
ATOM 2505 C C . LEU A 1 327 ? 57.087 -2.416 1.365 1.00 29.38 327 LEU A C 1
ATOM 2507 O O . LEU A 1 327 ? 56.366 -1.462 1.653 1.00 29.38 327 LEU A O 1
ATOM 2511 N N . VAL A 1 328 ? 56.648 -3.467 0.669 1.00 36.16 328 VAL A N 1
ATOM 2512 C CA . VAL A 1 328 ? 55.233 -3.696 0.345 1.00 36.16 328 VAL A CA 1
ATOM 2513 C C . VAL A 1 328 ? 54.498 -3.965 1.662 1.00 36.16 328 VAL A C 1
ATOM 2515 O O . VAL A 1 328 ? 54.579 -5.054 2.229 1.00 36.16 328 VAL A O 1
ATOM 2518 N N . GLY A 1 329 ? 53.860 -2.930 2.210 1.00 39.34 329 GLY A N 1
ATOM 2519 C CA . GLY A 1 329 ? 53.009 -3.036 3.392 1.00 39.34 329 GLY A CA 1
ATOM 2520 C C . GLY A 1 329 ? 51.742 -3.833 3.078 1.00 39.34 329 GLY A C 1
ATOM 2521 O O . GLY A 1 329 ? 51.208 -3.731 1.978 1.00 39.34 329 GLY A O 1
ATOM 2522 N N . LYS A 1 330 ? 51.262 -4.630 4.041 1.00 43.66 330 LYS A N 1
ATOM 2523 C CA . LYS A 1 330 ? 49.977 -5.341 3.945 1.00 43.66 330 LYS A CA 1
ATOM 2524 C C . LYS A 1 330 ? 48.858 -4.336 3.653 1.00 43.66 330 LYS A C 1
ATOM 2526 O O . LYS A 1 330 ? 48.594 -3.463 4.477 1.00 43.66 330 LYS A O 1
ATOM 2531 N N . GLU A 1 331 ? 48.223 -4.462 2.497 1.00 52.34 331 GLU A N 1
ATOM 2532 C CA . GLU A 1 331 ? 47.091 -3.624 2.105 1.00 52.34 331 GLU A CA 1
ATOM 2533 C C . GLU A 1 331 ? 45.876 -3.883 3.018 1.00 52.34 331 GLU A C 1
ATOM 2535 O O . GLU A 1 331 ? 45.609 -5.042 3.352 1.00 52.34 331 GLU A O 1
ATOM 2540 N N . PRO A 1 332 ? 45.146 -2.840 3.463 1.00 52.59 332 PRO A N 1
ATOM 2541 C CA . PRO A 1 332 ? 43.960 -3.008 4.295 1.00 52.59 332 PRO A CA 1
ATOM 2542 C C . PRO A 1 332 ? 42.804 -3.635 3.497 1.00 52.59 332 PRO A C 1
ATOM 2544 O O . PRO A 1 332 ? 42.535 -3.256 2.355 1.00 52.59 332 PRO A O 1
ATOM 2547 N N . GLU A 1 333 ? 42.114 -4.585 4.127 1.00 58.50 333 GLU A N 1
ATOM 2548 C CA . GLU A 1 333 ? 40.974 -5.327 3.579 1.00 58.50 333 GLU A CA 1
ATOM 2549 C C . GLU A 1 333 ? 39.668 -4.825 4.222 1.00 58.50 333 GLU A C 1
ATOM 2551 O O . GLU A 1 333 ? 39.591 -4.685 5.444 1.00 58.50 333 GLU A O 1
ATOM 2556 N N . PHE A 1 334 ? 38.648 -4.533 3.411 1.00 64.62 334 PHE A N 1
ATOM 2557 C CA . PHE A 1 334 ? 37.342 -4.032 3.861 1.00 64.62 334 PHE A CA 1
ATOM 2558 C C . PHE A 1 334 ? 36.222 -4.964 3.412 1.00 64.62 334 PHE A C 1
ATOM 2560 O O . PHE A 1 334 ? 36.226 -5.418 2.274 1.00 64.62 334 PHE A O 1
ATOM 2567 N N . VAL A 1 335 ? 35.227 -5.196 4.269 1.00 65.69 335 VAL A N 1
ATOM 2568 C CA . VAL A 1 335 ? 34.017 -5.947 3.904 1.00 65.69 335 VAL A CA 1
ATOM 2569 C C . VAL A 1 335 ? 32.959 -4.979 3.385 1.00 65.69 335 VAL A C 1
ATOM 2571 O O . VAL A 1 335 ? 32.628 -4.004 4.060 1.00 65.69 335 VAL A O 1
ATOM 2574 N N . VAL A 1 336 ? 32.417 -5.253 2.200 1.00 72.94 336 VAL A N 1
ATOM 2575 C CA . VAL A 1 336 ? 31.397 -4.430 1.537 1.00 72.94 336 VAL A CA 1
ATOM 2576 C C . VAL A 1 336 ? 30.197 -5.273 1.119 1.00 72.94 336 VAL A C 1
ATOM 2578 O O . VAL A 1 336 ? 30.325 -6.471 0.876 1.00 72.94 336 VAL A O 1
ATOM 2581 N N . GLN A 1 337 ? 29.022 -4.646 1.041 1.00 70.44 337 GLN A N 1
ATOM 2582 C CA . GLN A 1 337 ? 27.822 -5.274 0.481 1.00 70.44 337 GLN A CA 1
ATOM 2583 C C . GLN A 1 337 ? 27.986 -5.446 -1.030 1.00 70.44 337 GLN A C 1
ATOM 2585 O O . GLN A 1 337 ? 28.491 -4.540 -1.695 1.00 70.44 337 GLN A O 1
ATOM 2590 N N . THR A 1 338 ? 27.535 -6.573 -1.572 1.00 74.62 338 THR A N 1
ATOM 2591 C CA . THR A 1 338 ? 27.511 -6.851 -3.009 1.00 74.62 338 THR A CA 1
ATOM 2592 C C . THR A 1 338 ? 26.085 -7.056 -3.499 1.00 74.62 338 THR A C 1
ATOM 2594 O O . THR A 1 338 ? 25.248 -7.623 -2.794 1.00 74.62 338 THR A O 1
ATOM 2597 N N . THR A 1 339 ? 25.802 -6.621 -4.725 1.00 77.69 339 THR A N 1
ATOM 2598 C CA . THR A 1 339 ? 24.542 -6.935 -5.404 1.00 77.69 339 THR A CA 1
ATOM 2599 C C . THR A 1 339 ? 24.751 -7.282 -6.871 1.00 77.69 339 THR A C 1
ATOM 2601 O O . THR A 1 339 ? 25.672 -6.777 -7.521 1.00 77.69 339 THR A O 1
ATOM 2604 N N . ARG A 1 340 ? 23.852 -8.108 -7.406 1.00 89.69 340 ARG A N 1
ATOM 2605 C CA . ARG A 1 340 ? 23.716 -8.345 -8.840 1.00 89.69 340 ARG A CA 1
ATOM 2606 C C . ARG A 1 340 ? 22.881 -7.251 -9.499 1.00 89.69 340 ARG A C 1
ATOM 2608 O O . ARG A 1 340 ? 21.817 -6.896 -8.986 1.00 89.69 340 ARG A O 1
ATOM 2615 N N . LEU A 1 341 ? 23.279 -6.781 -10.686 1.00 86.62 341 LEU A N 1
ATOM 2616 C CA . LEU A 1 341 ? 22.469 -5.807 -11.435 1.00 86.62 341 LEU A CA 1
ATOM 2617 C C . LEU A 1 341 ? 21.093 -6.360 -11.811 1.00 86.62 341 LEU A C 1
ATOM 2619 O O . LEU A 1 341 ? 20.117 -5.622 -11.744 1.00 86.62 341 LEU A O 1
ATOM 2623 N N . GLU A 1 342 ? 20.975 -7.649 -12.133 1.00 85.62 342 GLU A N 1
ATOM 2624 C CA . GLU A 1 342 ? 19.683 -8.304 -12.373 1.00 85.62 342 GLU A CA 1
ATOM 2625 C C . GLU A 1 342 ? 18.730 -8.170 -11.171 1.00 85.62 342 GLU A C 1
ATOM 2627 O O . GLU A 1 342 ? 17.571 -7.767 -11.322 1.00 85.62 342 GLU A O 1
ATOM 2632 N N . THR A 1 343 ? 19.233 -8.485 -9.972 1.00 74.12 343 THR A N 1
ATOM 2633 C CA . THR A 1 343 ? 18.490 -8.393 -8.710 1.00 74.12 343 THR A CA 1
ATOM 2634 C C . THR A 1 343 ? 18.091 -6.947 -8.436 1.00 74.12 343 THR A C 1
ATOM 2636 O O . THR A 1 343 ? 16.919 -6.663 -8.175 1.00 74.12 343 THR A O 1
ATOM 2639 N N . PHE A 1 344 ? 19.040 -6.018 -8.569 1.00 73.00 344 PHE A N 1
ATOM 2640 C CA . PHE A 1 344 ? 18.796 -4.592 -8.393 1.00 73.00 344 PHE A CA 1
ATOM 2641 C C . PHE A 1 344 ? 17.739 -4.057 -9.372 1.00 73.00 344 PHE A C 1
ATOM 2643 O O . PHE A 1 344 ? 16.797 -3.381 -8.952 1.00 73.00 344 PHE A O 1
ATOM 2650 N N . MET A 1 345 ? 17.845 -4.389 -10.662 1.00 77.25 345 MET A N 1
ATOM 2651 C CA . MET A 1 345 ? 16.903 -3.958 -11.699 1.00 77.25 345 MET A CA 1
ATOM 2652 C C . MET A 1 345 ? 15.498 -4.513 -11.451 1.00 77.25 345 MET A C 1
ATOM 2654 O O . MET A 1 345 ? 14.520 -3.783 -11.608 1.00 77.25 345 MET A O 1
ATOM 2658 N N . ARG A 1 346 ? 15.376 -5.775 -11.017 1.00 62.88 346 ARG A N 1
ATOM 2659 C CA . ARG A 1 346 ? 14.093 -6.393 -10.641 1.00 62.88 346 ARG A CA 1
ATOM 2660 C C . ARG A 1 346 ? 13.447 -5.682 -9.450 1.00 62.88 346 ARG A C 1
ATOM 2662 O O . ARG A 1 346 ? 12.283 -5.306 -9.537 1.00 62.88 346 ARG A O 1
ATOM 2669 N N . HIS A 1 347 ? 14.191 -5.458 -8.367 1.00 57.19 347 HIS A N 1
ATOM 2670 C CA . HIS A 1 347 ? 13.653 -4.824 -7.156 1.00 57.19 347 HIS A CA 1
ATOM 2671 C C . HIS A 1 347 ? 13.267 -3.356 -7.357 1.00 57.19 347 HIS A C 1
ATOM 2673 O O . HIS A 1 347 ? 12.326 -2.878 -6.727 1.00 57.19 347 HIS A O 1
ATOM 2679 N N . ASN A 1 348 ? 13.962 -2.646 -8.248 1.00 53.84 348 ASN A N 1
ATOM 2680 C CA . ASN A 1 348 ? 13.692 -1.236 -8.525 1.00 53.84 348 ASN A CA 1
ATOM 2681 C C . ASN A 1 348 ? 12.734 -1.016 -9.709 1.00 53.84 348 ASN A C 1
ATOM 2683 O O . ASN A 1 348 ? 12.478 0.131 -10.071 1.00 53.84 348 ASN A O 1
ATOM 2687 N N . GLY A 1 349 ? 12.194 -2.086 -10.310 1.00 54.41 349 GLY A N 1
ATOM 2688 C CA . GLY A 1 349 ? 11.285 -1.987 -11.456 1.00 54.41 349 GLY A CA 1
ATOM 2689 C C . GLY A 1 349 ? 11.935 -1.352 -12.690 1.00 54.41 349 GLY A C 1
ATOM 2690 O O . GLY A 1 349 ? 11.261 -0.685 -13.473 1.00 54.41 349 GLY A O 1
ATOM 2691 N N . ILE A 1 350 ? 13.250 -1.520 -12.852 1.00 74.50 350 ILE A N 1
ATOM 2692 C CA . ILE A 1 350 ? 14.010 -0.966 -13.973 1.00 74.50 350 ILE A CA 1
ATOM 2693 C C . ILE A 1 350 ? 13.855 -1.920 -15.156 1.00 74.50 350 ILE A C 1
ATOM 2695 O O . ILE A 1 350 ? 14.416 -3.019 -15.164 1.00 74.50 350 ILE A O 1
ATOM 2699 N N . GLY A 1 351 ? 13.060 -1.497 -16.141 1.00 62.88 351 GLY A N 1
ATOM 2700 C CA . GLY A 1 351 ? 12.817 -2.248 -17.373 1.00 62.88 351 GLY A CA 1
ATOM 2701 C C . GLY A 1 351 ? 14.017 -2.216 -18.313 1.00 62.88 351 GLY A C 1
ATOM 2702 O O . GLY A 1 351 ? 14.537 -3.269 -18.657 1.00 62.88 351 GLY A O 1
ATOM 2703 N N . THR A 1 352 ? 14.489 -1.015 -18.662 1.00 79.81 352 THR A N 1
ATOM 2704 C CA . THR A 1 352 ? 15.631 -0.795 -19.564 1.00 79.81 352 THR A CA 1
ATOM 2705 C C . THR A 1 352 ? 16.623 0.192 -18.972 1.00 79.81 352 THR A C 1
ATOM 2707 O O . THR A 1 352 ? 16.212 1.177 -18.356 1.00 79.81 352 THR A O 1
ATOM 2710 N N . VAL A 1 353 ? 17.908 -0.021 -19.236 1.00 86.38 353 VAL A N 1
ATOM 2711 C CA . VAL A 1 353 ? 18.985 0.907 -18.876 1.00 86.38 353 VAL A CA 1
ATOM 2712 C C . VAL A 1 353 ? 19.569 1.459 -20.161 1.00 86.38 353 VAL A C 1
ATOM 2714 O O . VAL A 1 353 ? 19.992 0.719 -21.047 1.00 86.38 353 VAL A O 1
ATOM 2717 N N . GLU A 1 354 ? 19.569 2.777 -20.283 1.00 88.88 354 GLU A N 1
ATOM 2718 C CA . GLU A 1 354 ? 20.086 3.429 -21.476 1.00 88.88 354 GLU A CA 1
ATOM 2719 C C . GLU A 1 354 ? 21.610 3.375 -21.532 1.00 88.88 354 GLU A C 1
ATOM 2721 O O . GLU A 1 354 ? 22.164 3.042 -22.575 1.00 88.88 354 GLU A O 1
ATOM 2726 N N . LEU A 1 355 ? 22.271 3.631 -20.403 1.00 90.31 355 LEU A N 1
ATOM 2727 C CA . LEU A 1 355 ? 23.718 3.541 -20.286 1.00 90.31 355 LEU A CA 1
ATOM 2728 C C . LEU A 1 355 ? 24.106 2.809 -19.004 1.00 90.31 355 LEU A C 1
ATOM 2730 O O . LEU A 1 355 ? 23.739 3.230 -17.906 1.00 90.31 355 LEU A O 1
ATOM 2734 N N . LEU A 1 356 ? 24.888 1.743 -19.160 1.00 91.88 356 LEU A N 1
ATOM 2735 C CA . LEU A 1 356 ? 25.650 1.122 -18.086 1.00 91.88 356 LEU A CA 1
ATOM 2736 C C . LEU A 1 356 ? 27.117 1.532 -18.219 1.00 91.88 356 LEU A C 1
ATOM 2738 O O . LEU A 1 356 ? 27.805 1.127 -19.157 1.00 91.88 356 LEU A O 1
ATOM 2742 N N . LYS A 1 357 ? 27.609 2.320 -17.268 1.00 90.44 357 LYS A N 1
ATOM 2743 C CA . LYS A 1 357 ? 29.022 2.670 -17.154 1.00 90.44 357 LYS A CA 1
ATOM 2744 C C . LYS A 1 357 ? 29.688 1.767 -16.118 1.00 90.44 357 LYS A C 1
ATOM 2746 O O . LYS A 1 357 ? 29.176 1.612 -15.014 1.00 90.44 357 LYS A O 1
ATOM 2751 N N . ILE A 1 358 ? 30.836 1.195 -16.469 1.00 86.50 358 ILE A N 1
ATOM 2752 C CA . ILE A 1 358 ? 31.610 0.289 -15.619 1.00 86.50 358 ILE A CA 1
ATOM 2753 C C . ILE A 1 358 ? 33.018 0.860 -15.441 1.00 86.50 358 ILE A C 1
ATOM 2755 O O . ILE A 1 358 ? 33.746 1.074 -16.410 1.00 86.50 358 ILE A O 1
ATOM 2759 N N . ASN A 1 359 ? 33.378 1.129 -14.190 1.00 82.06 359 ASN A N 1
ATOM 2760 C CA . ASN A 1 359 ? 34.699 1.569 -13.755 1.00 82.06 359 ASN A CA 1
ATOM 2761 C C . ASN A 1 359 ? 35.128 0.750 -12.527 1.00 82.06 359 ASN A C 1
ATOM 2763 O O . ASN A 1 359 ? 35.270 1.274 -11.420 1.00 82.06 359 ASN A O 1
ATOM 2767 N N . ALA A 1 360 ? 35.271 -0.561 -12.724 1.00 74.94 360 ALA A N 1
ATOM 2768 C CA . ALA A 1 360 ? 35.570 -1.530 -11.674 1.00 74.94 360 ALA A CA 1
ATOM 2769 C C . ALA A 1 360 ? 36.744 -2.429 -12.111 1.00 74.94 360 ALA A C 1
ATOM 2771 O O . ALA A 1 360 ? 36.520 -3.588 -12.465 1.00 74.94 360 ALA A O 1
ATOM 2772 N N . PRO A 1 361 ? 37.988 -1.905 -12.120 1.00 64.62 361 PRO A N 1
ATOM 2773 C CA . PRO A 1 361 ? 39.141 -2.610 -12.676 1.00 64.62 361 PRO A CA 1
ATOM 2774 C C . PRO A 1 361 ? 39.349 -3.965 -11.990 1.00 64.62 361 PRO A C 1
ATOM 2776 O O . PRO A 1 361 ? 39.377 -4.046 -10.763 1.00 64.62 361 PRO A O 1
ATOM 2779 N N . GLY A 1 362 ? 39.481 -5.026 -12.788 1.00 65.19 362 GLY A N 1
ATOM 2780 C CA . GLY A 1 362 ? 39.599 -6.407 -12.313 1.00 65.19 362 GLY A CA 1
ATOM 2781 C C . GLY A 1 362 ? 38.262 -7.097 -12.008 1.00 65.19 362 GLY A C 1
ATOM 2782 O O . GLY A 1 362 ? 38.254 -8.298 -11.748 1.00 65.19 362 GLY A O 1
ATOM 2783 N N . ALA A 1 363 ? 37.132 -6.381 -12.066 1.00 72.88 363 ALA A N 1
ATOM 2784 C CA . ALA A 1 363 ? 35.787 -6.911 -11.816 1.00 72.88 363 ALA A CA 1
ATOM 2785 C C . ALA A 1 363 ? 34.794 -6.646 -12.965 1.00 72.88 363 ALA A C 1
ATOM 2787 O O . ALA A 1 363 ? 33.629 -7.031 -12.863 1.00 72.88 363 ALA A O 1
ATOM 2788 N N . ASP A 1 364 ? 35.230 -6.043 -14.075 1.00 78.06 364 ASP A N 1
ATOM 2789 C CA . ASP A 1 364 ? 34.369 -5.647 -15.198 1.00 78.06 364 ASP A CA 1
ATOM 2790 C C . ASP A 1 364 ? 33.517 -6.813 -15.742 1.00 78.06 364 ASP A C 1
ATOM 2792 O O . ASP A 1 364 ? 32.308 -6.679 -15.940 1.00 78.06 364 ASP A O 1
ATOM 2796 N N . LEU A 1 365 ? 34.114 -8.001 -15.903 1.00 78.00 365 LEU A N 1
ATOM 2797 C CA . LEU A 1 365 ? 33.389 -9.190 -16.358 1.00 78.00 365 LEU A CA 1
ATOM 2798 C C . LEU A 1 365 ? 32.398 -9.716 -15.306 1.00 78.00 365 LEU A C 1
ATOM 2800 O O . LEU A 1 365 ? 31.328 -10.198 -15.672 1.00 78.00 365 LEU A O 1
ATOM 2804 N N . ALA A 1 366 ? 32.710 -9.606 -14.012 1.00 80.44 366 ALA A N 1
ATOM 2805 C CA . ALA A 1 366 ? 31.788 -9.988 -12.938 1.00 80.44 366 ALA A CA 1
ATOM 2806 C C . ALA A 1 366 ? 30.573 -9.047 -12.891 1.00 80.44 366 ALA A C 1
ATOM 2808 O O . ALA A 1 366 ? 29.438 -9.507 -12.763 1.00 80.44 366 ALA A O 1
ATOM 2809 N N . VAL A 1 367 ? 30.787 -7.742 -13.103 1.00 86.75 367 VAL A N 1
ATOM 2810 C CA . VAL A 1 367 ? 29.707 -6.753 -13.254 1.00 86.75 367 VAL A CA 1
ATOM 2811 C C . VAL A 1 367 ? 28.805 -7.116 -14.433 1.00 86.75 367 VAL A C 1
ATOM 2813 O O . VAL A 1 367 ? 27.583 -7.118 -14.288 1.00 86.75 367 VAL A O 1
ATOM 2816 N N . LEU A 1 368 ? 29.376 -7.487 -15.580 1.00 87.19 368 LEU A N 1
ATOM 2817 C CA . LEU A 1 368 ? 28.587 -7.918 -16.736 1.00 87.19 368 LEU A CA 1
ATOM 2818 C C . LEU A 1 368 ? 27.825 -9.223 -16.483 1.00 87.19 368 LEU A C 1
ATOM 2820 O O . LEU A 1 368 ? 26.647 -9.315 -16.820 1.00 87.19 368 LEU A O 1
ATOM 2824 N N . ARG A 1 369 ? 28.451 -10.222 -15.848 1.00 84.81 369 ARG A N 1
ATOM 2825 C CA . ARG A 1 369 ? 27.776 -11.475 -15.465 1.00 84.81 369 ARG A CA 1
ATOM 2826 C C . ARG A 1 369 ? 26.638 -11.238 -14.475 1.00 84.81 369 ARG A C 1
ATOM 2828 O O . ARG A 1 369 ? 25.642 -11.954 -14.521 1.00 84.81 369 ARG A O 1
ATOM 2835 N N . SER A 1 370 ? 26.744 -10.209 -13.635 1.00 89.25 370 SER A N 1
ATOM 2836 C CA . SER A 1 370 ? 25.710 -9.845 -12.663 1.00 89.25 370 SER A CA 1
ATOM 2837 C C . SER A 1 370 ? 24.366 -9.445 -13.289 1.00 89.25 370 SER A C 1
ATOM 2839 O O . SER A 1 370 ? 23.340 -9.448 -12.606 1.00 89.25 370 SER A O 1
ATOM 2841 N N . LEU A 1 371 ? 24.356 -9.107 -14.583 1.00 88.56 371 LEU A N 1
ATOM 2842 C CA . LEU A 1 371 ? 23.142 -8.810 -15.342 1.00 88.56 371 LEU A CA 1
ATOM 2843 C C . LEU A 1 371 ? 22.358 -10.067 -15.733 1.00 88.56 371 LEU A C 1
ATOM 2845 O O . LEU A 1 371 ? 21.185 -9.944 -16.080 1.00 88.56 371 LEU A O 1
ATOM 2849 N N . GLY A 1 372 ? 22.978 -11.252 -15.717 1.00 88.12 372 GLY A N 1
ATOM 2850 C CA . GLY A 1 372 ? 22.356 -12.477 -16.222 1.00 88.12 372 GLY A CA 1
ATOM 2851 C C . GLY A 1 372 ? 21.760 -12.267 -17.620 1.00 88.12 372 GLY A C 1
ATOM 2852 O O . GLY A 1 372 ? 22.370 -11.637 -18.488 1.00 88.12 372 GLY A O 1
ATOM 2853 N N . ASP A 1 373 ? 20.521 -12.714 -17.811 1.00 83.94 373 ASP A N 1
ATOM 2854 C CA . ASP A 1 373 ? 19.791 -12.541 -19.074 1.00 83.94 373 ASP A CA 1
ATOM 2855 C C . ASP A 1 373 ? 19.294 -11.104 -19.299 1.00 83.94 373 ASP A C 1
ATOM 2857 O O . ASP A 1 373 ? 18.918 -10.741 -20.417 1.00 83.94 373 ASP A O 1
ATOM 2861 N N . ARG A 1 374 ? 19.303 -10.257 -18.258 1.00 84.44 374 ARG A N 1
ATOM 2862 C CA . ARG A 1 374 ? 18.885 -8.844 -18.321 1.00 84.44 374 ARG A CA 1
ATOM 2863 C C . ARG A 1 374 ? 19.923 -7.947 -18.989 1.00 84.44 374 ARG A C 1
ATOM 2865 O O . ARG A 1 374 ? 19.626 -6.785 -19.249 1.00 84.44 374 ARG A O 1
ATOM 2872 N N . ILE A 1 375 ? 21.106 -8.460 -19.345 1.00 86.69 375 ILE A N 1
ATOM 2873 C CA . ILE A 1 375 ? 22.068 -7.724 -20.185 1.00 86.69 375 ILE A CA 1
ATOM 2874 C C . ILE A 1 375 ? 21.430 -7.271 -21.505 1.00 86.69 375 ILE A C 1
ATOM 2876 O O . ILE A 1 375 ? 21.804 -6.241 -22.062 1.00 86.69 375 ILE A O 1
ATOM 2880 N N . LYS A 1 376 ? 20.390 -7.987 -21.959 1.00 81.50 376 LYS A N 1
ATOM 2881 C CA . LYS A 1 376 ? 19.608 -7.613 -23.134 1.00 81.50 376 LYS A CA 1
ATOM 2882 C C . LYS A 1 376 ? 18.866 -6.278 -22.984 1.00 81.50 376 LYS A C 1
ATOM 2884 O O . LYS A 1 376 ? 18.601 -5.633 -23.992 1.00 81.50 376 LYS A O 1
ATOM 2889 N N . ASP A 1 377 ? 18.572 -5.858 -21.760 1.00 84.94 377 ASP A N 1
ATOM 2890 C CA . ASP A 1 377 ? 17.835 -4.628 -21.470 1.00 84.94 377 ASP A CA 1
ATOM 2891 C C . ASP A 1 377 ? 18.754 -3.404 -21.327 1.00 84.94 377 ASP A C 1
ATOM 2893 O O . ASP A 1 377 ? 18.286 -2.295 -21.047 1.00 84.94 377 ASP A O 1
ATOM 2897 N N . ILE A 1 378 ? 20.063 -3.600 -21.516 1.00 89.25 378 ILE A N 1
ATOM 2898 C CA . ILE A 1 378 ? 21.068 -2.543 -21.542 1.00 89.25 378 ILE A CA 1
ATOM 2899 C C . ILE A 1 378 ? 21.275 -2.095 -22.990 1.00 89.25 378 ILE A C 1
ATOM 2901 O O . ILE A 1 378 ? 21.615 -2.903 -23.856 1.00 89.25 378 ILE A O 1
ATOM 2905 N N . LYS A 1 379 ? 21.065 -0.804 -23.267 1.00 84.56 379 LYS A N 1
ATOM 2906 C CA . LYS A 1 379 ? 21.215 -0.254 -24.625 1.00 84.56 379 LYS A CA 1
ATOM 2907 C C . LYS A 1 379 ? 22.672 0.027 -24.977 1.00 84.56 379 LYS A C 1
ATOM 2909 O O . LYS A 1 379 ? 23.105 -0.311 -26.075 1.00 84.56 379 LYS A O 1
ATOM 2914 N N . GLN A 1 380 ? 23.409 0.640 -24.053 1.00 84.88 380 GLN A N 1
ATOM 2915 C CA . GLN A 1 380 ? 24.816 0.989 -24.229 1.00 84.88 380 GLN A CA 1
ATOM 2916 C C . GLN A 1 380 ? 25.626 0.585 -23.003 1.00 84.88 380 GLN A C 1
ATOM 2918 O O . GLN A 1 380 ? 25.194 0.793 -21.865 1.00 84.88 380 GLN A O 1
ATOM 2923 N N . ILE A 1 381 ? 26.817 0.037 -23.239 1.00 84.44 381 ILE A N 1
ATOM 2924 C CA . ILE A 1 381 ? 27.774 -0.292 -22.186 1.00 84.44 381 ILE A CA 1
ATOM 2925 C C . ILE A 1 381 ? 29.061 0.482 -22.454 1.00 84.44 381 ILE A C 1
ATOM 2927 O O . ILE A 1 381 ? 29.615 0.446 -23.553 1.00 84.44 381 ILE A O 1
ATOM 2931 N N . ARG A 1 382 ? 29.553 1.175 -21.427 1.00 82.12 382 ARG A N 1
ATOM 2932 C CA . ARG A 1 382 ? 30.832 1.883 -21.460 1.00 82.12 382 ARG A CA 1
ATOM 2933 C C . ARG A 1 382 ? 31.741 1.342 -20.371 1.00 82.12 382 ARG A C 1
ATOM 2935 O O . ARG A 1 382 ? 31.425 1.474 -19.193 1.00 82.12 382 ARG A O 1
ATOM 2942 N N . ILE A 1 383 ? 32.876 0.775 -20.767 1.00 76.94 383 ILE A N 1
ATOM 2943 C CA . ILE A 1 383 ? 33.844 0.166 -19.851 1.00 76.94 383 ILE A CA 1
ATOM 2944 C C . ILE A 1 383 ? 35.110 1.019 -19.834 1.00 76.94 383 ILE A C 1
ATOM 2946 O O . ILE A 1 383 ? 35.706 1.302 -20.872 1.00 76.94 383 ILE A O 1
ATOM 2950 N N . GLU A 1 384 ? 35.532 1.454 -18.651 1.00 67.31 384 GLU A N 1
ATOM 2951 C CA . GLU A 1 384 ? 36.762 2.219 -18.473 1.00 67.31 384 GLU A CA 1
ATOM 2952 C C . GLU A 1 384 ? 37.947 1.285 -18.161 1.00 67.31 384 GLU A C 1
ATOM 2954 O O . GLU A 1 384 ? 38.589 1.415 -17.123 1.00 67.31 384 GLU A O 1
ATOM 2959 N N . THR A 1 385 ? 38.335 0.410 -19.099 1.00 52.25 385 THR A N 1
ATOM 2960 C CA . THR A 1 385 ? 39.550 -0.430 -18.990 1.00 52.25 385 THR A CA 1
ATOM 2961 C C . THR A 1 385 ? 40.703 0.064 -19.875 1.00 52.25 385 THR A C 1
ATOM 2963 O O . THR A 1 385 ? 40.517 0.524 -20.998 1.00 52.25 385 THR A O 1
ATOM 2966 N N . GLY A 1 386 ? 41.925 0.039 -19.332 1.00 42.03 386 GLY A N 1
ATOM 2967 C CA . GLY A 1 386 ? 43.174 0.303 -20.059 1.00 42.03 386 GLY A CA 1
ATOM 2968 C C . GLY A 1 386 ? 44.331 0.701 -19.124 1.00 42.03 386 GLY A C 1
ATOM 2969 O O . GLY A 1 386 ? 44.087 1.387 -18.122 1.00 42.03 386 GLY A O 1
ATOM 2970 N N . PRO A 1 387 ? 45.580 0.304 -19.427 1.00 35.88 387 PRO A N 1
ATOM 2971 C CA . PRO A 1 387 ? 46.706 0.351 -18.498 1.00 35.88 387 PRO A CA 1
ATOM 2972 C C . PRO A 1 387 ? 47.125 1.789 -18.168 1.00 35.88 387 PRO A C 1
ATOM 2974 O O . PRO A 1 387 ? 47.331 2.616 -19.056 1.00 35.88 387 PRO A O 1
ATOM 2977 N N . LYS A 1 388 ? 47.336 2.079 -16.881 1.00 34.59 388 LYS A N 1
ATOM 2978 C CA . LYS A 1 388 ? 48.298 3.113 -16.479 1.00 34.59 388 LYS A CA 1
ATOM 2979 C C . LYS A 1 388 ? 49.671 2.451 -16.455 1.00 34.59 388 LYS A C 1
ATOM 2981 O O . LYS A 1 388 ? 49.810 1.359 -15.908 1.00 34.59 388 LYS A O 1
ATOM 2986 N N . ALA A 1 389 ? 50.668 3.093 -17.063 1.00 30.14 389 ALA A N 1
ATOM 2987 C CA . ALA A 1 389 ? 52.047 2.613 -17.053 1.00 30.14 389 ALA A CA 1
ATOM 2988 C C . ALA A 1 389 ? 52.455 2.195 -15.626 1.00 30.14 389 ALA A C 1
ATOM 2990 O O . ALA A 1 389 ? 52.458 3.024 -14.719 1.00 30.14 389 ALA A O 1
ATOM 2991 N N . GLY A 1 390 ? 52.748 0.905 -15.434 1.00 39.53 390 GLY A N 1
ATOM 2992 C CA . GLY A 1 390 ? 53.199 0.351 -14.154 1.00 39.53 390 GLY A CA 1
ATOM 2993 C C . GLY A 1 390 ? 52.153 -0.363 -13.287 1.00 39.53 390 GLY A C 1
ATOM 2994 O O . GLY A 1 390 ? 52.528 -0.812 -12.209 1.00 39.53 390 GLY A O 1
ATOM 2995 N N . GLN A 1 391 ? 50.894 -0.519 -13.714 1.00 36.19 391 GLN A N 1
ATOM 2996 C CA . GLN A 1 391 ? 49.930 -1.393 -13.023 1.00 36.19 391 GLN A CA 1
ATOM 2997 C C . GLN A 1 391 ? 49.695 -2.685 -13.813 1.00 36.19 391 GLN A C 1
ATOM 2999 O O . GLN A 1 391 ? 49.268 -2.653 -14.967 1.00 36.19 391 GLN A O 1
ATOM 3004 N N . VAL A 1 392 ? 50.025 -3.811 -13.180 1.00 41.84 392 VAL A N 1
ATOM 3005 C CA . VAL A 1 392 ? 49.745 -5.170 -13.653 1.00 41.84 392 VAL A CA 1
ATOM 3006 C C . VAL A 1 392 ? 48.287 -5.474 -13.323 1.00 41.84 392 VAL A C 1
ATOM 3008 O O . VAL A 1 392 ? 47.915 -5.378 -12.161 1.00 41.84 392 VAL A O 1
ATOM 3011 N N . ASP A 1 393 ? 47.479 -5.721 -14.350 1.00 41.78 393 ASP A N 1
ATOM 3012 C CA . ASP A 1 393 ? 46.440 -6.767 -14.408 1.00 41.78 393 ASP A CA 1
ATOM 3013 C C . ASP A 1 393 ? 45.399 -6.404 -15.465 1.00 41.78 393 ASP A C 1
ATOM 3015 O O . ASP A 1 393 ? 44.326 -5.887 -15.180 1.00 41.78 393 ASP A O 1
ATOM 3019 N N . TYR A 1 394 ? 45.771 -6.663 -16.715 1.00 41.75 394 TYR A N 1
ATOM 3020 C CA . TYR A 1 394 ? 44.874 -7.159 -17.752 1.00 41.75 394 TYR A CA 1
ATOM 3021 C C . TYR A 1 394 ? 45.756 -7.986 -18.683 1.00 41.75 394 TYR A C 1
ATOM 3023 O O . TYR A 1 394 ? 46.607 -7.443 -19.394 1.00 41.75 394 TYR A O 1
ATOM 3031 N N . GLY A 1 395 ? 45.633 -9.311 -18.621 1.00 43.00 395 GLY A N 1
ATOM 3032 C CA . GLY A 1 395 ? 46.251 -10.158 -19.630 1.00 43.00 395 GLY A CA 1
ATOM 3033 C C . GLY A 1 395 ? 45.511 -9.973 -20.961 1.00 43.00 395 GLY A C 1
ATOM 3034 O O . GLY A 1 395 ? 44.297 -9.769 -20.952 1.00 43.00 395 GLY A O 1
ATOM 3035 N N . PRO A 1 396 ? 46.176 -10.103 -22.122 1.00 45.59 396 PRO A N 1
ATOM 3036 C CA . PRO A 1 396 ? 45.500 -10.067 -23.425 1.00 45.59 396 PRO A CA 1
ATOM 3037 C C . PRO A 1 396 ? 44.381 -11.125 -23.569 1.00 45.59 396 PRO A C 1
ATOM 3039 O O . PRO A 1 396 ? 43.506 -10.990 -24.419 1.00 45.59 396 PRO A O 1
ATOM 3042 N N . ALA A 1 397 ? 44.376 -12.160 -22.720 1.00 45.25 397 ALA A N 1
ATOM 3043 C CA . ALA A 1 397 ? 43.320 -13.168 -22.647 1.00 45.25 397 ALA A CA 1
ATOM 3044 C C . ALA A 1 397 ? 42.006 -12.651 -22.017 1.00 45.25 397 ALA A C 1
ATOM 3046 O O . ALA A 1 397 ? 40.930 -13.063 -22.449 1.00 45.25 397 ALA A O 1
ATOM 3047 N N . ASP A 1 398 ? 42.071 -11.733 -21.047 1.00 55.69 398 ASP A N 1
ATOM 3048 C CA . ASP A 1 398 ? 40.887 -11.217 -20.340 1.00 55.69 398 ASP A CA 1
ATOM 3049 C C . ASP A 1 398 ? 40.119 -10.197 -21.189 1.00 55.69 398 ASP A C 1
ATOM 3051 O O . ASP A 1 398 ? 38.887 -10.176 -21.195 1.00 55.69 398 ASP A O 1
ATOM 3055 N N . GLU A 1 399 ? 40.843 -9.392 -21.971 1.00 60.16 399 GLU A N 1
ATOM 3056 C CA . GLU A 1 399 ? 40.255 -8.473 -22.948 1.00 60.16 399 GLU A CA 1
ATOM 3057 C C . GLU A 1 399 ? 39.541 -9.243 -24.069 1.00 60.16 399 GLU A C 1
ATOM 3059 O O . GLU A 1 399 ? 38.400 -8.934 -24.411 1.00 60.16 399 GLU A O 1
ATOM 3064 N N . ALA A 1 400 ? 40.154 -10.318 -24.576 1.00 62.59 400 ALA A N 1
ATOM 3065 C CA . ALA A 1 400 ? 39.523 -11.192 -25.561 1.00 62.59 400 ALA A CA 1
ATOM 3066 C C . ALA A 1 400 ? 38.253 -11.869 -25.013 1.00 62.59 400 ALA A C 1
ATOM 3068 O O . ALA A 1 400 ? 37.246 -11.943 -25.718 1.00 62.59 400 ALA A O 1
ATOM 3069 N N . ALA A 1 401 ? 38.268 -12.317 -23.752 1.00 66.56 401 ALA A N 1
ATOM 3070 C CA . ALA A 1 401 ? 37.102 -12.914 -23.102 1.00 66.56 401 ALA A CA 1
ATOM 3071 C C . ALA A 1 401 ? 35.959 -11.904 -22.904 1.00 66.56 401 ALA A C 1
ATOM 3073 O O . ALA A 1 401 ? 34.793 -12.248 -23.099 1.00 66.56 401 ALA A O 1
ATOM 3074 N N . LEU A 1 402 ? 36.280 -10.654 -22.556 1.00 70.44 402 LEU A N 1
ATOM 3075 C CA . LEU A 1 402 ? 35.310 -9.566 -22.421 1.00 70.44 402 LEU A CA 1
ATOM 3076 C C . LEU A 1 402 ? 34.649 -9.225 -23.764 1.00 70.44 402 LEU A C 1
ATOM 3078 O O . LEU A 1 402 ? 33.425 -9.119 -23.849 1.00 70.44 402 LEU A O 1
ATOM 3082 N N . ILE A 1 403 ? 35.462 -9.092 -24.814 1.00 70.06 403 ILE A N 1
ATOM 3083 C CA . ILE A 1 403 ? 35.001 -8.814 -26.177 1.00 70.06 403 ILE A CA 1
ATOM 3084 C C . ILE A 1 403 ? 34.115 -9.956 -26.680 1.00 70.06 403 ILE A C 1
ATOM 3086 O O . ILE A 1 403 ? 33.019 -9.698 -27.173 1.00 70.06 403 ILE A O 1
ATOM 3090 N N . ALA A 1 404 ? 34.543 -11.210 -26.502 1.00 69.12 404 ALA A N 1
ATOM 3091 C CA . ALA A 1 404 ? 33.754 -12.380 -26.876 1.00 69.12 404 ALA A CA 1
ATOM 3092 C C . ALA A 1 404 ? 32.413 -12.422 -26.125 1.00 69.12 404 ALA A C 1
ATOM 3094 O O . ALA A 1 404 ? 31.367 -12.597 -26.745 1.00 69.12 404 ALA A O 1
ATOM 3095 N N . PHE A 1 405 ? 32.423 -12.170 -24.811 1.00 75.44 405 PHE A N 1
ATOM 3096 C CA . PHE A 1 405 ? 31.215 -12.173 -23.984 1.00 75.44 405 PHE A CA 1
ATOM 3097 C C . PHE A 1 405 ? 30.169 -11.148 -24.452 1.00 75.44 405 PHE A C 1
ATOM 3099 O O . PHE A 1 405 ? 28.971 -11.452 -24.460 1.00 75.44 405 PHE A O 1
ATOM 3106 N N . LEU A 1 406 ? 30.612 -9.945 -24.833 1.00 78.06 406 LEU A N 1
ATOM 3107 C CA . LEU A 1 406 ? 29.751 -8.875 -25.345 1.00 78.06 406 LEU A CA 1
ATOM 3108 C C . LEU A 1 406 ? 29.277 -9.157 -26.779 1.00 78.06 406 LEU A C 1
ATOM 3110 O O . LEU A 1 406 ? 28.091 -8.984 -27.070 1.00 78.06 406 LEU A O 1
ATOM 3114 N N . ALA A 1 407 ? 30.166 -9.647 -27.646 1.00 72.38 407 ALA A N 1
ATOM 3115 C CA . ALA A 1 407 ? 29.848 -9.991 -29.030 1.00 72.38 407 ALA A CA 1
ATOM 3116 C C . ALA A 1 407 ? 28.797 -11.111 -29.118 1.00 72.38 407 ALA A C 1
ATOM 3118 O O . ALA A 1 407 ? 27.813 -10.973 -29.843 1.00 72.38 407 ALA A O 1
ATOM 3119 N N . GLU A 1 408 ? 28.930 -12.167 -28.306 1.00 75.62 408 GLU A N 1
ATOM 3120 C CA . GLU A 1 408 ? 27.925 -13.238 -28.170 1.00 75.62 408 GLU A CA 1
ATOM 3121 C C . GLU A 1 408 ? 26.528 -12.715 -27.803 1.00 75.62 408 GLU A C 1
ATOM 3123 O O . GLU A 1 408 ? 25.523 -13.375 -28.058 1.00 75.62 408 GLU A O 1
ATOM 3128 N N . ARG A 1 409 ? 26.453 -11.533 -27.182 1.00 78.12 409 ARG A N 1
ATOM 3129 C CA . ARG A 1 409 ? 25.216 -10.928 -26.667 1.00 78.12 409 ARG A CA 1
ATOM 3130 C C . ARG A 1 409 ? 24.733 -9.751 -27.515 1.00 78.12 409 ARG A C 1
ATOM 3132 O O . ARG A 1 409 ? 23.872 -8.991 -27.077 1.00 78.12 409 ARG A O 1
ATOM 3139 N N . GLY A 1 410 ? 25.243 -9.640 -28.744 1.00 69.12 410 GLY A N 1
ATOM 3140 C CA . GLY A 1 410 ? 24.748 -8.719 -29.769 1.00 69.12 410 GLY A CA 1
ATOM 3141 C C . GLY A 1 410 ? 25.269 -7.287 -29.655 1.00 69.12 410 GLY A C 1
ATOM 3142 O O . GLY A 1 410 ? 24.686 -6.377 -30.250 1.00 69.12 410 GLY A O 1
ATOM 3143 N N . PHE A 1 411 ? 26.341 -7.073 -28.892 1.00 74.25 411 PHE A N 1
ATOM 3144 C CA . PHE A 1 411 ? 27.018 -5.786 -28.786 1.00 74.25 411 PHE A CA 1
ATOM 3145 C C . PHE A 1 411 ? 28.173 -5.696 -29.796 1.00 74.25 411 PHE A C 1
ATOM 3147 O O . PHE A 1 411 ? 28.951 -6.635 -29.951 1.00 74.25 411 PHE A O 1
ATOM 3154 N N . VAL A 1 412 ? 28.291 -4.554 -30.471 1.00 68.75 412 VAL A N 1
ATOM 3155 C CA . VAL A 1 412 ? 29.337 -4.235 -31.449 1.00 68.75 412 VAL A CA 1
ATOM 3156 C C . VAL A 1 412 ? 30.234 -3.151 -30.877 1.00 68.75 412 VAL A C 1
ATOM 3158 O O . VAL A 1 412 ? 29.764 -2.158 -30.324 1.00 68.75 412 VAL A O 1
ATOM 3161 N N . ILE A 1 413 ? 31.542 -3.357 -30.995 1.00 64.75 413 ILE A N 1
ATOM 3162 C CA . ILE A 1 413 ? 32.551 -2.399 -30.547 1.00 64.75 413 ILE A CA 1
ATOM 3163 C C . ILE A 1 413 ? 32.641 -1.286 -31.587 1.00 64.75 413 ILE A C 1
ATOM 3165 O O . ILE A 1 413 ? 33.039 -1.536 -32.724 1.00 64.75 413 ILE A O 1
ATOM 3169 N N . GLU A 1 414 ? 32.300 -0.063 -31.198 1.00 54.94 414 GLU A N 1
ATOM 3170 C CA . GLU A 1 414 ? 32.495 1.114 -32.036 1.00 54.94 414 GLU A CA 1
ATOM 3171 C C . GLU A 1 414 ? 33.933 1.636 -31.869 1.00 54.94 414 GLU A C 1
ATOM 3173 O O . GLU A 1 414 ? 34.415 1.800 -30.736 1.00 54.94 414 GLU A O 1
ATOM 3178 N N . PRO A 1 415 ? 34.656 1.920 -32.969 1.00 41.38 415 PRO A N 1
ATOM 3179 C CA . PRO A 1 415 ? 35.895 2.674 -32.882 1.00 41.38 415 PRO A CA 1
ATOM 3180 C C . PRO A 1 415 ? 35.580 4.114 -32.437 1.00 41.38 415 PRO A C 1
ATOM 3182 O O . PRO A 1 415 ? 34.581 4.686 -32.870 1.00 41.38 415 PRO A O 1
ATOM 3185 N N . PRO A 1 416 ? 36.411 4.733 -31.581 1.00 43.84 416 PRO A N 1
ATOM 3186 C CA . PRO A 1 416 ? 36.139 6.072 -31.069 1.00 43.84 416 PRO A CA 1
ATOM 3187 C C . PRO A 1 416 ? 36.119 7.105 -32.208 1.00 43.84 416 PRO A C 1
ATOM 3189 O O . PRO A 1 416 ? 37.096 7.237 -32.949 1.00 43.84 416 PRO A O 1
ATOM 3192 N N . GLU A 1 417 ? 35.030 7.867 -32.328 1.00 32.28 417 GLU A N 1
ATOM 3193 C CA . GLU A 1 417 ? 34.942 8.995 -33.259 1.00 32.28 417 GLU A CA 1
ATOM 3194 C C . GLU A 1 417 ? 35.989 10.076 -32.926 1.00 32.28 417 GLU A C 1
ATOM 3196 O O . GLU A 1 417 ? 36.109 10.529 -31.788 1.00 32.28 417 GLU A O 1
ATOM 3201 N N . GLY A 1 418 ? 36.738 10.509 -33.948 1.00 35.66 418 GLY A N 1
ATOM 3202 C CA . GLY A 1 418 ? 37.435 11.800 -33.998 1.00 35.66 418 GLY A CA 1
ATOM 3203 C C . GLY A 1 418 ? 38.451 12.105 -32.888 1.00 35.66 418 GLY A C 1
ATOM 3204 O O . GLY A 1 418 ? 38.193 12.924 -32.009 1.00 35.66 418 GLY A O 1
ATOM 3205 N N . GLN A 1 419 ? 39.681 11.585 -32.989 1.00 31.50 419 GLN A N 1
ATOM 3206 C CA . GLN A 1 419 ? 40.816 12.178 -32.267 1.00 31.50 419 GLN A CA 1
ATOM 3207 C C . GLN A 1 419 ? 41.320 13.441 -32.982 1.00 31.50 419 GLN A C 1
ATOM 3209 O O . GLN A 1 419 ? 42.141 13.373 -33.896 1.00 31.50 419 GLN A O 1
ATOM 3214 N N . ALA A 1 420 ? 40.921 14.611 -32.484 1.00 27.12 420 ALA A N 1
ATOM 3215 C CA . ALA A 1 420 ? 41.825 15.754 -32.472 1.00 27.12 420 ALA A CA 1
ATOM 3216 C C . ALA A 1 420 ? 42.814 15.553 -31.308 1.00 27.12 420 ALA A C 1
ATOM 3218 O O . ALA A 1 420 ? 42.452 15.693 -30.147 1.00 27.12 420 ALA A O 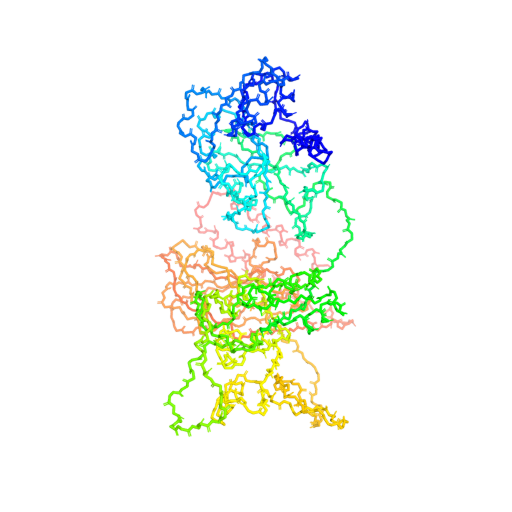1
ATOM 3219 N N . GLN A 1 421 ? 44.045 15.163 -31.648 1.00 30.59 421 GLN A N 1
ATOM 3220 C CA . GLN A 1 421 ? 45.262 15.202 -30.822 1.00 30.59 421 GLN A CA 1
ATOM 3221 C C . GLN A 1 421 ? 45.165 14.704 -29.357 1.00 30.59 421 GLN A C 1
ATOM 3223 O O . GLN A 1 421 ? 44.830 15.435 -28.429 1.00 30.59 421 GLN A O 1
ATOM 3228 N N . GLY A 1 422 ? 45.669 13.487 -29.119 1.00 32.31 422 GLY A N 1
ATOM 3229 C CA . GLY A 1 422 ? 46.471 13.209 -27.915 1.00 32.31 422 GLY A CA 1
ATOM 3230 C C . GLY A 1 422 ? 45.770 12.663 -26.666 1.00 32.31 422 GLY A C 1
ATOM 3231 O O . GLY A 1 422 ? 46.420 12.561 -25.627 1.00 32.31 422 GLY A O 1
ATOM 3232 N N . LYS A 1 423 ? 44.499 12.251 -26.727 1.00 29.59 423 LYS A N 1
ATOM 3233 C CA . LYS A 1 423 ? 43.864 11.466 -25.650 1.00 29.59 423 LYS A CA 1
ATOM 3234 C C . LYS A 1 423 ? 43.303 10.162 -26.212 1.00 29.59 423 LYS A C 1
ATOM 3236 O O . LYS A 1 423 ? 42.419 10.189 -27.060 1.00 29.59 423 LYS A O 1
ATOM 3241 N N . GLN A 1 424 ? 43.817 9.025 -25.736 1.00 30.09 424 GLN A N 1
ATOM 3242 C CA . GLN A 1 424 ? 43.285 7.692 -26.042 1.00 30.09 424 GLN A CA 1
ATOM 3243 C C . GLN A 1 424 ? 41.857 7.563 -25.473 1.00 30.09 424 GLN A C 1
ATOM 3245 O O . GLN A 1 424 ? 41.677 7.251 -24.297 1.00 30.09 424 GLN A O 1
ATOM 3250 N N . GLY A 1 425 ? 40.843 7.863 -26.288 1.00 33.75 425 GLY A N 1
ATOM 3251 C CA . GLY A 1 425 ? 39.439 7.558 -25.999 1.00 33.75 425 GLY A CA 1
ATOM 3252 C C . GLY A 1 425 ? 39.168 6.063 -26.184 1.00 33.75 425 GLY A C 1
ATOM 3253 O O . GLY A 1 425 ? 39.594 5.488 -27.181 1.00 33.75 425 GLY A O 1
ATOM 3254 N N . ARG A 1 426 ? 38.522 5.442 -25.192 1.00 43.97 426 ARG A N 1
ATOM 3255 C CA . ARG A 1 426 ? 38.254 3.994 -25.084 1.00 43.97 426 ARG A CA 1
ATOM 3256 C C . ARG A 1 426 ? 36.945 3.610 -25.798 1.00 43.97 426 ARG A C 1
ATOM 3258 O O . ARG A 1 426 ? 36.070 4.472 -25.890 1.00 43.97 426 ARG A O 1
ATOM 3265 N N . PRO A 1 427 ? 36.805 2.364 -26.292 1.00 42.91 427 PRO A N 1
ATOM 3266 C CA . PRO A 1 427 ? 35.687 1.966 -27.144 1.00 42.91 427 PRO A CA 1
ATOM 3267 C C . PRO A 1 427 ? 34.329 2.065 -26.436 1.00 42.91 427 PRO A C 1
ATOM 3269 O O . PRO A 1 427 ? 34.182 1.693 -25.270 1.00 42.91 427 PRO A O 1
ATOM 3272 N N . ILE A 1 428 ? 33.333 2.557 -27.170 1.00 46.66 428 ILE A N 1
ATOM 3273 C CA . ILE A 1 428 ? 31.912 2.479 -26.820 1.00 46.66 428 ILE A CA 1
ATOM 3274 C C . ILE A 1 428 ? 31.389 1.186 -27.446 1.00 46.66 428 ILE A C 1
ATOM 3276 O O . ILE A 1 428 ? 31.761 0.861 -28.570 1.00 46.66 428 ILE A O 1
ATOM 3280 N N . VAL A 1 429 ? 30.570 0.417 -26.728 1.00 55.75 429 VAL A N 1
ATOM 3281 C CA . VAL A 1 429 ? 29.975 -0.806 -27.280 1.00 55.75 429 VAL A CA 1
ATOM 3282 C C . VAL A 1 429 ? 28.454 -0.636 -27.326 1.00 55.75 429 VAL A C 1
ATOM 3284 O O . VAL A 1 429 ? 27.804 -0.480 -26.287 1.00 55.75 429 VAL A O 1
ATOM 3287 N N . ALA A 1 430 ? 27.891 -0.633 -28.535 1.00 48.81 430 ALA A N 1
ATOM 3288 C CA . ALA A 1 430 ? 26.468 -0.426 -28.822 1.00 48.81 430 ALA A CA 1
ATOM 3289 C C . ALA A 1 430 ? 25.904 -1.620 -29.614 1.00 48.81 430 ALA A C 1
ATOM 3291 O O . ALA A 1 430 ? 26.647 -2.347 -30.265 1.00 48.81 430 ALA A O 1
ATOM 3292 N N . ARG A 1 431 ? 24.598 -1.898 -29.540 1.00 48.31 431 ARG A N 1
ATOM 3293 C CA . ARG A 1 431 ? 24.000 -3.040 -30.265 1.00 48.31 431 ARG A CA 1
ATOM 3294 C C . ARG A 1 431 ? 24.039 -2.852 -31.787 1.00 48.31 431 ARG A C 1
ATOM 3296 O O . ARG A 1 431 ? 23.757 -1.770 -32.275 1.00 48.31 431 ARG A O 1
ATOM 3303 N N . GLN A 1 432 ? 24.246 -3.940 -32.534 1.00 35.59 432 GLN A N 1
ATOM 3304 C CA . GLN A 1 432 ? 24.375 -3.970 -34.008 1.00 35.59 432 GLN A CA 1
ATOM 3305 C C . GLN A 1 432 ? 23.195 -3.366 -34.803 1.00 35.59 432 GLN A C 1
ATOM 3307 O O . GLN A 1 432 ? 23.338 -3.071 -35.983 1.00 35.59 432 GLN A O 1
ATOM 3312 N N . SER A 1 433 ? 22.033 -3.136 -34.186 1.00 39.31 433 SER A N 1
ATOM 3313 C CA . SER A 1 433 ? 20.853 -2.549 -34.839 1.00 39.31 433 SER A CA 1
ATOM 3314 C C . SER A 1 433 ? 20.967 -1.045 -35.145 1.00 39.31 433 SER A C 1
ATOM 3316 O O . SER A 1 433 ? 19.961 -0.431 -35.489 1.00 39.31 433 SER A O 1
ATOM 3318 N N . SER A 1 434 ? 22.144 -0.433 -34.979 1.00 37.16 434 SER A N 1
ATOM 3319 C CA . SER A 1 434 ? 22.360 1.005 -35.184 1.00 37.16 434 SER A CA 1
ATOM 3320 C C . SER A 1 434 ? 23.293 1.392 -36.344 1.00 37.16 434 SER A C 1
ATOM 3322 O O . SER A 1 434 ? 23.492 2.588 -36.532 1.00 37.16 434 SER A O 1
ATOM 3324 N N . LEU A 1 435 ? 23.820 0.459 -37.156 1.00 31.80 435 LEU A N 1
ATOM 3325 C CA . LEU A 1 435 ? 24.731 0.781 -38.278 1.00 31.80 435 LEU A CA 1
ATOM 3326 C C . LEU A 1 435 ? 24.553 -0.173 -39.487 1.00 31.80 435 LEU A C 1
ATOM 3328 O O . LEU A 1 435 ? 24.915 -1.341 -39.383 1.00 31.80 435 LEU A O 1
ATOM 3332 N N . ASP A 1 436 ? 23.968 0.269 -40.614 1.00 27.67 436 ASP A N 1
ATOM 3333 C CA . ASP A 1 436 ? 24.676 0.716 -41.846 1.00 27.67 436 ASP A CA 1
ATOM 3334 C C . ASP A 1 436 ? 23.742 0.789 -43.107 1.00 27.67 436 ASP A C 1
ATOM 3336 O O . ASP A 1 436 ? 22.661 0.194 -43.116 1.00 27.67 436 ASP A O 1
ATOM 3340 N N . PRO A 1 437 ? 24.117 1.556 -44.161 1.00 43.38 437 PRO A N 1
ATOM 3341 C CA . PRO A 1 437 ? 23.282 2.060 -45.251 1.00 43.38 437 PRO A CA 1
ATOM 3342 C C . PRO A 1 437 ? 23.458 1.331 -46.605 1.00 43.38 437 PRO A C 1
ATOM 3344 O O . PRO A 1 437 ? 24.376 0.551 -46.827 1.00 43.38 437 PRO A O 1
ATOM 3347 N N . THR A 1 438 ? 22.622 1.747 -47.564 1.00 30.05 438 THR A N 1
ATOM 3348 C CA . THR A 1 438 ? 22.627 1.483 -49.022 1.00 30.05 438 THR A CA 1
ATOM 3349 C C . THR A 1 438 ? 22.008 0.167 -49.503 1.00 30.05 438 THR A C 1
ATOM 3351 O O . THR A 1 438 ? 22.553 -0.913 -49.316 1.00 30.05 438 THR A O 1
ATOM 3354 N N . GLY A 1 439 ? 20.890 0.286 -50.237 1.00 25.23 439 GLY A N 1
ATOM 3355 C CA . GLY A 1 439 ? 20.408 -0.802 -51.093 1.00 25.23 439 GLY A CA 1
ATOM 3356 C C . GLY A 1 439 ? 18.912 -0.861 -51.407 1.00 25.23 439 GLY A C 1
ATOM 3357 O O . GLY A 1 439 ? 18.363 -1.941 -51.297 1.00 25.23 439 GLY A O 1
ATOM 3358 N N . ALA A 1 440 ? 18.312 0.256 -51.846 1.00 23.94 440 ALA A N 1
ATOM 3359 C CA . ALA A 1 440 ? 16.992 0.389 -52.496 1.00 23.94 440 ALA A CA 1
ATOM 3360 C C . ALA A 1 440 ? 15.736 -0.067 -51.706 1.00 23.94 440 ALA A C 1
ATOM 3362 O O . ALA A 1 440 ? 15.705 -1.164 -51.163 1.00 23.94 440 ALA A O 1
ATOM 3363 N N . PRO A 1 441 ? 14.670 0.757 -51.654 1.00 31.80 441 PRO A N 1
ATOM 3364 C CA . PRO A 1 441 ? 13.512 0.480 -50.811 1.00 31.80 441 PRO A CA 1
ATOM 3365 C C . PRO A 1 441 ? 12.591 -0.563 -51.462 1.00 31.80 441 PRO A C 1
ATOM 3367 O O . PRO A 1 441 ? 12.165 -0.343 -52.599 1.00 31.80 441 PRO A O 1
ATOM 3370 N N . PRO A 1 442 ? 12.204 -1.640 -50.757 1.00 27.47 442 PRO A N 1
ATOM 3371 C CA . PRO A 1 442 ? 10.989 -2.365 -51.070 1.00 27.47 442 PRO A CA 1
ATOM 3372 C C . PRO A 1 442 ? 9.896 -1.959 -50.069 1.00 27.47 442 PRO A C 1
ATOM 3374 O O . PRO A 1 442 ? 9.986 -2.260 -48.885 1.00 27.47 442 PRO A O 1
ATOM 3377 N N . GLU A 1 443 ? 8.924 -1.219 -50.601 1.00 25.27 443 GLU A N 1
ATOM 3378 C CA . GLU A 1 443 ? 7.492 -1.190 -50.258 1.00 25.27 443 GLU A CA 1
ATOM 3379 C C . GLU A 1 443 ? 7.081 -1.119 -48.767 1.00 25.27 443 GLU A C 1
ATOM 3381 O O . GLU A 1 443 ? 7.093 -2.099 -48.030 1.00 25.27 443 GLU A O 1
ATOM 3386 N N . ASP A 1 444 ? 6.614 0.064 -48.357 1.00 26.91 444 ASP A N 1
ATOM 3387 C CA . ASP A 1 444 ? 5.616 0.232 -47.283 1.00 26.91 444 ASP A CA 1
ATOM 3388 C C . ASP A 1 444 ? 4.284 -0.430 -47.704 1.00 26.91 444 ASP A C 1
ATOM 3390 O O . ASP A 1 444 ? 3.999 -0.439 -48.908 1.00 26.91 444 ASP A O 1
ATOM 3394 N N . PRO A 1 445 ? 3.340 -0.735 -46.789 1.00 50.19 445 PRO A N 1
ATOM 3395 C CA . PRO A 1 445 ? 3.410 -1.132 -45.369 1.00 50.19 445 PRO A CA 1
ATOM 3396 C C . PRO A 1 445 ? 2.477 -2.355 -45.085 1.00 50.19 445 PRO A C 1
ATOM 3398 O O . PRO A 1 445 ? 1.822 -2.833 -45.998 1.00 50.19 445 PRO A O 1
ATOM 3401 N N . GLU A 1 446 ? 2.383 -2.869 -43.840 1.00 32.28 446 GLU A N 1
ATOM 3402 C CA . GLU A 1 446 ? 1.097 -3.137 -43.123 1.00 32.28 446 GLU A CA 1
ATOM 3403 C C . GLU A 1 446 ? 1.221 -4.039 -41.863 1.00 32.28 446 GLU A C 1
ATOM 3405 O O . GLU A 1 446 ? 1.330 -5.259 -41.916 1.00 32.28 446 GLU A O 1
ATOM 3410 N N . ASN A 1 447 ? 1.114 -3.381 -40.701 1.00 41.75 447 ASN A N 1
ATOM 3411 C CA . ASN A 1 447 ? 0.212 -3.731 -39.590 1.00 41.75 447 ASN A CA 1
ATOM 3412 C C . ASN A 1 447 ? 0.369 -5.069 -38.828 1.00 41.75 447 ASN A C 1
ATOM 3414 O O . ASN A 1 447 ? -0.617 -5.722 -38.471 1.00 41.75 447 ASN A O 1
ATOM 3418 N N . ASP A 1 448 ? 1.592 -5.440 -38.459 1.00 46.78 448 ASP A N 1
ATOM 3419 C CA . ASP A 1 448 ? 1.796 -6.496 -37.464 1.00 46.78 448 ASP A CA 1
ATOM 3420 C C . ASP A 1 448 ? 1.508 -5.929 -36.056 1.00 46.78 448 ASP A C 1
ATOM 3422 O O . ASP A 1 448 ? 2.265 -5.115 -35.524 1.00 46.78 448 ASP A O 1
ATOM 3426 N N . ALA A 1 449 ? 0.381 -6.317 -35.444 1.00 54.47 449 ALA A N 1
ATOM 3427 C CA . ALA A 1 449 ? 0.005 -5.907 -34.081 1.00 54.47 449 ALA A CA 1
ATOM 3428 C C . ALA A 1 449 ? 0.779 -6.709 -33.025 1.00 54.47 449 ALA A C 1
ATOM 3430 O O . ALA A 1 449 ? 0.234 -7.188 -32.024 1.00 54.47 449 ALA A O 1
ATOM 3431 N N . THR A 1 450 ? 2.071 -6.902 -33.267 1.00 60.75 450 THR A N 1
ATOM 3432 C CA . THR A 1 450 ? 2.959 -7.670 -32.410 1.00 60.75 450 THR A CA 1
ATOM 3433 C C . THR A 1 450 ? 2.968 -7.052 -31.008 1.00 60.75 450 THR A C 1
ATOM 3435 O O . THR A 1 450 ? 3.151 -5.845 -30.826 1.00 60.75 450 THR A O 1
ATOM 3438 N N . GLY A 1 451 ? 2.718 -7.887 -29.998 1.00 68.31 451 GLY A N 1
ATOM 3439 C CA . GLY A 1 451 ? 2.574 -7.453 -28.604 1.00 68.31 451 GLY A CA 1
ATOM 3440 C C . GLY A 1 451 ? 1.153 -7.060 -28.185 1.00 68.31 451 GLY A C 1
ATOM 3441 O O . GLY A 1 451 ? 0.966 -6.679 -27.035 1.00 68.31 451 GLY A O 1
ATOM 3442 N N . LEU A 1 452 ? 0.143 -7.181 -29.061 1.00 83.19 452 LEU A N 1
ATOM 3443 C CA . LEU A 1 452 ? -1.258 -6.942 -28.688 1.00 83.19 452 LEU A CA 1
ATOM 3444 C C . LEU A 1 452 ? -1.722 -7.865 -27.549 1.00 83.19 452 LEU A C 1
ATOM 3446 O O . LEU A 1 452 ? -2.395 -7.410 -26.628 1.00 83.19 452 LEU A O 1
ATOM 3450 N N . TYR A 1 453 ? -1.325 -9.136 -27.590 1.00 84.94 453 TYR A N 1
ATOM 3451 C CA . TYR A 1 453 ? -1.392 -10.044 -26.448 1.00 84.94 453 TYR A CA 1
ATOM 3452 C C . TYR A 1 453 ? -0.040 -10.716 -26.287 1.00 84.94 453 TYR A C 1
ATOM 3454 O O . TYR A 1 453 ? 0.454 -11.367 -27.206 1.00 84.94 453 TYR A O 1
ATOM 3462 N N . GLU A 1 454 ? 0.556 -10.586 -25.109 1.00 87.81 454 GLU A N 1
ATOM 3463 C CA . GLU A 1 454 ? 1.804 -11.266 -24.785 1.00 87.81 454 GLU A CA 1
ATOM 3464 C C . GLU A 1 454 ? 1.518 -12.384 -23.788 1.00 87.81 454 GLU A C 1
ATOM 3466 O O . GLU A 1 454 ? 1.256 -12.114 -22.619 1.00 87.81 454 GLU A O 1
ATOM 3471 N N . LEU A 1 455 ? 1.601 -13.649 -24.218 1.00 81.44 455 LEU A N 1
ATOM 3472 C CA . LEU A 1 455 ? 1.285 -14.785 -23.341 1.00 81.44 455 LEU A CA 1
ATOM 3473 C C . LEU A 1 455 ? 2.119 -14.802 -22.052 1.00 81.44 455 LEU A C 1
ATOM 3475 O O . LEU A 1 455 ? 1.612 -15.220 -21.023 1.00 81.44 455 LEU A O 1
ATOM 3479 N N . LYS A 1 456 ? 3.356 -14.289 -22.067 1.00 83.62 456 LYS A N 1
ATOM 3480 C CA . LYS A 1 456 ? 4.211 -14.154 -20.868 1.00 83.62 456 LYS A CA 1
ATOM 3481 C C . LYS A 1 456 ? 3.697 -13.143 -19.834 1.00 83.62 456 LYS A C 1
ATOM 3483 O O . LYS A 1 456 ? 4.138 -13.183 -18.692 1.00 83.62 456 LYS A O 1
ATOM 3488 N N . ALA A 1 457 ? 2.806 -12.236 -20.232 1.00 85.75 457 ALA A N 1
ATOM 3489 C CA . ALA A 1 457 ? 2.169 -11.255 -19.358 1.00 85.75 457 ALA A CA 1
ATOM 3490 C C . ALA A 1 457 ? 0.873 -11.794 -18.723 1.00 85.75 457 ALA A C 1
ATOM 3492 O O . ALA A 1 457 ? 0.080 -11.014 -18.201 1.00 85.75 457 ALA A O 1
ATOM 3493 N N . PHE A 1 458 ? 0.637 -13.108 -18.796 1.00 84.81 458 PHE A N 1
ATOM 3494 C CA . PHE A 1 458 ? -0.522 -13.747 -18.190 1.00 84.81 458 PHE A CA 1
ATOM 3495 C C . PHE A 1 458 ? -0.601 -13.513 -16.675 1.00 84.81 458 PHE A C 1
ATOM 3497 O O . PHE A 1 458 ? 0.391 -13.532 -15.947 1.00 84.81 458 PHE A O 1
ATOM 3504 N N . GLU A 1 459 ? -1.825 -13.378 -16.197 1.00 89.81 459 GLU A N 1
ATOM 3505 C CA . GLU A 1 459 ? -2.213 -13.479 -14.804 1.00 89.81 459 GLU A CA 1
ATOM 3506 C C . GLU A 1 459 ? -2.824 -14.865 -14.586 1.00 89.81 459 GLU A C 1
ATOM 3508 O O . GLU A 1 459 ? -3.729 -15.286 -15.315 1.00 89.81 459 GLU A O 1
ATOM 3513 N N . THR A 1 460 ? -2.344 -15.593 -13.580 1.00 87.94 460 THR A N 1
ATOM 3514 C CA . THR A 1 460 ? -2.977 -16.848 -13.162 1.00 87.94 460 THR A CA 1
ATOM 3515 C C . THR A 1 460 ? -4.238 -16.528 -12.370 1.00 87.94 460 THR A C 1
ATOM 3517 O O . THR A 1 460 ? -4.159 -15.896 -11.318 1.00 87.94 460 THR A O 1
ATOM 3520 N N . ALA A 1 461 ? -5.393 -16.986 -12.847 1.00 77.31 461 ALA A N 1
ATOM 3521 C CA . ALA A 1 461 ? -6.663 -16.823 -12.146 1.00 77.31 461 ALA A CA 1
ATOM 3522 C C . ALA A 1 461 ? -6.924 -18.003 -11.192 1.00 77.31 461 ALA A C 1
ATOM 3524 O O . ALA A 1 461 ? -6.879 -17.837 -9.974 1.00 77.31 461 ALA A O 1
ATOM 3525 N N . ALA A 1 462 ? -7.155 -19.206 -11.723 1.00 72.69 462 ALA A N 1
ATOM 3526 C CA . ALA A 1 462 ? -7.365 -20.418 -10.936 1.00 72.69 462 ALA A CA 1
ATOM 3527 C C . ALA A 1 462 ? -6.692 -21.639 -11.577 1.00 72.69 462 ALA A C 1
ATOM 3529 O O . ALA A 1 462 ? -7.051 -22.087 -12.664 1.00 72.69 462 ALA A O 1
ATOM 3530 N N . GLY A 1 463 ? -5.756 -22.236 -10.845 1.00 85.44 463 GLY A N 1
ATOM 3531 C CA . GLY A 1 463 ? -4.961 -23.370 -11.306 1.00 85.44 463 GLY A CA 1
ATOM 3532 C C . GLY A 1 463 ? -3.476 -23.052 -11.216 1.00 85.44 463 GLY A C 1
ATOM 3533 O O . GLY A 1 463 ? -3.064 -22.209 -10.419 1.00 85.44 463 GLY A O 1
ATOM 3534 N N . ASN A 1 464 ? -2.671 -23.730 -12.021 1.00 89.00 464 ASN A N 1
ATOM 3535 C CA . ASN A 1 464 ? -1.242 -23.483 -12.134 1.00 89.00 464 ASN A CA 1
ATOM 3536 C C . ASN A 1 464 ? -0.932 -23.160 -13.590 1.00 89.00 464 ASN A C 1
ATOM 3538 O O . ASN A 1 464 ? -1.203 -23.967 -14.474 1.00 89.00 464 ASN A O 1
ATOM 3542 N N . VAL A 1 465 ? -0.394 -21.970 -13.828 1.00 88.81 465 VAL A N 1
ATOM 3543 C CA . VAL A 1 465 ? -0.056 -21.505 -15.168 1.00 88.81 465 VAL A CA 1
ATOM 3544 C C . VAL A 1 465 ? 1.372 -20.999 -15.151 1.00 88.81 465 VAL A C 1
ATOM 3546 O O . VAL A 1 465 ? 1.781 -20.297 -14.221 1.00 88.81 465 VAL A O 1
ATOM 3549 N N . ARG A 1 466 ? 2.151 -21.400 -16.152 1.00 89.50 466 ARG A N 1
ATOM 3550 C CA . ARG A 1 466 ? 3.572 -21.071 -16.268 1.00 89.50 466 ARG A CA 1
ATOM 3551 C C . ARG A 1 466 ? 3.897 -20.745 -17.710 1.00 89.50 466 ARG A C 1
ATOM 3553 O O . ARG A 1 466 ? 3.395 -21.389 -18.621 1.00 89.50 466 ARG A O 1
ATOM 3560 N N . PHE A 1 467 ? 4.768 -19.766 -17.911 1.00 85.00 467 PHE A N 1
ATOM 3561 C CA . PHE A 1 467 ? 5.303 -19.473 -19.232 1.00 85.00 467 PHE A CA 1
ATOM 3562 C C . PHE A 1 467 ? 6.700 -20.077 -19.355 1.00 85.00 467 PHE A C 1
ATOM 3564 O O . PHE A 1 467 ? 7.608 -19.695 -18.615 1.00 85.00 467 PHE A O 1
ATOM 3571 N N . LEU A 1 468 ? 6.848 -21.049 -20.251 1.00 77.69 468 LEU A N 1
ATOM 3572 C CA . LEU A 1 468 ? 8.057 -21.841 -20.465 1.00 77.69 468 LEU A CA 1
ATOM 3573 C C . LEU A 1 468 ? 8.248 -22.036 -21.972 1.00 77.69 468 LEU A C 1
ATOM 3575 O O . LEU A 1 468 ? 7.288 -22.322 -22.681 1.00 77.69 468 LEU A O 1
ATOM 3579 N N . ASP A 1 469 ? 9.475 -21.860 -22.465 1.00 76.12 469 ASP A N 1
ATOM 3580 C CA . ASP A 1 469 ? 9.852 -22.101 -23.869 1.00 76.12 469 ASP A CA 1
ATOM 3581 C C . ASP A 1 469 ? 8.913 -21.467 -24.912 1.00 76.12 469 ASP A C 1
ATOM 3583 O O . ASP A 1 469 ? 8.553 -22.076 -25.921 1.00 76.12 469 ASP A O 1
ATOM 3587 N N . ASP A 1 470 ? 8.519 -20.215 -24.660 1.00 78.19 470 ASP A N 1
ATOM 3588 C CA . ASP A 1 470 ? 7.606 -19.442 -25.511 1.00 78.19 470 ASP A CA 1
ATOM 3589 C C . ASP A 1 470 ? 6.181 -20.025 -25.610 1.00 78.19 470 ASP A C 1
ATOM 3591 O O . ASP A 1 470 ? 5.446 -19.774 -26.565 1.00 78.19 470 ASP A O 1
ATOM 3595 N N . ARG A 1 471 ? 5.765 -20.818 -24.618 1.00 82.00 471 ARG A N 1
ATOM 3596 C CA . ARG A 1 471 ? 4.408 -21.358 -24.488 1.00 82.00 471 ARG A CA 1
ATOM 3597 C C . ARG A 1 471 ? 3.889 -21.164 -23.076 1.00 82.00 471 ARG A C 1
ATOM 3599 O O . ARG A 1 471 ? 4.639 -21.089 -22.106 1.00 82.00 471 ARG A O 1
ATOM 3606 N N . LEU A 1 472 ? 2.576 -21.108 -22.966 1.00 90.38 472 LEU A N 1
ATOM 3607 C CA . LEU A 1 472 ? 1.866 -21.061 -21.711 1.00 90.38 472 LEU A CA 1
ATOM 3608 C C . LEU A 1 472 ? 1.384 -22.462 -21.351 1.00 90.38 472 LEU A C 1
ATOM 3610 O O . LEU A 1 472 ? 0.441 -22.963 -21.952 1.00 90.38 472 LEU A O 1
ATOM 3614 N N . GLU A 1 473 ? 2.037 -23.092 -20.386 1.00 95.88 473 GLU A N 1
ATOM 3615 C CA . GLU A 1 4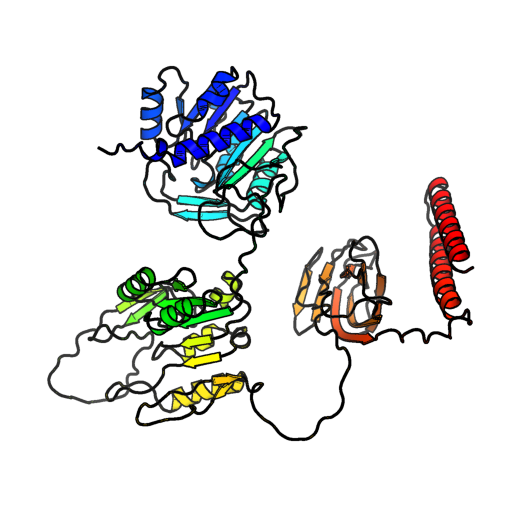73 ? 1.560 -24.320 -19.758 1.00 95.88 473 GLU A CA 1
ATOM 3616 C C . GLU A 1 473 ? 0.422 -23.979 -18.798 1.00 95.88 473 GLU A C 1
ATOM 3618 O O . GLU A 1 473 ? 0.557 -23.092 -17.951 1.00 95.88 473 GLU A O 1
ATOM 3623 N N . VAL A 1 474 ? -0.700 -24.678 -18.928 1.00 93.69 474 VAL A N 1
ATOM 3624 C CA . VAL A 1 474 ? -1.931 -24.418 -18.190 1.00 93.69 474 VAL A CA 1
ATOM 3625 C C . VAL A 1 474 ? -2.415 -25.714 -17.560 1.00 93.69 474 VAL A C 1
ATOM 3627 O O . VAL A 1 474 ? -2.842 -26.632 -18.248 1.00 93.69 474 VAL A O 1
ATOM 3630 N N . THR A 1 475 ? -2.422 -25.757 -16.230 1.00 94.00 475 THR A N 1
ATOM 3631 C CA . THR A 1 475 ? -3.194 -26.722 -15.442 1.00 94.00 475 THR A CA 1
ATOM 3632 C C . THR A 1 475 ? -4.369 -25.998 -14.803 1.00 94.00 475 THR A C 1
ATOM 3634 O O . THR A 1 475 ? -4.175 -25.113 -13.967 1.00 94.00 475 THR A O 1
ATOM 3637 N N . THR A 1 476 ? -5.599 -26.361 -15.141 1.00 94.69 476 THR A N 1
ATOM 3638 C CA . THR A 1 476 ? -6.779 -25.723 -14.547 1.00 94.69 476 THR A CA 1
ATOM 3639 C C . THR A 1 476 ? -7.154 -26.368 -13.217 1.00 94.69 476 THR A C 1
ATOM 3641 O O . THR A 1 476 ? -6.754 -27.485 -12.894 1.00 94.69 476 THR A O 1
ATOM 3644 N N . THR A 1 477 ? -7.992 -25.687 -12.435 1.00 89.69 477 THR A N 1
ATOM 3645 C CA . THR A 1 477 ? -8.765 -26.376 -11.387 1.00 89.69 477 THR A CA 1
ATOM 3646 C C . THR A 1 477 ? -9.887 -27.216 -12.010 1.00 89.69 477 THR A C 1
ATOM 3648 O O . THR A 1 477 ? -10.218 -27.044 -13.183 1.00 89.69 477 THR A O 1
ATOM 3651 N N . ALA A 1 478 ? -10.491 -28.118 -11.229 1.00 89.88 478 ALA A N 1
ATOM 3652 C CA . ALA A 1 478 ? -11.569 -28.992 -11.702 1.00 89.88 478 ALA A CA 1
ATOM 3653 C C . ALA A 1 478 ? -12.910 -28.276 -11.942 1.00 89.88 478 ALA A C 1
ATOM 3655 O O . ALA A 1 478 ? -13.824 -28.867 -12.507 1.00 89.88 478 ALA A O 1
ATOM 3656 N N . ALA A 1 479 ? -13.050 -27.020 -11.506 1.00 80.50 479 ALA A N 1
ATOM 3657 C CA . ALA A 1 479 ? -14.270 -26.255 -11.720 1.00 80.50 479 ALA A CA 1
ATOM 3658 C C . ALA A 1 479 ? -14.405 -25.893 -13.206 1.00 80.50 479 ALA A C 1
ATOM 3660 O O . ALA A 1 479 ? -13.549 -25.199 -13.762 1.00 80.50 479 ALA A O 1
ATOM 3661 N N . GLN A 1 480 ? -15.477 -26.364 -13.847 1.00 91.88 480 GLN A N 1
ATOM 3662 C CA . GLN A 1 480 ? -15.770 -26.025 -15.236 1.00 91.88 480 GLN A CA 1
ATOM 3663 C C . GLN A 1 480 ? -15.990 -24.510 -15.370 1.00 91.88 480 GLN A C 1
ATOM 3665 O O . GLN A 1 480 ? -16.621 -23.879 -14.522 1.00 91.88 480 GLN A O 1
ATOM 3670 N N . TRP A 1 481 ? -15.442 -23.934 -16.434 1.00 85.44 481 TRP A N 1
ATOM 3671 C CA . TRP A 1 481 ? -15.444 -22.512 -16.793 1.00 85.44 481 TRP A CA 1
ATOM 3672 C C . TRP A 1 481 ? -14.617 -21.586 -15.904 1.00 85.44 481 TRP A C 1
ATOM 3674 O O . TRP A 1 481 ? -14.553 -20.386 -16.184 1.00 85.44 481 TRP A O 1
ATOM 3684 N N . ALA A 1 482 ? -13.921 -22.117 -14.896 1.00 76.69 482 ALA A N 1
ATOM 3685 C CA . ALA A 1 482 ? -12.965 -21.338 -14.124 1.00 76.69 482 ALA A CA 1
ATOM 3686 C C . ALA A 1 482 ? -11.790 -20.903 -15.011 1.00 76.69 482 ALA A C 1
ATOM 3688 O O . ALA A 1 482 ? -11.163 -21.723 -15.691 1.00 76.69 482 ALA A O 1
ATOM 3689 N N . TYR A 1 483 ? -11.494 -19.604 -14.998 1.00 88.88 483 TYR A N 1
ATOM 3690 C CA . TYR A 1 483 ? -10.356 -19.046 -15.721 1.00 88.88 483 TYR A CA 1
ATOM 3691 C C . TYR A 1 483 ? -9.064 -19.552 -15.100 1.00 88.88 483 TYR A C 1
ATOM 3693 O O . TYR A 1 483 ? -8.912 -19.527 -13.882 1.00 88.88 483 TYR A O 1
ATOM 3701 N N . ALA A 1 484 ? -8.132 -19.987 -15.936 1.00 86.19 484 ALA A N 1
ATOM 3702 C CA . ALA A 1 484 ? -6.814 -20.422 -15.507 1.00 86.19 484 ALA A CA 1
ATOM 3703 C C . ALA A 1 484 ? -5.765 -19.362 -15.821 1.00 86.19 484 ALA A C 1
ATOM 3705 O O . ALA A 1 484 ? -5.027 -18.963 -14.923 1.00 86.19 484 ALA A O 1
ATOM 3706 N N . ALA A 1 485 ? -5.761 -18.847 -17.050 1.00 92.75 485 ALA A N 1
ATOM 3707 C CA . ALA A 1 485 ? -4.877 -17.767 -17.466 1.00 92.75 485 ALA A CA 1
ATOM 3708 C C . ALA A 1 485 ? -5.671 -16.602 -18.048 1.00 92.75 485 ALA A C 1
ATOM 3710 O O . ALA A 1 485 ? -6.633 -16.808 -18.787 1.00 92.75 485 ALA A O 1
ATOM 3711 N N . VAL A 1 486 ? -5.238 -15.385 -17.745 1.00 90.44 486 VAL A N 1
ATOM 3712 C CA . VAL A 1 486 ? -5.822 -14.147 -18.254 1.00 90.44 486 VAL A CA 1
ATOM 3713 C C . VAL A 1 486 ? -4.693 -13.265 -18.776 1.00 90.44 486 VAL A C 1
ATOM 3715 O O . VAL A 1 486 ? -3.811 -12.876 -18.027 1.00 90.44 486 VAL A O 1
ATOM 3718 N N . ILE A 1 487 ? -4.698 -12.953 -20.063 1.00 96.50 487 ILE A N 1
ATOM 3719 C CA . ILE A 1 487 ? -3.645 -12.220 -20.756 1.00 96.50 487 ILE A CA 1
ATOM 3720 C C . ILE A 1 487 ? -4.172 -10.821 -21.102 1.00 96.50 487 ILE A C 1
ATOM 3722 O O . ILE A 1 487 ? -5.177 -10.704 -21.817 1.00 96.50 487 ILE A O 1
ATOM 3726 N N . PRO A 1 488 ? -3.531 -9.750 -20.598 1.00 87.00 488 PRO A N 1
ATOM 3727 C CA . PRO A 1 488 ? -3.962 -8.387 -20.864 1.00 87.00 488 PRO A CA 1
ATOM 3728 C C . PRO A 1 488 ? -3.780 -8.022 -22.341 1.00 87.00 488 PRO A C 1
ATOM 3730 O O . PRO A 1 488 ? -2.857 -8.494 -23.003 1.00 87.00 488 PRO A O 1
ATOM 3733 N N . VAL A 1 489 ? -4.670 -7.161 -22.837 1.00 90.00 489 VAL A N 1
ATOM 3734 C CA . VAL A 1 489 ? -4.603 -6.600 -24.191 1.00 90.00 489 VAL A CA 1
ATOM 3735 C C . VAL A 1 489 ? -3.873 -5.255 -24.177 1.00 90.00 489 VAL A C 1
ATOM 3737 O O . VAL A 1 489 ? -4.246 -4.358 -23.417 1.00 90.00 489 VAL A O 1
ATOM 3740 N N . ASP A 1 490 ? -2.869 -5.076 -25.035 1.00 85.12 490 ASP A N 1
ATOM 3741 C CA . ASP A 1 490 ? -2.267 -3.767 -25.316 1.00 85.12 490 ASP A CA 1
ATOM 3742 C C . ASP A 1 490 ? -2.983 -3.115 -26.506 1.00 85.12 490 ASP A C 1
ATOM 3744 O O . ASP A 1 490 ? -2.592 -3.246 -27.666 1.00 85.12 490 ASP A O 1
ATOM 3748 N N . ARG A 1 491 ? -4.054 -2.373 -26.208 1.00 77.25 491 ARG A N 1
ATOM 3749 C CA . ARG A 1 491 ? -4.924 -1.745 -27.220 1.00 77.25 491 ARG A CA 1
ATOM 3750 C C . ARG A 1 491 ? -4.233 -0.718 -28.112 1.00 77.25 491 ARG A C 1
ATOM 3752 O O . ARG A 1 491 ? -4.831 -0.256 -29.074 1.00 77.25 491 ARG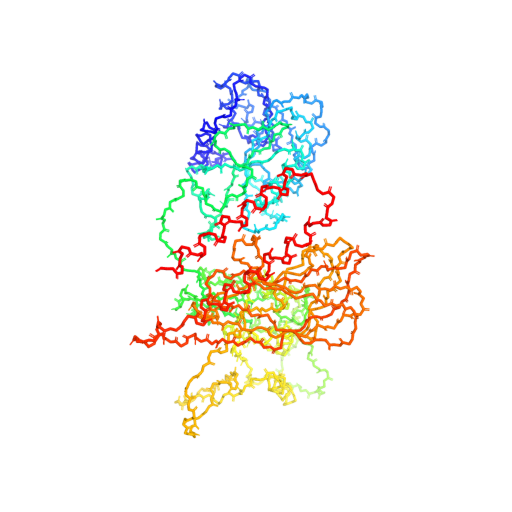 A O 1
ATOM 3759 N N . THR A 1 492 ? -2.997 -0.340 -27.800 1.00 76.69 492 THR A N 1
ATOM 3760 C CA . THR A 1 492 ? -2.221 0.582 -28.635 1.00 76.69 492 THR A CA 1
ATOM 3761 C C . THR A 1 492 ? -1.575 -0.108 -29.837 1.00 76.69 492 THR A C 1
ATOM 3763 O O . THR A 1 492 ? -1.072 0.573 -30.727 1.00 76.69 492 THR A O 1
ATOM 3766 N N . ARG A 1 493 ? -1.600 -1.447 -29.876 1.00 80.81 493 ARG A N 1
ATOM 3767 C CA . ARG A 1 493 ? -0.900 -2.265 -30.874 1.00 80.81 493 ARG A CA 1
ATOM 3768 C C . ARG A 1 493 ? -1.706 -2.589 -32.12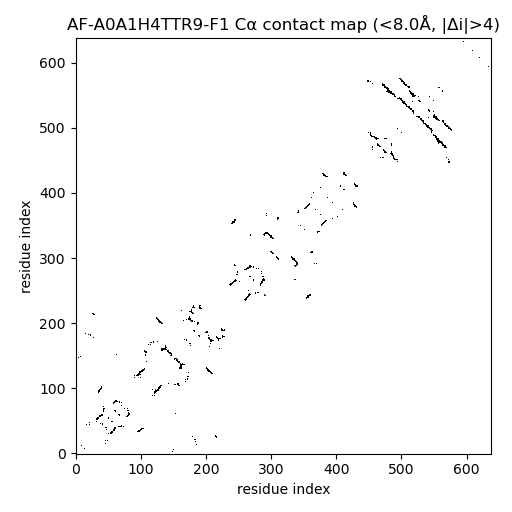3 1.00 80.81 493 ARG A C 1
ATOM 3770 O O . ARG A 1 493 ? -1.100 -3.009 -33.097 1.00 80.81 493 ARG A O 1
ATOM 3777 N N . ALA A 1 494 ? -3.019 -2.373 -32.123 1.00 78.75 494 ALA A N 1
ATOM 3778 C CA . ALA A 1 494 ? -3.855 -2.504 -33.314 1.00 78.75 494 ALA A CA 1
ATOM 3779 C C . ALA A 1 494 ? -4.718 -1.240 -33.503 1.00 78.75 494 ALA A C 1
ATOM 3781 O O . ALA A 1 494 ? -5.157 -0.649 -32.510 1.00 78.75 494 ALA A O 1
ATOM 3782 N N . PRO A 1 495 ? -4.960 -0.780 -34.745 1.00 75.81 495 PRO A N 1
ATOM 3783 C CA . PRO A 1 495 ? -5.779 0.400 -34.994 1.00 75.81 495 PRO A CA 1
ATOM 3784 C C . PRO A 1 495 ? -7.249 0.160 -34.652 1.00 75.81 495 PRO A C 1
ATOM 3786 O O . PRO A 1 495 ? -7.779 -0.934 -34.852 1.00 75.81 495 PRO A O 1
ATOM 3789 N N . LYS A 1 496 ? -7.934 1.212 -34.204 1.00 75.12 496 LYS A N 1
ATOM 3790 C CA . LYS A 1 496 ? -9.386 1.175 -33.998 1.00 75.12 496 LYS A CA 1
ATOM 3791 C C . LYS A 1 496 ? -10.138 0.871 -35.292 1.00 75.12 496 LYS A C 1
ATOM 3793 O O . LYS A 1 496 ? -9.724 1.318 -36.359 1.00 75.12 496 LYS A O 1
ATOM 3798 N N . GLY A 1 497 ? -11.226 0.113 -35.189 1.00 65.12 497 GLY A N 1
ATOM 3799 C CA . GLY A 1 497 ? -12.025 -0.330 -36.337 1.00 65.12 497 GLY A CA 1
ATOM 3800 C C . GLY A 1 497 ? -11.401 -1.430 -37.209 1.00 65.12 497 GLY A C 1
ATOM 3801 O O . GLY A 1 497 ? -12.049 -1.876 -38.151 1.00 65.12 497 GLY A O 1
ATOM 3802 N N . SER A 1 498 ? -10.179 -1.887 -36.914 1.00 75.50 498 SER A N 1
ATOM 3803 C CA . SER A 1 498 ? -9.527 -2.967 -37.669 1.00 75.50 498 SER A CA 1
ATOM 3804 C C . SER A 1 498 ? -10.077 -4.355 -37.317 1.00 75.50 498 SER A C 1
AT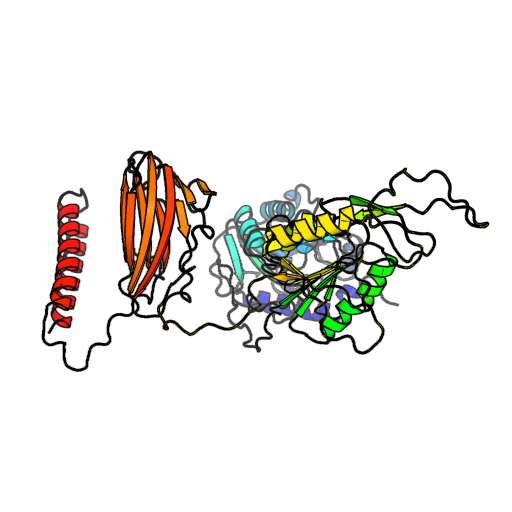OM 3806 O O . SER A 1 498 ? -10.610 -4.571 -36.225 1.00 75.50 498 SER A O 1
ATOM 3808 N N . ILE A 1 499 ? -9.928 -5.307 -38.237 1.00 74.75 499 ILE A N 1
ATOM 3809 C CA . ILE A 1 499 ? -10.133 -6.736 -37.996 1.00 74.75 499 ILE A CA 1
ATOM 3810 C C . ILE A 1 499 ? -8.804 -7.313 -37.513 1.00 74.75 499 ILE A C 1
ATOM 3812 O O . ILE A 1 499 ? -7.786 -7.195 -38.194 1.00 74.75 499 ILE A O 1
ATOM 3816 N N . VAL A 1 500 ? -8.810 -7.972 -36.358 1.00 82.25 500 VAL A N 1
ATOM 3817 C CA . VAL A 1 500 ? -7.614 -8.607 -35.794 1.00 82.25 500 VAL A CA 1
ATOM 3818 C C . VAL A 1 500 ? -7.823 -10.112 -35.719 1.00 82.25 500 VAL A C 1
ATOM 3820 O O . VAL A 1 500 ? -8.835 -10.573 -35.197 1.00 82.25 500 VAL A O 1
ATOM 3823 N N . ARG A 1 501 ? -6.861 -10.893 -36.212 1.00 82.56 501 ARG A N 1
ATOM 3824 C CA . ARG A 1 501 ? -6.881 -12.363 -36.158 1.00 82.56 501 ARG A CA 1
ATOM 3825 C C . ARG A 1 501 ? -5.714 -12.873 -35.327 1.00 82.56 501 ARG A C 1
ATOM 3827 O O . ARG A 1 501 ? -4.591 -12.397 -35.494 1.00 82.56 501 ARG A O 1
ATOM 3834 N N . LEU A 1 502 ? -5.993 -13.811 -34.426 1.00 89.56 502 LEU A N 1
ATOM 3835 C CA . LEU A 1 502 ? -5.015 -14.416 -33.529 1.00 89.56 502 LEU A CA 1
ATOM 3836 C C . LEU A 1 502 ? -4.963 -15.921 -33.747 1.00 89.56 502 LEU A C 1
ATOM 3838 O O . LEU A 1 502 ? -5.944 -16.607 -33.474 1.00 89.56 502 LEU A O 1
ATOM 3842 N N . ASP A 1 503 ? -3.796 -16.424 -34.136 1.00 80.75 503 ASP A N 1
ATOM 3843 C CA . ASP A 1 503 ? -3.571 -17.858 -34.308 1.00 80.75 503 ASP A CA 1
ATOM 3844 C C . ASP A 1 503 ? -2.898 -18.439 -33.062 1.00 80.75 503 ASP A C 1
ATOM 3846 O O . ASP A 1 503 ? -1.779 -18.055 -32.700 1.00 80.75 503 ASP A O 1
ATOM 3850 N N . LEU A 1 504 ? -3.570 -19.387 -32.410 1.00 88.12 504 LEU A N 1
ATOM 3851 C CA . LEU A 1 504 ? -3.081 -20.101 -31.233 1.00 88.12 504 LEU A CA 1
ATOM 3852 C C . LEU A 1 504 ? -2.836 -21.573 -31.568 1.00 88.12 504 LEU A C 1
ATOM 3854 O O . LEU A 1 504 ? -3.667 -22.226 -32.189 1.00 88.12 504 LEU A O 1
ATOM 3858 N N . ALA A 1 505 ? -1.718 -22.121 -31.102 1.00 86.19 505 ALA A N 1
ATOM 3859 C CA . ALA A 1 505 ? -1.485 -23.560 -31.068 1.00 86.19 505 ALA A CA 1
ATOM 3860 C C . ALA A 1 505 ? -1.781 -24.096 -29.663 1.00 86.19 505 ALA A C 1
ATOM 3862 O O . ALA A 1 505 ? -1.149 -23.661 -28.698 1.00 86.19 505 ALA A O 1
ATOM 3863 N N . LEU A 1 506 ? -2.722 -25.034 -29.565 1.00 90.50 506 LEU A N 1
ATOM 3864 C CA . LEU A 1 506 ? -3.153 -25.692 -28.336 1.00 90.50 506 LEU A CA 1
ATOM 3865 C C . LEU A 1 506 ? -2.765 -27.172 -28.372 1.00 90.50 506 LEU A C 1
ATOM 3867 O O . LEU A 1 506 ? -3.201 -27.921 -29.247 1.00 90.50 506 LEU A O 1
ATOM 3871 N N . ASP A 1 507 ? -1.942 -27.580 -27.413 1.00 90.50 507 ASP A N 1
ATOM 3872 C CA . ASP A 1 507 ? -1.527 -28.966 -27.190 1.00 90.50 507 ASP A CA 1
ATOM 3873 C C . ASP A 1 507 ? -2.145 -29.435 -25.874 1.00 90.50 507 ASP A C 1
ATOM 3875 O O . ASP A 1 507 ? -1.730 -28.971 -24.815 1.00 90.50 507 ASP A O 1
ATOM 3879 N N . ILE A 1 508 ? -3.197 -30.250 -25.918 1.00 93.81 508 ILE A N 1
ATOM 3880 C CA . ILE A 1 508 ? -3.980 -30.611 -24.728 1.00 93.81 508 ILE A CA 1
ATOM 3881 C C . ILE A 1 508 ? -3.805 -32.104 -24.495 1.00 93.81 508 ILE A C 1
ATOM 3883 O O . ILE A 1 508 ? -4.223 -32.920 -25.315 1.00 93.81 508 ILE A O 1
ATOM 3887 N N . ASP A 1 509 ? -3.206 -32.465 -23.368 1.00 85.94 509 ASP A N 1
ATOM 3888 C CA . ASP A 1 509 ? -2.928 -33.857 -23.019 1.00 85.94 509 ASP A CA 1
ATOM 3889 C C . ASP A 1 509 ? -3.968 -34.438 -22.046 1.00 85.94 509 ASP A C 1
ATOM 3891 O O . ASP A 1 509 ? -4.136 -35.659 -21.987 1.00 85.94 509 ASP A O 1
ATOM 3895 N N . ALA A 1 510 ? -4.729 -33.591 -21.340 1.00 87.38 510 ALA A N 1
ATOM 3896 C CA . ALA A 1 510 ? -5.828 -34.017 -20.480 1.00 87.38 510 ALA A CA 1
ATOM 3897 C C . ALA A 1 510 ? -6.977 -32.995 -20.418 1.00 87.38 510 ALA A C 1
ATOM 3899 O O . ALA A 1 510 ? -6.766 -31.800 -20.228 1.00 87.38 510 ALA A O 1
ATOM 3900 N N . GLY A 1 511 ? -8.221 -33.481 -20.498 1.00 95.06 511 GLY A N 1
ATOM 3901 C CA . GLY A 1 511 ? -9.426 -32.654 -20.375 1.00 95.06 511 GLY A CA 1
ATOM 3902 C C . GLY A 1 511 ? -9.723 -31.816 -21.624 1.00 95.06 511 GLY A C 1
ATOM 3903 O O . GLY A 1 511 ? -9.614 -32.298 -22.749 1.00 95.06 511 GLY A O 1
ATOM 3904 N N . SER A 1 512 ? -10.159 -30.575 -21.424 1.00 94.06 512 SER A N 1
ATOM 3905 C CA . SER A 1 512 ? -10.521 -29.624 -22.474 1.00 94.06 512 SER A CA 1
ATOM 3906 C C . SER A 1 512 ? -10.303 -28.181 -22.009 1.00 94.06 512 SER A C 1
ATOM 3908 O O . SER A 1 512 ? -10.737 -27.788 -20.922 1.00 94.06 512 SER A O 1
ATOM 3910 N N . LEU A 1 513 ? -9.641 -27.380 -22.846 1.00 92.00 513 LEU A N 1
ATOM 3911 C CA . LEU A 1 513 ? -9.385 -25.960 -22.609 1.00 92.00 513 LEU A CA 1
ATOM 3912 C C . LEU A 1 513 ? -10.163 -25.109 -23.608 1.00 92.00 513 LEU A C 1
ATOM 3914 O O . LEU A 1 513 ? -10.226 -25.428 -24.794 1.00 92.00 513 LEU A O 1
ATOM 3918 N N . GLU A 1 514 ? -10.694 -23.988 -23.130 1.00 94.94 514 GLU A N 1
ATOM 3919 C CA . GLU A 1 514 ? -11.256 -22.947 -23.984 1.00 94.94 514 GLU A CA 1
ATOM 3920 C C . GLU A 1 514 ? -10.362 -21.714 -23.977 1.00 94.94 514 GLU A C 1
ATOM 3922 O O . GLU A 1 514 ? -10.032 -21.193 -22.907 1.00 94.94 514 GLU A O 1
ATOM 3927 N N . ALA A 1 515 ? -10.001 -21.245 -25.171 1.00 92.81 515 ALA A N 1
ATOM 3928 C CA . ALA A 1 515 ? -9.337 -19.968 -25.391 1.00 92.81 515 ALA A CA 1
ATOM 3929 C C . ALA A 1 515 ? -10.359 -18.956 -25.913 1.00 92.81 515 ALA A C 1
ATOM 3931 O O . ALA A 1 515 ? -11.091 -19.256 -26.854 1.00 92.81 515 ALA A O 1
ATOM 3932 N N . GLY A 1 516 ? -10.411 -17.752 -25.350 1.00 84.62 516 GLY A N 1
ATOM 3933 C CA . GLY A 1 516 ? -11.347 -16.738 -25.828 1.00 84.62 516 GLY A CA 1
ATOM 3934 C C . GLY A 1 516 ? -10.969 -15.316 -25.461 1.00 84.62 516 GLY A C 1
ATOM 3935 O O . GLY A 1 516 ? -10.275 -15.075 -24.483 1.00 84.62 516 GLY A O 1
ATOM 3936 N N . ILE A 1 517 ? -11.435 -14.362 -26.255 1.00 85.56 517 ILE A N 1
ATOM 3937 C CA . ILE A 1 517 ? -11.174 -12.934 -26.082 1.00 85.56 517 ILE A CA 1
ATOM 3938 C C . ILE A 1 517 ? -12.425 -12.283 -25.516 1.00 85.56 517 ILE A C 1
ATOM 3940 O O . ILE A 1 517 ? -13.498 -12.376 -26.109 1.00 85.56 517 ILE A O 1
ATOM 3944 N N . LEU A 1 518 ? -12.295 -11.628 -24.368 1.00 74.94 518 LEU A N 1
ATOM 3945 C CA . LEU A 1 518 ? -13.376 -10.880 -23.733 1.00 74.94 518 LEU A CA 1
ATOM 3946 C C . LEU A 1 518 ? -13.554 -9.508 -24.388 1.00 74.94 518 LEU A C 1
ATOM 3948 O O . LEU A 1 518 ? -12.662 -9.014 -25.072 1.00 74.94 518 LEU A O 1
ATOM 3952 N N . ASN A 1 519 ? -14.693 -8.866 -24.155 1.00 73.50 519 ASN A N 1
ATOM 3953 C CA . ASN A 1 519 ? -14.843 -7.429 -24.379 1.00 73.50 519 ASN A CA 1
ATOM 3954 C C . ASN A 1 519 ? -14.180 -6.615 -23.247 1.00 73.50 519 ASN A C 1
ATOM 3956 O O . ASN A 1 519 ? -13.818 -7.151 -22.202 1.00 73.50 519 ASN A O 1
ATOM 3960 N N . GLU A 1 520 ? -14.000 -5.308 -23.444 1.00 78.12 520 GLU A N 1
ATOM 3961 C CA . GLU A 1 520 ? -13.325 -4.409 -22.492 1.00 78.12 520 GLU A CA 1
ATOM 3962 C C . GLU A 1 520 ? -14.014 -4.335 -21.121 1.00 78.12 520 GLU A C 1
ATOM 3964 O O . GLU A 1 520 ? -13.340 -4.179 -20.107 1.00 78.12 520 GLU A O 1
ATOM 3969 N N . ALA A 1 521 ? -15.340 -4.484 -21.088 1.00 63.97 521 ALA A N 1
ATOM 3970 C CA . ALA A 1 521 ? -16.122 -4.525 -19.853 1.00 63.97 521 ALA A CA 1
ATOM 3971 C C . ALA A 1 521 ? -16.078 -5.892 -19.143 1.00 63.97 521 ALA A C 1
ATOM 3973 O O . ALA A 1 521 ? -16.587 -6.013 -18.032 1.00 63.97 521 ALA A O 1
ATOM 3974 N N . GLU A 1 522 ? -15.502 -6.909 -19.789 1.00 75.56 522 GLU A N 1
ATOM 3975 C CA . GLU A 1 522 ? -15.362 -8.291 -19.311 1.00 75.56 522 GLU A CA 1
ATOM 3976 C C . GLU A 1 522 ? -16.678 -8.992 -18.977 1.00 75.56 522 GLU A C 1
ATOM 3978 O O . GLU A 1 522 ? -16.751 -9.872 -18.120 1.00 75.56 522 GLU A O 1
ATOM 3983 N N . THR A 1 523 ? -17.734 -8.619 -19.691 1.00 59.03 523 THR A N 1
ATOM 3984 C CA . THR A 1 523 ? -19.080 -9.164 -19.505 1.00 59.03 523 THR A CA 1
ATOM 3985 C C . THR A 1 523 ? -19.422 -10.269 -20.502 1.00 59.03 523 THR A C 1
ATOM 3987 O O . THR A 1 523 ? -20.316 -11.069 -20.229 1.00 59.03 523 THR A O 1
ATOM 3990 N N . SER A 1 524 ? -18.730 -10.347 -21.646 1.00 54.28 524 SER A N 1
ATOM 3991 C CA . SER A 1 524 ? -18.954 -11.374 -22.674 1.00 54.28 524 SER A CA 1
ATOM 3992 C C . SER A 1 524 ? -17.701 -11.667 -23.504 1.00 54.28 524 SER A C 1
ATOM 3994 O O . SER A 1 524 ? -16.799 -10.834 -23.605 1.00 54.28 524 SER A O 1
ATOM 3996 N N . PHE A 1 525 ? -17.670 -12.835 -24.154 1.00 63.88 525 PHE A N 1
ATOM 3997 C CA . PHE A 1 525 ? -16.656 -13.167 -25.157 1.00 63.88 525 PHE A CA 1
ATOM 3998 C C . PHE A 1 525 ? -16.988 -12.516 -26.501 1.00 63.88 525 PHE A C 1
ATOM 4000 O O . PHE A 1 525 ? -18.115 -12.616 -26.980 1.00 63.88 525 PHE A O 1
ATOM 4007 N N . ILE A 1 526 ? -15.996 -11.867 -27.106 1.00 67.12 526 ILE A N 1
ATOM 4008 C CA . ILE A 1 526 ? -16.017 -11.441 -28.509 1.00 67.12 526 ILE A CA 1
ATOM 4009 C C . ILE A 1 526 ? -15.887 -12.671 -29.411 1.00 67.12 526 ILE A C 1
ATOM 4011 O O . ILE A 1 526 ? -16.611 -12.804 -30.392 1.00 67.12 526 ILE A O 1
ATOM 4015 N N . THR A 1 527 ? -14.980 -13.583 -29.059 1.00 69.25 527 THR A N 1
ATOM 4016 C CA . THR A 1 527 ? -14.781 -14.869 -29.734 1.00 69.25 527 THR A CA 1
ATOM 4017 C C . THR A 1 527 ? -14.171 -15.873 -28.758 1.00 69.25 527 THR A C 1
ATOM 4019 O O . THR A 1 527 ? -13.452 -15.472 -27.839 1.00 69.25 527 THR A O 1
ATOM 4022 N N . ALA A 1 528 ? -14.473 -17.159 -28.915 1.00 81.12 528 ALA A N 1
ATOM 4023 C CA . ALA A 1 528 ? -13.906 -18.232 -28.106 1.00 81.12 528 ALA A CA 1
ATOM 4024 C C . ALA A 1 528 ? -13.957 -19.567 -28.857 1.00 81.12 528 ALA A C 1
ATOM 4026 O O . ALA A 1 528 ? -14.843 -19.788 -29.683 1.00 81.12 528 ALA A O 1
ATOM 4027 N N . VAL A 1 529 ? -13.024 -20.460 -28.542 1.00 75.06 529 VAL A N 1
ATOM 4028 C CA . VAL A 1 529 ? -12.942 -21.809 -29.104 1.00 75.06 529 VAL A CA 1
ATOM 4029 C C . VAL A 1 529 ? -12.517 -22.804 -28.027 1.00 75.06 529 VAL A C 1
ATOM 4031 O O . VAL A 1 529 ? -11.542 -22.583 -27.306 1.00 75.06 529 VAL A O 1
ATOM 4034 N N . SER A 1 530 ? -13.260 -23.904 -27.921 1.00 88.69 530 SER A N 1
ATOM 4035 C CA . SER A 1 530 ? -12.975 -25.018 -27.012 1.00 88.69 530 SER A CA 1
ATOM 4036 C C . SER A 1 530 ? -12.286 -26.153 -27.765 1.00 88.69 530 SER A C 1
ATOM 4038 O O . SER A 1 530 ? -12.719 -26.521 -28.854 1.00 88.69 530 SER A O 1
ATOM 4040 N N . CYS A 1 531 ? -11.227 -26.713 -27.185 1.00 85.62 531 CYS A N 1
ATOM 4041 C CA . CYS A 1 531 ? -10.486 -27.849 -27.733 1.00 85.62 531 CYS A CA 1
ATOM 4042 C C . CYS A 1 531 ? -10.391 -28.964 -26.689 1.00 85.62 531 CYS A C 1
ATOM 4044 O O . CYS A 1 531 ? -10.173 -28.699 -25.505 1.00 85.62 531 CYS A O 1
ATOM 4046 N N . GLU A 1 532 ? -10.563 -30.213 -27.114 1.00 91.69 532 GLU A N 1
ATOM 4047 C CA . GLU A 1 532 ? -10.406 -31.395 -26.258 1.00 91.69 532 GLU A CA 1
ATOM 4048 C C . GLU A 1 532 ? -8.999 -31.988 -26.380 1.00 91.69 532 GLU A C 1
ATOM 4050 O O . GLU A 1 532 ? -8.273 -31.703 -27.338 1.00 91.69 532 GLU A O 1
ATOM 4055 N N . ALA A 1 533 ? -8.623 -32.813 -25.400 1.00 90.44 533 ALA A N 1
ATOM 4056 C CA . ALA A 1 533 ? -7.350 -33.516 -25.387 1.00 90.44 533 ALA A CA 1
ATOM 4057 C C . ALA A 1 533 ? -7.151 -34.372 -26.646 1.00 90.44 533 ALA A C 1
ATOM 4059 O O . ALA A 1 533 ? -8.038 -35.121 -27.062 1.00 90.44 533 ALA A O 1
ATOM 4060 N N . GLY A 1 534 ? -5.971 -34.269 -27.253 1.00 77.25 534 GLY A N 1
ATOM 4061 C CA . GLY A 1 534 ? -5.701 -34.852 -28.561 1.00 77.25 534 GLY A CA 1
ATOM 4062 C C . GLY A 1 534 ? -4.435 -34.290 -29.211 1.00 77.25 534 GLY A C 1
ATOM 4063 O O . GLY A 1 534 ? -3.646 -33.626 -28.544 1.00 77.25 534 GLY A O 1
ATOM 4064 N N . PRO A 1 535 ? -4.202 -34.562 -30.508 1.00 74.69 535 PRO A N 1
ATOM 4065 C CA . PRO A 1 535 ? -3.051 -34.010 -31.221 1.00 74.69 535 PRO A CA 1
ATOM 4066 C C . PRO A 1 535 ? -3.078 -32.473 -31.228 1.00 74.69 535 PRO A C 1
ATOM 4068 O O . PRO A 1 535 ? -4.146 -31.872 -31.113 1.00 74.69 535 PRO A O 1
ATOM 4071 N N . LEU A 1 536 ? -1.907 -31.851 -31.414 1.00 81.25 536 LEU A N 1
ATOM 4072 C CA . LEU A 1 536 ? -1.752 -30.396 -31.500 1.00 81.25 536 LEU A CA 1
ATOM 4073 C C . LEU A 1 536 ? -2.769 -29.780 -32.475 1.00 81.25 536 LEU A C 1
ATOM 4075 O O . LEU A 1 536 ? -2.799 -30.132 -33.656 1.00 81.25 536 LEU A O 1
ATOM 4079 N N . GLN A 1 537 ? -3.561 -28.831 -31.984 1.00 88.62 537 GLN A N 1
ATOM 4080 C CA . GLN A 1 537 ? -4.579 -28.115 -32.749 1.00 88.62 537 GLN A CA 1
ATOM 4081 C C . GLN A 1 537 ? -4.161 -26.656 -32.931 1.00 88.62 537 GLN A C 1
ATOM 4083 O O . GLN A 1 537 ? -3.686 -26.017 -31.995 1.00 88.62 537 GLN A O 1
ATOM 4088 N N . THR A 1 538 ? -4.344 -26.106 -34.131 1.00 87.25 538 THR A N 1
ATOM 4089 C CA . THR A 1 538 ? -4.201 -24.665 -34.379 1.00 87.25 538 THR A CA 1
ATOM 4090 C C . THR A 1 538 ? -5.583 -24.061 -34.549 1.00 87.25 538 THR A C 1
ATOM 4092 O O . THR A 1 538 ? -6.377 -24.558 -35.345 1.00 87.25 538 THR A O 1
ATOM 4095 N N . VAL A 1 539 ? -5.869 -23.009 -33.790 1.00 76.62 539 VAL A N 1
ATOM 4096 C CA . VAL A 1 539 ? -7.172 -22.349 -33.754 1.00 76.62 539 VAL A CA 1
ATOM 4097 C C . VAL A 1 539 ? -7.018 -20.849 -33.957 1.00 76.62 539 VAL A C 1
ATOM 4099 O O . VAL A 1 539 ? -6.086 -20.242 -33.433 1.00 76.62 539 VAL A O 1
ATOM 4102 N N . GLU A 1 540 ? -7.945 -20.260 -34.707 1.00 87.38 540 GLU A N 1
ATOM 4103 C CA . GLU A 1 540 ? -7.968 -18.828 -35.002 1.00 87.38 540 GLU A CA 1
ATOM 4104 C C . GLU A 1 540 ? -9.078 -18.143 -34.192 1.00 87.38 540 GLU A C 1
ATOM 4106 O O . GLU A 1 540 ? -10.238 -18.562 -34.206 1.00 87.38 540 GLU A O 1
ATOM 4111 N N . LEU A 1 541 ? -8.725 -17.068 -33.489 1.00 77.19 541 LEU A N 1
ATOM 4112 C CA . LEU A 1 541 ? -9.657 -16.174 -32.810 1.00 77.19 541 LEU A CA 1
ATOM 4113 C C . LEU A 1 541 ? -9.733 -14.856 -33.585 1.00 77.19 541 LEU A C 1
ATOM 4115 O O . LEU A 1 541 ? -8.761 -14.105 -33.654 1.00 77.19 541 LEU A O 1
ATOM 4119 N N . VAL A 1 542 ? -10.904 -14.568 -34.156 1.00 78.81 542 VAL A N 1
ATOM 4120 C CA . VAL A 1 542 ? -11.142 -13.362 -34.961 1.00 78.81 542 VAL A CA 1
ATOM 4121 C C . VAL A 1 542 ? -11.882 -12.301 -34.150 1.00 78.81 542 VAL A C 1
ATOM 4123 O O . VAL A 1 542 ? -12.985 -12.531 -33.654 1.00 78.81 542 VAL A O 1
ATOM 4126 N N . ILE A 1 543 ? -11.284 -11.116 -34.056 1.00 83.69 543 ILE A N 1
ATOM 4127 C CA . ILE A 1 543 ? -11.890 -9.886 -33.556 1.00 83.69 543 ILE A CA 1
ATOM 4128 C C . ILE A 1 543 ? -12.353 -9.076 -34.776 1.00 83.69 543 ILE A C 1
ATOM 4130 O O . ILE A 1 543 ? -11.520 -8.501 -35.474 1.00 83.69 543 ILE A O 1
ATOM 4134 N N . PRO A 1 544 ? -13.663 -8.990 -35.048 1.00 51.06 544 PRO A N 1
ATOM 4135 C CA . PRO A 1 544 ? -14.168 -8.354 -36.266 1.00 51.06 544 PRO A CA 1
ATOM 4136 C C . PRO A 1 544 ? -14.093 -6.820 -36.242 1.00 51.06 544 PRO A C 1
ATOM 4138 O O . PRO A 1 544 ? -14.201 -6.194 -37.288 1.00 51.06 544 PRO A O 1
ATOM 4141 N N . CYS A 1 545 ? -13.956 -6.206 -35.064 1.00 74.12 545 CYS A N 1
ATOM 4142 C CA . CYS A 1 545 ? -13.773 -4.764 -34.920 1.00 74.12 545 CYS A CA 1
ATOM 4143 C C . CYS A 1 545 ? -13.003 -4.446 -33.629 1.00 74.12 545 CYS A C 1
ATOM 4145 O O . CYS A 1 545 ? -13.458 -4.754 -32.521 1.00 74.12 545 CYS A O 1
ATOM 4147 N N . PHE A 1 546 ? -11.827 -3.838 -33.771 1.00 80.50 546 PHE A N 1
ATOM 4148 C CA . PHE A 1 546 ? -10.883 -3.589 -32.686 1.00 80.50 546 PHE A CA 1
ATOM 4149 C C . PHE A 1 546 ? -11.148 -2.267 -31.938 1.00 80.50 546 PHE A C 1
ATOM 4151 O O . PHE A 1 546 ? -10.355 -1.337 -32.004 1.00 80.50 546 PHE A O 1
ATOM 4158 N N . ASP A 1 547 ? -12.257 -2.168 -31.198 1.00 72.69 547 ASP A N 1
ATOM 4159 C CA . ASP A 1 547 ? -12.606 -0.935 -30.458 1.00 72.69 547 ASP A CA 1
ATOM 4160 C C . ASP A 1 547 ? -12.710 -1.122 -28.941 1.00 72.69 547 ASP A C 1
ATOM 4162 O O . ASP A 1 547 ? -12.081 -0.388 -28.179 1.00 72.69 547 ASP A O 1
ATOM 4166 N N . ALA A 1 548 ? -13.496 -2.109 -28.507 1.00 74.50 548 ALA A N 1
ATOM 4167 C CA . ALA A 1 548 ? -13.789 -2.397 -27.100 1.00 74.50 548 ALA A CA 1
ATOM 4168 C C . ALA A 1 548 ? -13.344 -3.821 -26.739 1.00 74.50 548 ALA A C 1
ATOM 4170 O O . ALA A 1 548 ? -14.093 -4.619 -26.171 1.00 74.50 548 ALA A O 1
ATOM 4171 N N . VAL A 1 549 ? -12.121 -4.164 -27.140 1.00 82.38 549 VAL A N 1
ATOM 4172 C CA . VAL A 1 549 ? -11.525 -5.490 -26.949 1.00 82.38 549 VAL A CA 1
ATOM 4173 C C . VAL A 1 549 ? -10.979 -5.627 -25.536 1.00 82.38 549 VAL A C 1
ATOM 4175 O O . VAL A 1 549 ? -10.441 -4.676 -24.982 1.00 82.38 549 VAL A O 1
ATOM 4178 N N . GLY A 1 550 ? -11.123 -6.795 -24.928 1.00 79.62 550 GLY A N 1
ATOM 4179 C CA . GLY A 1 550 ? -10.681 -7.121 -23.577 1.00 79.62 550 GLY A CA 1
ATOM 4180 C C . GLY A 1 550 ? -9.596 -8.187 -23.554 1.00 79.62 550 GLY A C 1
ATOM 4181 O O . GLY A 1 550 ? -8.841 -8.370 -24.503 1.00 79.62 550 GLY A O 1
ATOM 4182 N N . ARG A 1 551 ? -9.479 -8.874 -22.425 1.00 90.62 551 ARG A N 1
ATOM 4183 C CA . ARG A 1 551 ? -8.384 -9.813 -22.160 1.00 90.62 551 ARG A CA 1
ATOM 4184 C C . ARG A 1 551 ? -8.578 -11.132 -22.920 1.00 90.62 551 ARG A C 1
ATOM 4186 O O . ARG A 1 551 ? -9.712 -11.570 -23.106 1.00 90.62 551 ARG A O 1
ATOM 4193 N N . LEU A 1 552 ? -7.482 -11.761 -23.343 1.00 95.44 552 LEU A N 1
ATOM 4194 C CA . LEU A 1 552 ? -7.482 -13.141 -23.837 1.00 95.44 552 LEU A CA 1
ATOM 4195 C C . LEU A 1 552 ? -7.455 -14.052 -22.614 1.00 95.44 552 LEU A C 1
ATOM 4197 O O . LEU A 1 552 ? -6.642 -13.847 -21.722 1.00 95.44 552 LEU A O 1
ATOM 4201 N N . VAL A 1 553 ? -8.318 -15.052 -22.543 1.00 94.12 553 VAL A N 1
ATOM 4202 C CA . VAL A 1 553 ? -8.391 -15.966 -21.403 1.00 94.12 553 VAL A CA 1
ATOM 4203 C C . VAL A 1 553 ? -8.306 -17.413 -21.856 1.00 94.12 553 VAL A C 1
ATOM 4205 O O . VAL A 1 553 ? -8.797 -17.770 -22.925 1.00 94.12 553 VAL A O 1
ATOM 4208 N N . LEU A 1 554 ? -7.694 -18.239 -21.012 1.00 93.81 554 LEU A N 1
ATOM 4209 C CA . LEU A 1 554 ? -7.700 -19.695 -21.105 1.00 93.81 554 LEU A CA 1
ATOM 4210 C C . LEU A 1 554 ? -8.408 -20.239 -19.870 1.00 93.81 554 LEU A C 1
ATOM 4212 O O . LEU A 1 554 ? -8.049 -19.884 -18.742 1.00 93.81 554 LEU A O 1
ATOM 4216 N N . ARG A 1 555 ? -9.419 -21.083 -20.065 1.00 94.12 555 ARG A N 1
ATOM 4217 C CA . ARG A 1 555 ? -10.258 -21.601 -18.977 1.00 94.12 555 ARG A CA 1
ATOM 4218 C C . ARG A 1 555 ? -10.563 -23.079 -19.124 1.00 94.12 555 ARG A C 1
ATOM 4220 O O . ARG A 1 555 ? -10.480 -23.630 -20.219 1.00 94.12 555 ARG A O 1
ATOM 4227 N N . ASN A 1 556 ? -10.938 -23.707 -18.013 1.00 95.12 556 ASN A N 1
ATOM 4228 C CA . ASN A 1 556 ? -11.341 -25.107 -18.036 1.00 95.12 556 ASN A CA 1
ATOM 4229 C C . ASN A 1 556 ? -12.665 -25.258 -18.785 1.00 95.12 556 ASN A C 1
ATOM 4231 O O . ASN A 1 556 ? -13.665 -24.694 -18.349 1.00 95.12 556 ASN A O 1
ATOM 4235 N N . ALA A 1 557 ? -12.695 -26.032 -19.862 1.00 90.50 557 ALA A N 1
ATOM 4236 C CA . ALA A 1 557 ? -13.933 -26.376 -20.555 1.00 90.50 557 ALA A CA 1
ATOM 4237 C C . ALA A 1 557 ? -14.481 -27.747 -20.158 1.00 90.50 557 ALA A C 1
ATOM 4239 O O . ALA A 1 557 ? -15.643 -28.071 -20.413 1.00 90.50 557 ALA A O 1
ATOM 4240 N N . TYR A 1 558 ? -13.668 -28.542 -19.468 1.00 94.19 558 TYR A N 1
ATOM 4241 C CA . TYR A 1 558 ? -14.014 -29.902 -19.120 1.00 94.19 558 TYR A CA 1
ATOM 4242 C C . TYR A 1 558 ? -14.896 -29.974 -17.872 1.00 94.19 558 TYR A C 1
ATOM 4244 O O . TYR A 1 558 ? -14.550 -29.462 -16.809 1.00 94.19 558 TYR A O 1
ATOM 4252 N N . ALA A 1 559 ? -16.050 -30.634 -17.994 1.00 86.38 559 ALA A N 1
ATOM 4253 C CA . ALA A 1 559 ? -17.014 -30.762 -16.898 1.00 86.38 559 ALA A CA 1
ATOM 4254 C C . ALA A 1 559 ? -16.563 -31.738 -15.800 1.00 86.38 559 ALA A C 1
ATOM 4256 O O . ALA A 1 559 ? -16.989 -31.627 -14.653 1.00 86.38 559 ALA A O 1
ATOM 4257 N N . ASN A 1 560 ? -15.718 -32.710 -16.155 1.00 89.00 560 ASN A N 1
ATOM 4258 C CA . ASN A 1 560 ? -15.480 -33.901 -15.337 1.00 89.00 560 ASN A CA 1
ATOM 4259 C C . ASN A 1 560 ? -14.111 -33.904 -14.640 1.00 89.00 560 ASN A C 1
ATOM 4261 O O . ASN A 1 560 ? -13.657 -34.953 -14.184 1.00 89.00 560 ASN A O 1
ATOM 4265 N N . GLY A 1 561 ? -13.429 -32.760 -14.570 1.00 85.81 561 GLY A N 1
ATOM 4266 C CA . GLY A 1 561 ? -12.121 -32.667 -13.930 1.00 85.81 561 GLY A CA 1
ATOM 4267 C C . GLY A 1 561 ? -11.294 -31.470 -14.393 1.00 85.81 561 GLY A C 1
ATOM 4268 O O . GLY A 1 561 ? -11.782 -30.639 -15.160 1.00 85.81 561 GLY A O 1
ATOM 4269 N N . PRO A 1 562 ? -10.048 -31.353 -13.903 1.00 91.62 562 PRO A N 1
ATOM 4270 C CA . PRO A 1 562 ? -9.116 -30.347 -14.384 1.00 91.62 562 PRO A CA 1
ATOM 4271 C C . PRO A 1 562 ? -8.637 -30.691 -15.795 1.00 91.62 562 PRO A C 1
ATOM 4273 O O . PRO A 1 562 ? -8.647 -31.855 -16.201 1.00 91.62 562 PRO A O 1
ATOM 4276 N N . SER A 1 563 ? -8.170 -29.670 -16.499 1.00 95.00 563 SER A N 1
ATOM 4277 C CA . SER A 1 563 ? -7.558 -29.801 -17.814 1.00 95.00 563 SER A CA 1
ATOM 4278 C C . SER A 1 563 ? -6.092 -29.402 -17.760 1.00 95.00 563 SER A C 1
ATOM 4280 O O . SER A 1 563 ? -5.693 -28.578 -16.930 1.00 95.00 563 SER A O 1
ATOM 4282 N N . HIS A 1 564 ? -5.296 -29.997 -18.637 1.00 97.12 564 HIS A N 1
ATOM 4283 C CA . HIS A 1 564 ? -3.876 -29.737 -18.772 1.00 97.12 564 HIS A CA 1
ATOM 4284 C C . HIS A 1 564 ? -3.493 -29.608 -20.246 1.00 97.12 564 HIS A C 1
ATOM 4286 O O . HIS A 1 564 ? -4.038 -30.302 -21.108 1.00 97.12 564 HIS A O 1
ATOM 4292 N N . GLY A 1 565 ? -2.600 -28.668 -20.536 1.00 90.88 565 GLY A N 1
ATOM 4293 C CA . GLY A 1 565 ? -2.093 -28.452 -21.880 1.00 90.88 565 GLY A CA 1
ATOM 4294 C C . GLY A 1 565 ? -1.251 -27.192 -22.008 1.00 90.88 565 GLY A C 1
ATOM 4295 O O . GLY A 1 565 ? -1.056 -26.442 -21.051 1.00 90.88 565 GLY A O 1
ATOM 4296 N N . TRP A 1 566 ? -0.777 -26.934 -23.219 1.00 96.19 566 TRP A N 1
ATOM 4297 C CA . TRP A 1 566 ? 0.070 -25.802 -23.564 1.00 96.19 566 TRP A CA 1
ATOM 4298 C C . TRP A 1 566 ? -0.582 -24.946 -24.643 1.00 96.19 566 TRP A C 1
ATOM 4300 O O . TRP A 1 566 ? -1.170 -25.456 -25.593 1.00 96.19 566 TRP A O 1
ATOM 4310 N N . CYS A 1 567 ? -0.426 -23.632 -24.523 1.00 91.12 567 CYS A N 1
ATOM 4311 C CA . CYS A 1 567 ? -0.890 -22.652 -25.493 1.00 91.12 567 CYS A CA 1
ATOM 4312 C C . CYS A 1 567 ? 0.283 -21.817 -26.006 1.00 91.12 567 CYS A C 1
ATOM 4314 O O . CYS A 1 567 ? 1.025 -21.232 -25.220 1.00 91.12 567 CYS A O 1
ATOM 4316 N N . ARG A 1 568 ? 0.454 -21.728 -27.324 1.00 91.00 568 ARG A N 1
ATOM 4317 C CA . ARG A 1 568 ? 1.430 -20.839 -27.963 1.00 91.00 568 ARG A CA 1
ATOM 4318 C C . ARG A 1 568 ? 0.723 -19.868 -28.889 1.00 91.00 568 ARG A C 1
ATOM 4320 O O . ARG A 1 568 ? -0.110 -20.282 -29.686 1.00 91.00 568 ARG A O 1
ATOM 4327 N N . LEU A 1 569 ? 1.110 -18.601 -28.834 1.00 88.75 569 LEU A N 1
ATOM 4328 C CA . LEU A 1 569 ? 0.663 -17.596 -29.788 1.00 88.75 569 LEU A CA 1
ATOM 4329 C C . LEU A 1 569 ? 1.582 -17.637 -31.006 1.00 88.75 569 LEU A C 1
ATOM 4331 O O . LEU A 1 569 ? 2.787 -17.438 -30.871 1.00 88.75 569 LEU A O 1
ATOM 4335 N N . LEU A 1 570 ? 1.019 -17.948 -32.172 1.00 78.62 570 LEU A N 1
ATOM 4336 C CA . LEU A 1 570 ? 1.779 -18.111 -33.410 1.00 78.62 570 LEU A CA 1
ATOM 4337 C C . LEU A 1 570 ? 1.922 -16.788 -34.157 1.00 78.62 570 LEU A C 1
ATOM 4339 O O . LEU A 1 570 ? 3.032 -16.424 -34.540 1.00 78.62 570 LEU A O 1
ATOM 4343 N N . ARG A 1 571 ? 0.810 -16.071 -34.357 1.00 82.44 571 ARG A N 1
ATOM 4344 C CA . ARG A 1 571 ? 0.815 -14.723 -34.936 1.00 82.44 571 ARG A CA 1
ATOM 4345 C C . ARG A 1 571 ? -0.419 -13.922 -34.537 1.00 82.44 571 ARG A C 1
ATOM 4347 O O . ARG A 1 571 ? -1.442 -14.488 -34.147 1.00 82.44 571 ARG A O 1
ATOM 4354 N N . ILE A 1 572 ? -0.309 -12.608 -34.713 1.00 85.19 572 ILE A N 1
ATOM 4355 C CA . ILE A 1 572 ? -1.426 -11.667 -34.676 1.00 85.19 572 ILE A CA 1
ATOM 4356 C C . ILE A 1 572 ? -1.373 -10.854 -35.963 1.00 85.19 572 ILE A C 1
ATOM 4358 O O . ILE A 1 572 ? -0.382 -10.178 -36.200 1.00 85.19 572 ILE A O 1
ATOM 4362 N N . THR A 1 573 ? -2.430 -10.878 -36.766 1.00 79.31 573 THR A N 1
ATOM 4363 C CA . THR A 1 573 ? -2.513 -10.036 -37.969 1.00 79.31 573 THR A CA 1
ATOM 4364 C C . THR A 1 573 ? -3.636 -9.034 -37.868 1.00 79.31 573 THR A C 1
ATOM 4366 O O . THR A 1 573 ? -4.698 -9.362 -37.335 1.00 79.31 573 THR A O 1
ATOM 4369 N N . THR A 1 574 ? -3.415 -7.853 -38.440 1.00 80.00 574 THR A N 1
ATOM 4370 C CA . THR A 1 574 ? -4.392 -6.768 -38.434 1.00 80.00 574 THR A CA 1
ATOM 4371 C C . THR A 1 574 ? -4.684 -6.302 -39.846 1.00 80.00 574 THR A C 1
ATOM 4373 O O . THR A 1 574 ? -3.769 -6.018 -40.610 1.00 80.00 574 THR A O 1
ATOM 4376 N N . GLU A 1 575 ? -5.963 -6.190 -40.176 1.00 78.00 575 GLU A N 1
ATOM 4377 C CA . GLU A 1 575 ? -6.454 -5.774 -41.486 1.00 78.00 575 GLU A CA 1
ATOM 4378 C C . GLU A 1 575 ? -7.453 -4.631 -41.288 1.00 78.00 575 GLU A C 1
ATOM 4380 O O . GLU A 1 575 ? -8.364 -4.732 -40.464 1.00 78.00 575 GLU A O 1
ATOM 4385 N N . MET A 1 576 ? -7.284 -3.520 -42.004 1.00 75.44 576 MET A N 1
ATOM 4386 C CA . MET A 1 576 ? -8.313 -2.481 -42.018 1.00 75.44 576 MET A CA 1
ATOM 4387 C C . MET A 1 576 ? -9.431 -2.930 -42.961 1.00 75.44 576 MET A C 1
ATOM 4389 O O . MET A 1 576 ? -9.128 -3.280 -44.099 1.00 75.44 576 MET A O 1
ATOM 4393 N N . PRO A 1 577 ? -10.707 -2.929 -42.534 1.00 57.19 577 PRO A N 1
ATOM 4394 C CA . PRO A 1 577 ? -11.793 -3.170 -43.471 1.00 57.19 577 PRO A CA 1
ATOM 4395 C C . PRO A 1 577 ? -11.746 -2.083 -44.549 1.00 57.19 577 PRO A C 1
ATOM 4397 O O . PRO A 1 577 ? -11.627 -0.902 -44.211 1.00 57.19 577 PRO A O 1
ATOM 4400 N N . ASP A 1 578 ? -11.807 -2.481 -45.824 1.00 49.69 578 ASP A N 1
ATOM 4401 C CA . ASP A 1 578 ? -11.790 -1.549 -46.954 1.00 49.69 578 ASP A CA 1
ATOM 4402 C C . ASP A 1 578 ? -12.769 -0.397 -46.697 1.00 49.69 578 ASP A C 1
ATOM 4404 O O . ASP A 1 578 ? -13.933 -0.631 -46.341 1.00 49.69 578 ASP A O 1
ATOM 4408 N N . GLU A 1 579 ? -12.306 0.851 -46.874 1.00 41.69 579 GLU A N 1
ATOM 4409 C CA . GLU A 1 579 ? -13.203 2.003 -46.823 1.00 41.69 579 GLU A CA 1
ATOM 4410 C C . GLU A 1 579 ? -14.396 1.705 -47.732 1.00 41.69 579 GLU A C 1
ATOM 4412 O O . GLU A 1 579 ? -14.209 1.309 -48.892 1.00 41.69 579 GLU A O 1
ATOM 4417 N N . PRO A 1 580 ? -15.634 1.903 -47.255 1.00 34.28 580 PRO A N 1
ATOM 4418 C CA . PRO A 1 580 ? -16.770 1.767 -48.127 1.00 34.28 580 PRO A CA 1
ATOM 4419 C C . PRO A 1 580 ? -16.619 2.841 -49.201 1.00 34.28 580 PRO A C 1
ATOM 4421 O O . PRO A 1 580 ? -16.860 4.020 -48.940 1.00 34.28 580 PRO A O 1
ATOM 4424 N N . LYS A 1 581 ? -16.211 2.443 -50.416 1.00 32.06 581 LYS A N 1
ATOM 4425 C CA . LYS A 1 581 ? -16.290 3.311 -51.591 1.00 32.06 581 LYS A CA 1
ATOM 4426 C C . LYS A 1 581 ? -17.686 3.906 -51.564 1.00 32.06 581 LYS A C 1
ATOM 4428 O O . LYS A 1 581 ? -18.667 3.158 -51.602 1.00 32.06 581 LYS A O 1
ATOM 4433 N N . ALA A 1 582 ? -17.763 5.231 -51.443 1.00 33.53 582 ALA A N 1
ATOM 4434 C CA . ALA A 1 582 ? -19.011 5.969 -51.517 1.00 33.53 582 ALA A CA 1
ATOM 4435 C C . ALA A 1 582 ? -19.720 5.551 -52.817 1.00 33.53 582 ALA A C 1
ATOM 4437 O O . ALA A 1 582 ? -19.345 5.991 -53.901 1.00 33.53 582 ALA A O 1
ATOM 4438 N N . GLY A 1 583 ? -20.660 4.606 -52.716 1.00 36.97 583 GLY A N 1
ATOM 4439 C CA . GLY A 1 583 ? -21.281 3.966 -53.876 1.00 36.97 583 GLY A CA 1
ATOM 4440 C C . GLY A 1 583 ? -21.639 2.478 -53.766 1.00 36.97 583 GLY A C 1
ATOM 4441 O O . GLY A 1 583 ? -22.415 2.032 -54.601 1.00 36.97 583 GLY A O 1
ATOM 4442 N N . ALA A 1 584 ? -21.161 1.707 -52.781 1.00 32.34 584 ALA A N 1
ATOM 4443 C CA . ALA A 1 584 ? -21.407 0.253 -52.748 1.00 32.34 584 ALA A CA 1
ATOM 4444 C C . ALA A 1 584 ? -22.022 -0.264 -51.432 1.00 32.34 584 ALA A C 1
ATOM 4446 O O . ALA A 1 584 ? -21.491 -1.172 -50.811 1.00 32.34 584 ALA A O 1
ATOM 4447 N N . TRP A 1 585 ? -23.154 0.299 -51.003 1.00 31.17 585 TRP A N 1
ATOM 4448 C CA . TRP A 1 585 ? -24.049 -0.365 -50.032 1.00 31.17 585 TRP A CA 1
ATOM 4449 C C . TRP A 1 585 ? -25.487 -0.360 -50.543 1.00 31.17 585 TRP A C 1
ATOM 4451 O O . TRP A 1 585 ? -26.442 -0.062 -49.835 1.00 31.17 585 TRP A O 1
ATOM 4461 N N . ALA A 1 586 ? -25.626 -0.690 -51.818 1.00 37.50 586 ALA A N 1
ATOM 4462 C CA . ALA A 1 586 ? -26.771 -1.440 -52.284 1.00 37.50 586 ALA A CA 1
ATOM 4463 C C . ALA A 1 586 ? -26.213 -2.800 -52.686 1.00 37.50 586 ALA A C 1
ATOM 4465 O O . ALA A 1 586 ? -25.867 -2.974 -53.838 1.00 37.50 586 ALA A O 1
ATOM 4466 N N . ASP A 1 587 ? -25.990 -3.681 -51.712 1.00 39.22 587 ASP A N 1
ATOM 4467 C CA . ASP A 1 587 ? -26.199 -5.118 -51.884 1.00 39.22 587 ASP A CA 1
ATOM 4468 C C . ASP A 1 587 ? -26.187 -5.784 -50.505 1.00 39.22 587 ASP A C 1
ATOM 4470 O O . ASP A 1 587 ? -25.228 -5.731 -49.735 1.00 39.22 587 ASP A O 1
ATOM 4474 N N . GLY A 1 588 ? -27.345 -6.338 -50.151 1.00 42.69 588 GLY A N 1
ATOM 4475 C CA . GLY A 1 588 ? -27.705 -6.803 -48.815 1.00 42.69 588 GLY A CA 1
ATOM 4476 C C . GLY A 1 588 ? -26.973 -8.051 -48.317 1.00 42.69 588 GLY A C 1
ATOM 4477 O O . GLY A 1 588 ? -27.511 -8.722 -47.441 1.00 42.69 588 GLY A O 1
ATOM 4478 N N . GLU A 1 589 ? -25.789 -8.396 -48.824 1.00 36.91 589 GLU A N 1
ATOM 4479 C CA . GLU A 1 589 ? -25.084 -9.630 -48.445 1.00 36.91 589 GLU A CA 1
ATOM 4480 C C . GLU A 1 589 ? -24.374 -9.542 -47.086 1.00 36.91 589 GLU A C 1
ATOM 4482 O O . GLU A 1 589 ? -24.502 -10.471 -46.287 1.00 36.91 589 GLU A O 1
ATOM 4487 N N . TYR A 1 590 ? -23.723 -8.423 -46.745 1.00 34.69 590 TYR A N 1
ATOM 4488 C CA . TYR A 1 590 ? -22.989 -8.302 -45.471 1.00 34.69 590 TYR A CA 1
ATOM 4489 C C . TYR A 1 590 ? -23.931 -8.238 -44.256 1.00 34.69 590 TYR A C 1
ATOM 4491 O O . TYR A 1 590 ? -23.755 -8.950 -43.265 1.00 34.69 590 TYR A O 1
ATOM 4499 N N . ALA A 1 591 ? -25.015 -7.463 -44.371 1.00 37.81 591 ALA A N 1
ATOM 4500 C CA . ALA A 1 591 ? -26.070 -7.435 -43.360 1.00 37.81 591 ALA A CA 1
ATOM 4501 C C . ALA A 1 591 ? -26.789 -8.793 -43.251 1.00 37.81 591 ALA A C 1
ATOM 4503 O O . ALA A 1 591 ? -27.176 -9.196 -42.154 1.00 37.81 591 ALA A O 1
ATOM 4504 N N . SER A 1 592 ? -26.920 -9.537 -44.357 1.00 42.19 592 SER A N 1
ATOM 4505 C CA . SER A 1 592 ? -27.517 -10.878 -44.346 1.00 42.19 592 SER A CA 1
ATOM 4506 C C . SER A 1 592 ? -26.611 -11.930 -43.706 1.00 42.19 592 SER A C 1
ATOM 4508 O O . SER A 1 592 ? -27.132 -12.807 -43.023 1.00 42.19 592 SER A O 1
ATOM 4510 N N . GLN A 1 593 ? -25.284 -11.838 -43.850 1.00 38.25 593 GLN A N 1
ATOM 4511 C CA . GLN A 1 593 ? -24.336 -12.767 -43.218 1.00 38.25 593 GLN A CA 1
ATOM 4512 C C . GLN A 1 593 ? -24.249 -12.563 -41.704 1.00 38.25 593 GLN A C 1
ATOM 4514 O O . GLN A 1 593 ? -24.401 -13.525 -40.950 1.00 38.25 593 GLN A O 1
ATOM 4519 N N . VAL A 1 594 ? -24.130 -11.315 -41.240 1.00 40.00 594 VAL A N 1
ATOM 4520 C CA . VAL A 1 594 ? -24.117 -11.008 -39.799 1.00 40.00 594 VAL A CA 1
ATOM 4521 C C . VAL A 1 594 ? -25.475 -11.338 -39.163 1.00 40.00 594 VAL A C 1
ATOM 4523 O O . VAL A 1 594 ? -25.535 -11.957 -38.099 1.00 40.00 594 VAL A O 1
ATOM 4526 N N . ALA A 1 595 ? -26.588 -11.037 -39.845 1.00 41.12 595 ALA A N 1
ATOM 4527 C CA . ALA A 1 595 ? -27.919 -11.415 -39.373 1.00 41.12 595 ALA A CA 1
ATOM 4528 C C . ALA A 1 595 ? -28.180 -12.930 -39.436 1.00 41.12 595 ALA A C 1
ATOM 4530 O O . ALA A 1 595 ? -28.980 -13.425 -38.642 1.00 41.12 595 ALA A O 1
ATOM 4531 N N . ALA A 1 596 ? -27.548 -13.679 -40.345 1.00 41.16 596 ALA A N 1
ATOM 4532 C CA . ALA A 1 596 ? -27.618 -15.140 -40.374 1.00 41.16 596 ALA A CA 1
ATOM 4533 C C . ALA A 1 596 ? -26.828 -15.748 -39.210 1.00 41.16 596 ALA A C 1
ATOM 4535 O O . ALA A 1 596 ? -27.340 -16.636 -38.540 1.00 41.16 596 ALA A O 1
ATOM 4536 N N . GLN A 1 597 ? -25.642 -15.222 -38.901 1.00 41.41 597 GLN A N 1
ATOM 4537 C CA . GLN A 1 597 ? -24.773 -15.738 -37.842 1.00 41.41 597 GLN A CA 1
ATOM 4538 C C . GLN A 1 597 ? -25.337 -15.468 -36.441 1.00 41.41 597 GLN A C 1
ATOM 4540 O O . GLN A 1 597 ? -25.369 -16.368 -35.605 1.00 41.41 597 GLN A O 1
ATOM 4545 N N . ILE A 1 598 ? -25.916 -14.282 -36.218 1.00 40.94 598 ILE A N 1
ATOM 4546 C CA . ILE A 1 598 ? -26.647 -13.969 -34.980 1.00 40.94 598 ILE A CA 1
ATOM 4547 C C . ILE A 1 598 ? -27.905 -14.843 -34.850 1.00 40.94 598 ILE A C 1
ATOM 4549 O O . ILE A 1 598 ? -28.224 -15.313 -33.759 1.00 40.94 598 ILE A O 1
ATOM 4553 N N . ARG A 1 599 ? -28.612 -15.117 -35.956 1.00 42.78 599 ARG A N 1
ATOM 4554 C CA . ARG A 1 599 ? -29.817 -15.963 -35.953 1.00 42.78 599 ARG A CA 1
ATOM 4555 C C . ARG A 1 599 ? -29.485 -17.434 -35.694 1.00 42.78 599 ARG A C 1
ATOM 4557 O O . ARG A 1 599 ? -30.217 -18.076 -34.949 1.00 42.78 599 ARG A O 1
ATOM 4564 N N . THR A 1 600 ? -28.375 -17.941 -36.228 1.00 43.59 600 THR A N 1
ATOM 4565 C CA . THR A 1 600 ? -27.871 -19.294 -35.952 1.00 43.59 600 THR A CA 1
ATOM 4566 C C . THR A 1 600 ? -27.465 -19.436 -34.488 1.00 43.59 600 THR A C 1
ATOM 4568 O O . THR A 1 600 ? -27.920 -20.367 -33.835 1.00 43.59 600 THR A O 1
ATOM 4571 N N . SER A 1 601 ? -26.725 -18.473 -33.925 1.00 42.22 601 SER A N 1
ATOM 4572 C CA . SER A 1 601 ? -26.337 -18.489 -32.506 1.00 42.22 601 SER A CA 1
ATOM 4573 C C . SER A 1 601 ? -27.531 -18.341 -31.555 1.00 42.22 601 SER A C 1
ATOM 4575 O O . SER A 1 601 ? -27.581 -19.000 -30.520 1.00 42.22 601 SER A O 1
ATOM 4577 N N . ALA A 1 602 ? -28.533 -17.530 -31.914 1.00 40.56 602 ALA A N 1
ATOM 4578 C CA . ALA A 1 602 ? -29.761 -17.392 -31.131 1.00 40.56 602 ALA A CA 1
ATOM 4579 C C . ALA A 1 602 ? -30.647 -18.651 -31.197 1.00 40.56 602 ALA A C 1
ATOM 4581 O O . ALA A 1 602 ? -31.239 -19.034 -30.188 1.00 40.56 602 ALA A O 1
ATOM 4582 N N . MET A 1 603 ? -30.729 -19.323 -32.354 1.00 43.56 603 MET A N 1
ATOM 4583 C CA . MET A 1 603 ? -31.465 -20.587 -32.489 1.00 43.56 603 MET A CA 1
ATOM 4584 C C . MET A 1 603 ? -30.742 -21.763 -31.823 1.00 43.56 603 MET A C 1
ATOM 4586 O O . MET A 1 603 ? -31.410 -22.610 -31.236 1.00 43.56 603 MET A O 1
ATOM 4590 N N . ASP A 1 604 ? -29.408 -21.786 -31.837 1.00 43.84 604 ASP A N 1
ATOM 4591 C CA . ASP A 1 604 ? -28.593 -22.787 -31.137 1.00 43.84 604 ASP A CA 1
ATOM 4592 C C . ASP A 1 604 ? -28.715 -22.638 -29.607 1.00 43.84 604 ASP A C 1
ATOM 4594 O O . ASP A 1 604 ? -28.875 -23.620 -28.882 1.00 43.84 604 ASP A O 1
ATOM 4598 N N . LEU A 1 605 ? -28.774 -21.395 -29.111 1.00 41.53 605 LEU A N 1
ATOM 4599 C CA . LEU A 1 605 ? -29.060 -21.095 -27.705 1.00 41.53 605 LEU A CA 1
ATOM 4600 C C . LEU A 1 605 ? -30.503 -21.467 -27.316 1.00 41.53 605 LEU A C 1
ATOM 4602 O O . LEU A 1 605 ? -30.725 -22.051 -26.256 1.00 41.53 605 LEU A O 1
ATOM 4606 N N . ALA A 1 606 ? -31.487 -21.188 -28.179 1.00 44.53 606 ALA A N 1
ATOM 4607 C CA . ALA A 1 606 ? -32.886 -21.560 -27.951 1.00 44.53 606 ALA A CA 1
ATOM 4608 C C . ALA A 1 606 ? -33.117 -23.083 -28.001 1.00 44.53 606 ALA A C 1
ATOM 4610 O O . ALA A 1 606 ? -33.951 -23.592 -27.252 1.00 44.53 606 ALA A O 1
ATOM 4611 N N . GLY A 1 607 ? -32.367 -23.809 -28.840 1.00 47.56 607 GLY A N 1
ATOM 4612 C CA . GLY A 1 607 ? -32.355 -25.273 -28.891 1.00 47.56 607 GLY A CA 1
ATOM 4613 C C . GLY A 1 607 ? -31.754 -25.889 -27.626 1.00 47.56 607 GLY A C 1
ATOM 4614 O O . GLY A 1 607 ? -32.376 -26.751 -27.013 1.00 47.56 607 GLY A O 1
ATOM 4615 N N . LYS A 1 608 ? -30.613 -25.365 -27.158 1.00 43.81 608 LYS A N 1
ATOM 4616 C CA . LYS A 1 608 ? -29.959 -25.790 -25.904 1.00 43.81 608 LYS A CA 1
ATOM 4617 C C . LYS A 1 608 ? -30.793 -25.487 -24.650 1.00 43.81 608 LYS A C 1
ATOM 4619 O O . LYS A 1 608 ? -30.706 -26.207 -23.658 1.00 43.81 608 LYS A O 1
ATOM 4624 N N . LEU A 1 609 ? -31.637 -24.452 -24.689 1.00 41.72 609 LEU A N 1
ATOM 4625 C CA . LEU A 1 609 ? -32.561 -24.100 -23.601 1.00 41.72 609 LEU A CA 1
ATOM 4626 C C . LEU A 1 609 ? -33.844 -24.950 -23.573 1.00 41.72 609 LEU A C 1
ATOM 4628 O O . LEU A 1 609 ? -34.497 -25.000 -22.533 1.00 41.72 609 LEU A O 1
ATOM 4632 N N . ALA A 1 610 ? -34.204 -25.630 -24.667 1.00 46.81 610 ALA A N 1
ATOM 4633 C CA . ALA A 1 610 ? -35.378 -26.507 -24.720 1.00 46.81 610 ALA A CA 1
ATOM 4634 C C . ALA A 1 610 ? -35.189 -27.831 -23.950 1.00 46.81 610 ALA A C 1
ATOM 4636 O O . ALA A 1 610 ? -36.176 -28.483 -23.614 1.00 46.81 610 ALA A O 1
ATOM 4637 N N . GLU A 1 611 ? -33.943 -28.198 -23.634 1.00 49.47 611 GLU A N 1
ATOM 4638 C CA . GLU A 1 611 ? -33.577 -29.439 -22.929 1.00 49.47 611 GLU A CA 1
ATOM 4639 C C . GLU A 1 611 ? -33.118 -29.203 -21.473 1.00 49.47 611 GLU A C 1
ATOM 4641 O O . GLU A 1 611 ? -32.797 -30.148 -20.754 1.00 49.47 611 GLU A O 1
ATOM 4646 N N . SER A 1 612 ? -33.109 -27.948 -21.007 1.00 44.41 612 SER A N 1
ATOM 4647 C CA . SER A 1 612 ? -32.633 -27.565 -19.671 1.00 44.41 612 SER A CA 1
ATOM 4648 C C . SER A 1 612 ? -33.776 -27.538 -18.635 1.00 44.41 612 SER A C 1
ATOM 4650 O O . SER A 1 612 ? -34.847 -27.008 -18.934 1.00 44.41 612 SER A O 1
ATOM 4652 N N . PRO A 1 613 ? -33.590 -28.044 -17.395 1.00 45.16 613 PRO A N 1
ATOM 4653 C CA . PRO A 1 613 ? -34.650 -28.203 -16.386 1.00 45.16 613 PRO A CA 1
ATOM 4654 C C . PRO A 1 613 ? -35.017 -26.886 -15.666 1.00 45.16 613 PRO A C 1
ATOM 4656 O O . PRO A 1 613 ? -35.358 -26.878 -14.483 1.00 45.16 613 PRO A O 1
ATOM 4659 N N . MET A 1 614 ? -34.903 -25.752 -16.358 1.00 50.22 614 MET A N 1
ATOM 4660 C CA . MET A 1 614 ? -35.111 -24.416 -15.802 1.00 50.22 614 MET A CA 1
ATOM 4661 C C . MET A 1 614 ? -36.610 -24.089 -15.649 1.00 50.22 614 MET A C 1
ATOM 4663 O O . MET A 1 614 ? -37.430 -24.552 -16.446 1.00 50.22 614 MET A O 1
ATOM 4667 N N . PRO A 1 615 ? -37.006 -23.268 -14.655 1.00 45.56 615 PRO A N 1
ATOM 4668 C CA . PRO A 1 615 ? -38.406 -22.907 -14.446 1.00 45.56 615 PRO A CA 1
ATOM 4669 C C . PRO A 1 615 ? -39.006 -22.191 -15.679 1.00 45.56 615 PRO A C 1
ATOM 4671 O O . PRO A 1 615 ? -38.372 -21.270 -16.203 1.00 45.56 615 PRO A O 1
ATOM 4674 N N . PRO A 1 616 ? -40.247 -22.519 -16.105 1.00 52.00 616 PRO A N 1
ATOM 4675 C CA . PRO A 1 616 ? -40.892 -21.946 -17.297 1.00 52.00 616 PRO A CA 1
ATOM 4676 C C . PRO A 1 616 ? -40.888 -20.406 -17.424 1.00 52.00 616 PRO A C 1
ATOM 4678 O O . PRO A 1 616 ? -40.770 -19.927 -18.553 1.00 52.00 616 PRO A O 1
ATOM 4681 N N . PRO A 1 617 ? -40.980 -19.609 -16.334 1.00 48.91 617 PRO A N 1
ATOM 4682 C CA . PRO A 1 617 ? -40.961 -18.146 -16.428 1.00 48.91 617 PRO A CA 1
ATOM 4683 C C . PRO A 1 617 ? -39.638 -17.587 -16.965 1.00 48.91 617 PRO A C 1
ATOM 4685 O O . PRO A 1 617 ? -39.646 -16.661 -17.766 1.00 48.91 617 PRO A O 1
ATOM 4688 N N . VAL A 1 618 ? -38.509 -18.199 -16.592 1.00 44.62 618 VAL A N 1
ATOM 4689 C CA . VAL A 1 618 ? -37.168 -17.752 -17.007 1.00 44.62 618 VAL A CA 1
ATOM 4690 C C . VAL A 1 618 ? -36.939 -18.051 -18.491 1.00 44.62 618 VAL A C 1
ATOM 4692 O O . VAL A 1 618 ? -36.354 -17.252 -19.215 1.00 44.62 618 VAL A O 1
ATOM 4695 N N . ILE A 1 619 ? -37.466 -19.179 -18.979 1.00 49.66 619 ILE A N 1
ATOM 4696 C CA . ILE A 1 619 ? -37.430 -19.523 -20.408 1.00 49.66 619 ILE A CA 1
ATOM 4697 C C . ILE A 1 619 ? -38.295 -18.547 -21.224 1.00 49.66 619 ILE A C 1
ATOM 4699 O O . ILE A 1 619 ? -37.923 -18.194 -22.344 1.00 49.66 619 ILE A O 1
ATOM 4703 N N . ALA A 1 620 ? -39.428 -18.096 -20.676 1.00 53.19 620 ALA A N 1
ATOM 4704 C CA . ALA A 1 620 ? -40.294 -17.113 -21.324 1.00 53.19 620 ALA A CA 1
ATOM 4705 C C . ALA A 1 620 ? -39.624 -15.730 -21.423 1.00 53.19 620 ALA A C 1
ATOM 4707 O O . ALA A 1 620 ? -39.612 -15.160 -22.511 1.00 53.19 620 ALA A O 1
ATOM 4708 N N . GLU A 1 621 ? -38.989 -15.246 -20.348 1.00 49.03 621 GLU A N 1
ATOM 4709 C CA . GLU A 1 621 ? -38.249 -13.970 -20.337 1.00 49.03 621 GLU A CA 1
ATOM 4710 C C . GLU A 1 621 ? -37.062 -13.974 -21.311 1.00 49.03 621 GLU A C 1
ATOM 4712 O O . GLU A 1 621 ? -36.846 -13.009 -22.045 1.00 49.03 621 GLU A O 1
ATOM 4717 N N . ILE A 1 622 ? -36.318 -15.084 -21.386 1.00 47.34 622 ILE A N 1
ATOM 4718 C CA . ILE A 1 622 ? -35.193 -15.219 -22.324 1.00 47.34 622 ILE A CA 1
ATOM 4719 C C . ILE A 1 622 ? -35.689 -15.264 -23.778 1.00 47.34 622 ILE A C 1
ATOM 4721 O O . ILE A 1 622 ? -35.076 -14.653 -24.656 1.00 47.34 622 ILE A O 1
ATOM 4725 N N . LYS A 1 623 ? -36.811 -15.947 -24.052 1.00 50.94 623 LYS A N 1
ATOM 4726 C CA . LYS A 1 623 ? -37.433 -15.944 -25.387 1.00 50.94 623 LYS A CA 1
AT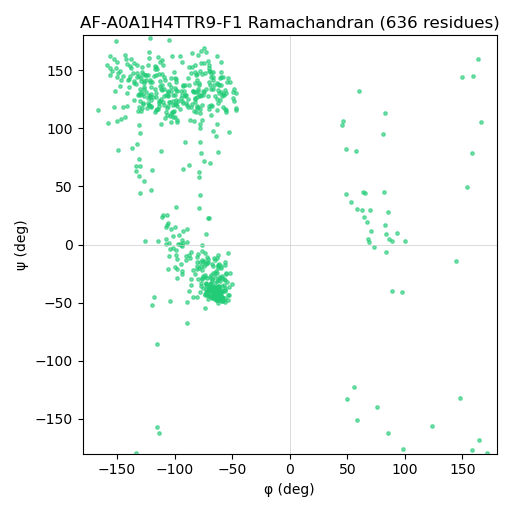OM 4727 C C . LYS A 1 623 ? -37.916 -14.554 -25.787 1.00 50.94 623 LYS A C 1
ATOM 4729 O O . LYS A 1 623 ? -37.697 -14.149 -26.925 1.00 50.94 623 LYS A O 1
ATOM 4734 N N . GLU A 1 624 ? -38.530 -13.822 -24.865 1.00 55.38 624 GLU A N 1
ATOM 4735 C CA . GLU A 1 624 ? -39.023 -12.469 -25.113 1.00 55.38 624 GLU A CA 1
ATOM 4736 C C . GLU A 1 624 ? -37.865 -11.494 -25.387 1.00 55.38 624 GLU A C 1
ATOM 4738 O O . GLU A 1 624 ? -37.927 -10.730 -26.350 1.00 55.38 624 GLU A O 1
ATOM 4743 N N . ALA A 1 625 ? -36.757 -11.602 -24.643 1.00 46.34 625 ALA A N 1
ATOM 4744 C CA . ALA A 1 625 ? -35.535 -10.830 -24.878 1.00 46.34 625 ALA A CA 1
ATOM 4745 C C . ALA A 1 625 ? -34.880 -11.148 -26.237 1.00 46.34 625 ALA A C 1
ATOM 4747 O O . ALA A 1 625 ? -34.472 -10.236 -26.959 1.00 46.34 625 ALA A O 1
ATOM 4748 N N . ALA A 1 626 ? -34.831 -12.427 -26.628 1.00 45.88 626 ALA A N 1
ATOM 4749 C CA . ALA A 1 626 ? -34.312 -12.840 -27.933 1.00 45.88 626 ALA A CA 1
ATOM 4750 C C . ALA A 1 626 ? -35.195 -12.342 -29.094 1.00 45.88 626 ALA A C 1
ATOM 4752 O O . ALA A 1 626 ? -34.684 -11.890 -30.122 1.00 45.88 626 ALA A O 1
ATOM 4753 N N . GLU A 1 627 ? -36.523 -12.371 -28.937 1.00 53.94 627 GLU A N 1
ATOM 4754 C CA . GLU A 1 627 ? -37.454 -11.809 -29.919 1.00 53.94 627 GLU A CA 1
ATOM 4755 C C . GLU A 1 627 ? -37.363 -10.282 -30.023 1.00 53.94 627 GLU A C 1
ATOM 4757 O O . GLU A 1 627 ? -37.500 -9.747 -31.127 1.00 53.94 627 GLU A O 1
ATOM 4762 N N . LEU A 1 628 ? -37.128 -9.579 -28.909 1.00 49.44 628 LEU A N 1
ATOM 4763 C CA . LEU A 1 628 ? -36.931 -8.128 -28.892 1.00 49.44 628 LEU A CA 1
ATOM 4764 C C . LEU A 1 628 ? -35.666 -7.745 -29.669 1.00 49.44 628 LEU A C 1
ATOM 4766 O O . LEU A 1 628 ? -35.717 -6.908 -30.569 1.00 49.44 628 LEU A O 1
ATOM 4770 N N . MET A 1 629 ? -34.566 -8.452 -29.402 1.00 45.00 629 MET A N 1
ATOM 4771 C CA . MET A 1 629 ? -33.281 -8.259 -30.074 1.00 45.00 629 MET A CA 1
ATOM 4772 C C . MET A 1 629 ? -33.391 -8.537 -31.584 1.00 45.00 629 MET A C 1
ATOM 4774 O O . MET A 1 629 ? -32.884 -7.778 -32.408 1.00 45.00 629 MET A O 1
ATOM 4778 N N . LEU A 1 630 ? -34.147 -9.569 -31.982 1.00 45.56 630 LEU A N 1
ATOM 4779 C CA . LEU A 1 630 ? -34.433 -9.859 -33.392 1.00 45.56 630 LEU A CA 1
ATOM 4780 C C . LEU A 1 630 ? -35.318 -8.796 -34.070 1.00 45.56 630 LEU A C 1
ATOM 4782 O O . LEU A 1 630 ? -35.193 -8.596 -35.282 1.00 45.56 630 LEU A O 1
ATOM 4786 N N . ARG A 1 631 ? -36.214 -8.117 -33.337 1.00 51.94 631 ARG A N 1
ATOM 4787 C CA . ARG A 1 631 ? -37.013 -6.995 -33.870 1.00 51.94 631 ARG A CA 1
ATOM 4788 C C . ARG A 1 631 ? -36.166 -5.741 -34.067 1.00 51.94 631 ARG A C 1
ATOM 4790 O O . ARG A 1 631 ? -36.322 -5.097 -35.100 1.00 51.94 631 ARG A O 1
ATOM 4797 N N . GLU A 1 632 ? -35.262 -5.439 -33.139 1.00 47.56 632 GLU A N 1
ATOM 4798 C CA . GLU A 1 632 ? -34.334 -4.303 -33.241 1.00 47.56 632 GLU A CA 1
ATOM 4799 C C . GLU A 1 632 ? -33.324 -4.487 -34.381 1.00 47.56 632 GLU A C 1
ATOM 4801 O O . GLU A 1 632 ? -33.095 -3.571 -35.165 1.00 47.56 632 GLU A O 1
ATOM 4806 N N . ILE A 1 633 ? -32.813 -5.707 -34.579 1.00 45.28 633 ILE A N 1
ATOM 4807 C CA . ILE A 1 633 ? -31.948 -6.023 -35.728 1.00 45.28 633 ILE A CA 1
ATOM 4808 C C . ILE A 1 633 ? -32.706 -5.855 -37.058 1.00 45.28 633 ILE A C 1
ATOM 4810 O O . ILE A 1 633 ? -32.142 -5.392 -38.047 1.00 45.28 633 ILE A O 1
ATOM 4814 N N . ARG A 1 634 ? -34.003 -6.196 -37.105 1.00 45.22 634 ARG A N 1
ATOM 4815 C CA . ARG A 1 634 ? -34.841 -5.995 -38.304 1.00 45.22 634 ARG A CA 1
ATOM 4816 C C . ARG A 1 634 ? -35.221 -4.534 -38.545 1.00 45.22 634 ARG A C 1
ATOM 4818 O O . ARG A 1 634 ? -35.479 -4.196 -39.698 1.00 45.22 634 ARG A O 1
ATOM 4825 N N . SER A 1 635 ? -35.304 -3.697 -37.508 1.00 43.09 635 SER A N 1
ATOM 4826 C CA . SER A 1 635 ? -35.578 -2.264 -37.671 1.00 43.09 635 SER A CA 1
ATOM 4827 C C . SER A 1 635 ? -34.332 -1.481 -38.080 1.00 43.09 635 SER A C 1
ATOM 4829 O O . SER A 1 635 ? -34.469 -0.515 -38.816 1.00 43.09 635 SER A O 1
ATOM 4831 N N . ALA A 1 636 ? -33.138 -1.931 -37.679 1.00 38.53 636 ALA A N 1
ATOM 4832 C CA . ALA A 1 636 ? -31.859 -1.351 -38.091 1.00 38.53 636 ALA A CA 1
ATOM 4833 C C . ALA A 1 636 ? -31.446 -1.708 -39.536 1.00 38.53 636 ALA A C 1
ATOM 4835 O O . ALA A 1 636 ? -30.542 -1.087 -40.087 1.00 38.53 636 ALA A O 1
ATOM 4836 N N . ALA A 1 637 ? -32.094 -2.710 -40.144 1.00 38.47 637 ALA A N 1
ATOM 4837 C CA . ALA A 1 637 ? -31.826 -3.185 -41.506 1.00 38.47 637 ALA A CA 1
ATOM 4838 C C . ALA A 1 637 ? -32.831 -2.675 -42.569 1.00 38.47 637 ALA A C 1
ATOM 4840 O O . ALA A 1 637 ? -32.806 -3.152 -43.704 1.00 38.47 637 ALA A O 1
ATOM 4841 N N . ARG A 1 638 ? -33.735 -1.754 -42.210 1.00 36.53 638 ARG A N 1
ATOM 4842 C CA . ARG A 1 638 ? -34.636 -1.029 -43.125 1.00 36.53 638 ARG A CA 1
ATOM 4843 C C . ARG A 1 638 ? -34.284 0.446 -43.116 1.00 36.53 638 ARG A C 1
ATOM 4845 O O . ARG A 1 638 ? -34.446 1.063 -44.189 1.00 36.53 638 ARG A O 1
#